Protein AF-A0A8J6ZKF6-F1 (afdb_monomer_lite)

Sequence (442 aa):
MSWQEFVEAVAQTEIEFPQLATACLAQAILESGRGTSDLAKLHQNYHGMKWRKELQGIAQSVYYSTNSEPTGGDTFCKFANAVDAVHGYWRFVDRAPYKGWRDHTNSAEDFFAFIGPIWCPPGYTDTWKTRHGGLVYHKYIMEKLYNEAQELLEKARQTQYQELKEGNRGEAVKLLQRELNEHLKAGLKVDGIFGSMTKQAVMEVEKLFSLTVDGMADVDVWKALQTIKPQIIDKHWIPFAQHPFDIPTKWTYEQGYPRGAVVHFTAGRDNPIGTLKYLGEVGFPCLVMGRDGVIYQGFPLNRGGSHSGTDHHRYSVGIEIVAAGRCEPVTVNGLRKFKAWFHKLPSEYFNESEMRYVEHNGSRREGWYHKYTPAQEESLIKLLLWLKSQAPDVFSFDDVKGHDECCDEGGRPGAKNDPGGALSMTMPEFRALLKQQYGESL

Structure (mmCIF, N/CA/C/O backbone):
data_AF-A0A8J6ZKF6-F1
#
_entry.id   AF-A0A8J6ZKF6-F1
#
loop_
_atom_site.group_PDB
_atom_site.id
_atom_site.type_symbol
_atom_site.label_atom_id
_atom_site.label_alt_id
_atom_site.label_comp_id
_atom_site.label_asym_id
_atom_site.label_entity_id
_atom_site.label_seq_id
_atom_site.pdbx_PDB_ins_code
_atom_site.Cartn_x
_atom_site.Cartn_y
_atom_site.Cartn_z
_atom_site.occupancy
_atom_site.B_iso_or_equiv
_atom_site.auth_seq_id
_atom_site.auth_comp_id
_atom_site.auth_asym_id
_atom_site.auth_atom_id
_atom_site.pdbx_PDB_model_num
ATOM 1 N N . MET A 1 1 ? -17.362 0.197 23.022 1.00 73.94 1 MET A N 1
ATOM 2 C CA . MET A 1 1 ? -16.005 -0.367 22.983 1.00 73.94 1 MET A CA 1
ATOM 3 C C . MET A 1 1 ? -15.490 -0.519 24.400 1.00 73.94 1 MET A C 1
ATOM 5 O O . MET A 1 1 ? -16.093 0.029 25.322 1.00 73.94 1 MET A O 1
ATOM 9 N N . SER A 1 2 ? -14.450 -1.321 24.596 1.00 86.19 2 SER A N 1
ATOM 10 C CA . SER A 1 2 ? -13.771 -1.485 25.879 1.00 86.19 2 SER A CA 1
ATOM 11 C C . SER A 1 2 ? -12.763 -0.350 26.112 1.00 86.19 2 SER A C 1
ATOM 13 O O . SER A 1 2 ? -12.404 0.392 25.201 1.00 86.19 2 SER A O 1
ATOM 15 N N . TRP A 1 3 ? -12.297 -0.188 27.352 1.00 93.38 3 TRP A N 1
ATOM 16 C CA . TRP A 1 3 ? -11.156 0.688 27.652 1.00 93.38 3 TRP A CA 1
ATOM 17 C C . TRP A 1 3 ? -9.897 0.254 26.888 1.00 93.38 3 TRP A C 1
ATOM 19 O O . TRP A 1 3 ? -9.173 1.090 26.360 1.00 93.38 3 TRP A O 1
ATOM 29 N N . GLN A 1 4 ? -9.688 -1.058 26.779 1.00 88.88 4 GLN A N 1
ATOM 30 C CA . GLN A 1 4 ? -8.554 -1.645 26.075 1.00 88.88 4 GLN A CA 1
ATOM 31 C C . GLN A 1 4 ? -8.555 -1.278 24.581 1.00 88.88 4 GLN A C 1
ATOM 33 O O . GLN A 1 4 ? -7.520 -0.888 24.057 1.00 88.88 4 GLN A O 1
ATOM 38 N N . GLU A 1 5 ? -9.721 -1.297 23.930 1.00 83.88 5 GLU A N 1
ATOM 39 C CA . GLU A 1 5 ? -9.881 -0.867 22.530 1.00 83.88 5 GLU A CA 1
ATOM 40 C C . GLU A 1 5 ? -9.493 0.603 22.323 1.00 83.88 5 GLU A C 1
ATOM 42 O O . GLU A 1 5 ? -8.924 0.961 21.296 1.00 83.88 5 GLU A O 1
ATOM 47 N N . PHE A 1 6 ? -9.764 1.467 23.303 1.00 94.56 6 PHE A N 1
ATOM 48 C CA . PHE A 1 6 ? -9.340 2.863 23.242 1.00 94.56 6 PHE A CA 1
ATOM 49 C C . PHE A 1 6 ? -7.832 3.032 23.457 1.00 94.56 6 PHE A C 1
ATOM 51 O O . PHE A 1 6 ? -7.202 3.793 22.729 1.00 94.56 6 PHE A O 1
ATOM 58 N N . VAL A 1 7 ? -7.235 2.296 24.401 1.00 95.75 7 VAL A N 1
ATOM 59 C CA . VAL A 1 7 ? -5.773 2.272 24.593 1.00 95.75 7 VAL A CA 1
ATOM 60 C C . VAL A 1 7 ? -5.066 1.821 23.309 1.00 95.75 7 VAL A C 1
ATOM 62 O O . VAL A 1 7 ? -4.103 2.458 22.886 1.00 95.75 7 VAL A O 1
ATOM 65 N N . GLU A 1 8 ? -5.568 0.765 22.664 1.00 87.81 8 GLU A N 1
ATOM 66 C CA . GLU A 1 8 ? -5.076 0.273 21.370 1.00 87.81 8 GLU A CA 1
ATOM 67 C C . GLU A 1 8 ? -5.206 1.336 20.278 1.00 87.81 8 GLU A C 1
ATOM 69 O O . GLU A 1 8 ? -4.230 1.620 19.585 1.00 87.81 8 GLU A O 1
ATOM 74 N N . ALA A 1 9 ? -6.360 2.003 20.181 1.00 87.12 9 ALA A N 1
ATOM 75 C CA . ALA A 1 9 ? -6.552 3.084 19.221 1.00 87.12 9 ALA A CA 1
ATOM 76 C C . ALA A 1 9 ? -5.557 4.235 19.437 1.00 87.12 9 ALA A C 1
ATOM 78 O O . ALA A 1 9 ? -4.981 4.724 18.467 1.00 87.12 9 ALA A O 1
ATOM 79 N N . VAL A 1 10 ? -5.289 4.648 20.683 1.00 94.62 10 VAL A N 1
ATOM 80 C CA . VAL A 1 10 ? -4.280 5.689 20.965 1.00 94.62 10 VAL A CA 1
ATOM 81 C C . VAL A 1 10 ? -2.871 5.224 20.577 1.00 94.62 10 VAL A C 1
ATOM 83 O O . VAL A 1 10 ? -2.062 6.033 20.129 1.00 94.62 10 VAL A O 1
ATOM 86 N N . ALA A 1 11 ? -2.564 3.934 20.731 1.00 90.69 11 ALA A N 1
ATOM 87 C CA . ALA A 1 11 ? -1.257 3.381 20.389 1.00 90.69 11 ALA A CA 1
ATOM 88 C C . ALA A 1 11 ? -0.995 3.303 18.875 1.00 90.69 11 ALA A C 1
ATOM 90 O O . ALA A 1 11 ? 0.172 3.350 18.481 1.00 90.69 11 ALA A O 1
ATOM 91 N N . GLN A 1 12 ? -2.051 3.166 18.066 1.00 81.06 12 GLN A N 1
ATOM 92 C CA . GLN A 1 12 ? -1.968 2.787 16.649 1.00 81.06 12 GLN A CA 1
ATOM 93 C C . GLN A 1 12 ? -2.414 3.888 15.679 1.00 81.06 12 GLN A C 1
ATOM 95 O O . GLN A 1 12 ? -1.975 3.901 14.533 1.00 81.06 12 GLN A O 1
ATOM 100 N N . THR A 1 13 ? -3.278 4.811 16.112 1.00 81.00 13 THR A N 1
ATOM 101 C CA . THR A 1 13 ? -3.783 5.886 15.247 1.00 81.00 13 THR A CA 1
ATOM 102 C C . THR A 1 13 ? -2.641 6.822 14.853 1.00 81.00 13 THR A C 1
ATOM 104 O O . THR A 1 13 ? -1.977 7.394 15.720 1.00 81.00 13 THR A O 1
ATOM 107 N N . GLU A 1 14 ? -2.442 7.028 13.549 1.00 80.25 14 GLU A N 1
ATOM 108 C CA . GLU A 1 14 ? -1.507 8.036 13.052 1.00 80.25 14 GLU A CA 1
ATOM 109 C C . GLU A 1 14 ? -2.009 9.436 13.442 1.00 80.25 14 GLU A C 1
ATOM 111 O O . GLU A 1 14 ? -3.121 9.853 13.103 1.00 80.25 14 GLU A O 1
ATOM 116 N N . ILE A 1 15 ? -1.188 10.160 14.198 1.00 83.81 15 ILE A N 1
ATOM 117 C CA . ILE A 1 15 ? -1.469 11.519 14.665 1.00 83.81 15 ILE A CA 1
ATOM 118 C C . ILE A 1 15 ? -0.294 12.424 14.305 1.00 83.81 15 ILE A C 1
ATOM 120 O O . ILE A 1 15 ? 0.846 11.975 14.252 1.00 83.81 15 ILE A O 1
ATOM 124 N N . GLU A 1 16 ? -0.572 13.712 14.098 1.00 87.69 16 GLU A N 1
ATOM 125 C CA . GLU A 1 16 ? 0.414 14.712 13.651 1.00 87.69 16 GLU A CA 1
ATOM 126 C C . GLU A 1 16 ? 1.666 14.772 14.549 1.00 87.69 16 GLU A C 1
ATOM 128 O O . GLU A 1 16 ? 2.769 14.993 14.057 1.00 87.69 16 GLU A O 1
ATOM 133 N N . PHE A 1 17 ? 1.507 14.513 15.853 1.00 89.81 17 PHE A N 1
ATOM 134 C CA . PHE A 1 17 ? 2.591 14.495 16.841 1.00 89.81 17 PHE A CA 1
ATOM 135 C C . PHE A 1 17 ? 2.574 13.180 17.642 1.00 89.81 17 PHE A C 1
ATOM 137 O O . PHE A 1 17 ? 2.014 13.138 18.745 1.00 89.81 17 PHE A O 1
ATOM 144 N N . PRO A 1 18 ? 3.170 12.088 17.120 1.00 86.44 18 PRO A N 1
ATOM 145 C CA . PRO A 1 18 ? 3.119 10.760 17.744 1.00 86.44 18 PRO A CA 1
ATOM 146 C C . PRO A 1 18 ? 3.657 10.721 19.180 1.00 86.44 18 PRO A C 1
ATOM 148 O O . PRO A 1 18 ? 3.169 9.955 20.012 1.00 86.44 18 PRO A O 1
ATOM 151 N N . GLN A 1 19 ? 4.624 11.584 19.506 1.00 89.12 19 GLN A N 1
ATOM 152 C CA . GLN A 1 19 ? 5.184 11.708 20.853 1.00 89.12 19 GLN A CA 1
ATOM 153 C C . GLN A 1 19 ? 4.151 12.143 21.906 1.00 89.12 19 GLN A C 1
ATOM 155 O O . GLN A 1 19 ? 4.356 11.905 23.095 1.00 89.12 19 GLN A O 1
ATOM 160 N N . LEU A 1 20 ? 3.025 12.740 21.496 1.00 96.31 20 LEU A N 1
ATOM 161 C CA . LEU A 1 20 ? 1.959 13.171 22.400 1.00 96.31 20 LEU A CA 1
ATOM 162 C C . LEU A 1 20 ? 0.842 12.129 22.587 1.00 96.31 20 LEU A C 1
ATOM 164 O O . LEU A 1 20 ? -0.109 12.387 23.329 1.00 96.31 20 LEU A O 1
ATOM 168 N N . ALA A 1 21 ? 0.949 10.936 21.990 1.00 95.69 21 ALA A N 1
ATOM 169 C CA . ALA A 1 21 ? -0.009 9.848 22.219 1.00 95.69 21 ALA A CA 1
ATOM 170 C C . ALA A 1 21 ? -0.139 9.506 23.717 1.00 95.69 21 ALA A C 1
ATOM 172 O O . ALA A 1 21 ? -1.245 9.354 24.237 1.00 95.69 21 ALA A O 1
ATOM 173 N N . THR A 1 22 ? 0.984 9.487 24.443 1.00 97.00 22 THR A N 1
ATOM 174 C CA . THR A 1 22 ? 1.003 9.270 25.896 1.00 97.00 22 THR A CA 1
ATOM 175 C C . THR A 1 22 ? 0.244 10.356 26.648 1.00 97.00 22 THR A C 1
ATOM 177 O O . THR A 1 22 ? -0.498 10.044 27.575 1.00 97.00 22 THR A O 1
ATOM 180 N N . ALA A 1 23 ? 0.378 11.622 26.240 1.00 96.88 23 ALA A N 1
ATOM 181 C CA . ALA A 1 23 ? -0.367 12.720 26.846 1.00 96.88 23 ALA A CA 1
ATOM 182 C C . ALA A 1 23 ? -1.879 12.528 26.648 1.00 96.88 23 ALA A C 1
ATOM 184 O O . ALA A 1 23 ? -2.640 12.577 27.614 1.00 96.88 23 ALA A O 1
ATOM 185 N N . CYS A 1 24 ? -2.308 12.205 25.423 1.00 97.19 24 CYS A N 1
ATOM 186 C CA . CYS A 1 24 ? -3.708 11.903 25.120 1.00 97.19 24 CYS A CA 1
ATOM 187 C C . CYS A 1 24 ? -4.273 10.800 26.035 1.00 97.19 24 CYS A C 1
ATOM 189 O O . CYS A 1 24 ? -5.341 10.986 26.632 1.00 97.19 24 CYS A O 1
ATOM 191 N N . LEU A 1 25 ? -3.548 9.685 26.205 1.00 98.44 25 LEU A N 1
ATOM 192 C CA . LEU A 1 25 ? -4.002 8.592 27.067 1.00 98.44 25 LEU A CA 1
ATOM 193 C C . LEU A 1 25 ? -3.958 8.957 28.557 1.00 98.44 25 LEU A C 1
ATOM 195 O O . LEU A 1 25 ? -4.902 8.648 29.280 1.00 98.44 25 LEU A O 1
ATOM 199 N N . ALA A 1 26 ? -2.909 9.635 29.025 1.00 98.12 26 ALA A N 1
ATOM 200 C CA . ALA A 1 26 ? -2.777 10.034 30.426 1.00 98.12 26 ALA A CA 1
ATOM 201 C C . ALA A 1 26 ? -3.931 10.946 30.869 1.00 98.12 26 ALA A C 1
ATOM 203 O O . ALA A 1 26 ? -4.464 10.791 31.970 1.00 98.12 26 ALA A O 1
ATOM 204 N N . GLN A 1 27 ? -4.372 11.849 29.989 1.00 97.19 27 GLN A N 1
ATOM 205 C CA . GLN A 1 27 ? -5.562 12.654 30.238 1.00 97.19 27 GLN A CA 1
ATOM 206 C C . GLN A 1 27 ? -6.835 11.798 30.244 1.00 97.19 27 GLN A C 1
ATOM 208 O O . GLN A 1 27 ? -7.647 11.919 31.158 1.00 97.19 27 GLN A O 1
ATOM 213 N N . ALA A 1 28 ? -6.999 10.883 29.286 1.00 97.88 28 ALA A N 1
ATOM 214 C CA . ALA A 1 28 ? -8.155 9.986 29.250 1.00 97.88 28 ALA A CA 1
ATOM 215 C C . ALA A 1 28 ? -8.264 9.096 30.501 1.00 97.88 28 ALA A C 1
ATOM 217 O O . ALA A 1 28 ? -9.373 8.855 30.979 1.00 97.88 28 ALA A O 1
ATOM 218 N N . ILE A 1 29 ? -7.140 8.628 31.063 1.00 98.19 29 ILE A N 1
ATOM 219 C CA . ILE A 1 29 ? -7.107 7.858 32.321 1.00 98.19 29 ILE A CA 1
ATOM 220 C C . ILE A 1 29 ? -7.818 8.632 33.436 1.00 98.19 29 ILE A C 1
ATOM 222 O O . ILE A 1 29 ? -8.630 8.048 34.159 1.00 98.19 29 ILE A O 1
ATOM 226 N N . LEU A 1 30 ? -7.537 9.933 33.545 1.00 95.69 30 LEU A N 1
ATOM 227 C CA . LEU A 1 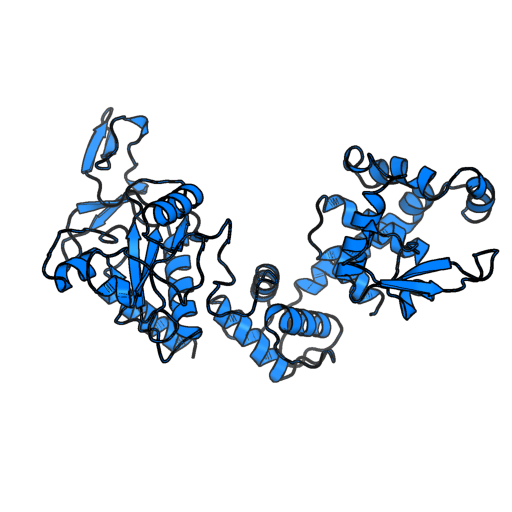30 ? -8.150 10.828 34.522 1.00 95.69 30 LEU A CA 1
ATOM 228 C C . LEU A 1 30 ? -9.629 11.067 34.218 1.00 95.69 30 LEU A C 1
ATOM 230 O O . LEU A 1 30 ? -10.485 10.771 35.049 1.00 95.69 30 LEU A O 1
ATOM 234 N N . GLU A 1 31 ? -9.921 11.569 33.019 1.00 94.06 31 GLU A N 1
ATOM 235 C CA . GLU A 1 31 ? -11.247 12.073 32.637 1.00 94.06 31 GLU A CA 1
ATOM 236 C C . GLU A 1 31 ? -12.309 10.969 32.562 1.00 94.06 31 GLU A C 1
ATOM 238 O O . GLU A 1 31 ? -13.485 11.188 32.858 1.00 94.06 31 GLU A O 1
ATOM 243 N N . SER A 1 32 ? -11.903 9.752 32.201 1.00 95.69 32 SER A N 1
ATOM 244 C CA . SER A 1 32 ? -12.812 8.607 32.122 1.00 95.69 32 SER A CA 1
ATOM 245 C C . SER A 1 32 ? -12.726 7.660 33.311 1.00 95.69 32 SER A C 1
ATOM 247 O O . SER A 1 32 ? -13.485 6.691 33.359 1.00 95.69 32 SER A O 1
ATOM 249 N N . GLY A 1 33 ? -11.796 7.878 34.245 1.00 95.06 33 GLY A N 1
ATOM 250 C CA . GLY A 1 33 ? -11.488 6.902 35.286 1.00 95.06 33 GLY A CA 1
ATOM 251 C C . GLY A 1 33 ? -11.127 5.542 34.685 1.00 95.06 33 GLY A C 1
ATOM 252 O O . GLY A 1 33 ? -11.725 4.534 35.059 1.00 95.06 33 GLY A O 1
ATOM 253 N N . ARG A 1 34 ? -10.205 5.515 33.712 1.00 96.56 34 ARG A N 1
ATOM 254 C CA . ARG A 1 34 ? -9.823 4.306 32.944 1.00 96.56 34 ARG A CA 1
ATOM 255 C C . ARG A 1 34 ? -11.016 3.662 32.223 1.00 96.56 34 ARG A C 1
ATOM 257 O O . ARG A 1 34 ? -11.258 2.461 32.313 1.00 96.56 34 ARG A O 1
ATOM 264 N N . GLY A 1 35 ? -11.817 4.489 31.554 1.00 95.56 35 GLY A N 1
ATOM 265 C CA . GLY A 1 35 ? -12.985 4.071 30.778 1.00 95.56 35 GLY A CA 1
ATOM 266 C C . GLY A 1 35 ? -14.202 3.668 31.612 1.00 95.56 35 GLY A C 1
ATOM 267 O O . GLY A 1 35 ? -15.164 3.131 31.064 1.00 95.56 35 GLY A O 1
ATOM 268 N N . THR A 1 36 ? -14.186 3.894 32.928 1.00 95.19 36 THR A N 1
ATOM 269 C CA . THR A 1 36 ? -15.292 3.507 33.812 1.00 95.19 36 THR A CA 1
ATOM 270 C C . THR A 1 36 ? -16.414 4.544 33.893 1.00 95.19 36 THR A C 1
ATOM 272 O O . THR A 1 36 ? -17.504 4.191 34.352 1.00 95.19 36 THR A O 1
ATOM 275 N N . SER A 1 37 ? -16.190 5.776 33.428 1.00 92.38 37 SER A N 1
ATOM 276 C CA . SER A 1 37 ? -17.211 6.826 33.386 1.00 92.38 37 SER A CA 1
ATOM 277 C C . SER A 1 37 ? -18.357 6.477 32.434 1.00 92.38 37 SER A C 1
ATOM 279 O O . SER A 1 37 ? -18.178 5.775 31.435 1.00 92.38 37 SER A O 1
ATOM 281 N N . ASP A 1 38 ? -19.550 6.997 32.716 1.00 91.75 38 ASP A N 1
ATOM 282 C CA . ASP A 1 38 ? -20.722 6.746 31.874 1.00 91.75 38 ASP A CA 1
ATOM 283 C C . ASP A 1 38 ? -20.574 7.366 30.479 1.00 91.75 38 ASP A C 1
ATOM 285 O O . ASP A 1 38 ? -20.953 6.739 29.492 1.00 91.75 38 ASP A O 1
ATOM 289 N N . LEU A 1 39 ? -19.938 8.540 30.363 1.00 93.25 39 LEU A N 1
ATOM 290 C CA . LEU A 1 39 ? -19.593 9.133 29.065 1.00 93.25 39 LEU A CA 1
ATOM 291 C C . LEU A 1 39 ? -18.680 8.206 28.241 1.00 93.25 39 LEU A C 1
ATOM 293 O O . LEU A 1 39 ? -18.897 8.045 27.039 1.00 93.25 39 LEU A O 1
ATOM 297 N N . ALA A 1 40 ? -17.705 7.541 28.867 1.00 95.06 40 ALA A N 1
ATOM 298 C CA . ALA A 1 40 ? -16.857 6.571 28.178 1.00 95.06 40 ALA A CA 1
ATOM 299 C C . ALA A 1 40 ? -17.646 5.309 27.787 1.00 95.06 40 ALA A C 1
ATOM 301 O O . ALA A 1 40 ? -17.663 4.924 26.618 1.00 95.06 40 ALA A O 1
ATOM 302 N N . LYS A 1 41 ? -18.374 4.699 28.729 1.00 92.25 41 LYS A N 1
ATOM 303 C CA . LYS A 1 41 ? -19.127 3.454 28.494 1.00 92.25 41 LYS A CA 1
ATOM 304 C C . LYS A 1 41 ? -20.240 3.610 27.460 1.00 92.25 41 LYS A C 1
ATOM 306 O O . LYS A 1 41 ? -20.375 2.773 26.569 1.00 92.25 41 LYS A O 1
ATOM 311 N N . LEU A 1 42 ? -21.041 4.667 27.579 1.00 90.69 42 LEU A N 1
ATOM 312 C CA . LEU A 1 42 ? -22.256 4.864 26.784 1.00 90.69 42 LEU A CA 1
ATOM 313 C C . LEU A 1 42 ? -21.995 5.643 25.493 1.00 90.69 42 LEU A C 1
ATOM 315 O O . LEU A 1 42 ? -22.708 5.454 24.503 1.00 90.69 42 LEU A O 1
ATOM 319 N N . HIS A 1 43 ? -20.994 6.527 25.489 1.00 94.88 43 HIS A N 1
ATOM 320 C CA . HIS A 1 43 ? -20.780 7.483 24.399 1.00 94.88 43 HIS A CA 1
ATOM 321 C C . HIS A 1 43 ? -19.361 7.484 23.833 1.00 94.88 43 HIS A C 1
ATOM 323 O O . HIS A 1 43 ? -19.092 8.238 22.899 1.00 94.88 43 HIS A O 1
ATOM 329 N N . GLN A 1 44 ? -18.478 6.610 24.331 1.00 95.50 44 GLN A N 1
ATOM 330 C CA . GLN A 1 44 ? -17.111 6.452 23.821 1.00 95.50 44 GLN A CA 1
ATOM 331 C C . GLN A 1 44 ? -16.299 7.749 23.931 1.00 95.50 44 GLN A C 1
ATOM 333 O O . GLN A 1 44 ? -15.385 8.006 23.155 1.00 95.50 44 GLN A O 1
ATOM 338 N N . ASN A 1 45 ? -16.665 8.594 24.897 1.00 96.31 45 ASN A N 1
ATOM 339 C CA . ASN A 1 45 ? -16.074 9.901 25.125 1.00 96.31 45 ASN A CA 1
ATOM 340 C C . ASN A 1 45 ? -15.178 9.847 26.364 1.00 96.31 45 ASN A C 1
ATOM 342 O O . ASN A 1 45 ? -15.621 10.082 27.490 1.00 96.31 45 ASN A O 1
ATOM 346 N N . TYR A 1 46 ? -13.915 9.492 26.139 1.00 97.19 46 TYR A N 1
ATOM 347 C CA . TYR A 1 46 ? -12.938 9.224 27.195 1.00 97.19 46 TYR A CA 1
ATOM 348 C C . TYR A 1 46 ? -12.328 10.489 27.816 1.00 97.19 46 TYR A C 1
ATOM 350 O O . TYR A 1 46 ? -11.701 10.409 28.867 1.00 97.19 46 TYR A O 1
ATOM 358 N N . HIS A 1 47 ? -12.547 11.653 27.200 1.00 95.69 47 HIS A N 1
ATOM 359 C CA . HIS A 1 47 ? -12.025 12.947 27.657 1.00 95.69 47 HIS A CA 1
ATOM 360 C C . HIS A 1 47 ? -13.117 13.904 28.148 1.00 95.69 47 HIS A C 1
ATOM 362 O O . HIS A 1 47 ? -12.835 15.070 28.405 1.00 95.69 47 HIS A O 1
ATOM 368 N N . GLY A 1 48 ? -14.377 13.461 28.215 1.00 93.25 48 GLY A N 1
ATOM 369 C CA . GLY A 1 48 ? -15.494 14.319 28.627 1.00 93.25 48 GLY A CA 1
ATOM 370 C C . GLY A 1 48 ? -15.756 15.501 27.681 1.00 93.25 48 GLY A C 1
ATOM 371 O O . GLY A 1 48 ? -16.265 16.538 28.102 1.00 93.25 48 GLY A O 1
ATOM 372 N N . MET A 1 49 ? -15.409 15.376 26.396 1.00 94.56 49 MET A N 1
ATOM 373 C CA . MET A 1 49 ? -15.494 16.470 25.427 1.00 94.56 49 MET A CA 1
ATOM 374 C C . MET A 1 49 ? -16.938 16.905 25.177 1.00 94.56 49 MET A C 1
ATOM 376 O O . MET A 1 49 ? -17.788 16.102 24.777 1.00 94.56 49 MET A O 1
ATOM 380 N N . LYS A 1 50 ? -17.200 18.202 25.346 1.00 93.56 50 LYS A N 1
ATOM 381 C CA . LYS A 1 50 ? -18.482 18.819 24.988 1.00 93.56 50 LYS A CA 1
ATOM 382 C C . LYS A 1 50 ? -18.618 18.923 23.467 1.00 93.56 50 LYS A C 1
ATOM 384 O O . LYS A 1 50 ? -17.649 19.219 22.771 1.00 93.56 50 LYS A O 1
ATOM 389 N N . TRP A 1 51 ? -19.828 18.729 22.949 1.00 95.75 51 TRP A N 1
ATOM 390 C CA . TRP A 1 51 ? -20.110 18.808 21.517 1.00 95.75 51 TRP A CA 1
ATOM 391 C C . TRP A 1 51 ? -19.854 20.205 20.963 1.00 95.75 51 TRP A C 1
ATOM 393 O O . TRP A 1 51 ? -20.178 21.219 21.593 1.00 95.75 51 TRP A O 1
ATOM 403 N N . ARG A 1 52 ? -19.306 20.265 19.749 1.00 95.50 52 ARG A N 1
ATOM 404 C CA . ARG A 1 52 ? -19.029 21.504 19.029 1.00 95.50 52 ARG A CA 1
ATOM 405 C C . ARG A 1 52 ? -19.110 21.275 17.519 1.00 95.50 52 ARG A C 1
ATOM 407 O O . ARG A 1 52 ? -18.787 20.192 17.047 1.00 95.50 52 ARG A O 1
ATOM 414 N N . LYS A 1 53 ? -19.477 22.307 16.752 1.00 92.56 53 LYS A N 1
ATOM 415 C CA . LYS A 1 53 ? -19.669 22.208 15.289 1.00 92.56 53 LYS A CA 1
ATOM 416 C C . LYS A 1 53 ? -18.430 21.712 14.529 1.00 92.56 53 LYS A C 1
ATOM 418 O O . LYS A 1 53 ? -18.565 21.036 13.524 1.00 92.56 53 LYS A O 1
ATOM 423 N N . GLU A 1 54 ? -17.230 22.012 15.019 1.00 92.81 54 GLU A N 1
ATOM 424 C CA . GLU A 1 54 ? -15.959 21.615 14.398 1.00 92.81 54 GLU A CA 1
ATOM 425 C C . GLU A 1 54 ? -15.681 20.104 14.502 1.00 92.81 54 GLU A C 1
ATOM 427 O O . GLU A 1 54 ? -14.763 19.612 13.854 1.00 92.81 54 GLU A O 1
ATOM 432 N N . LEU A 1 55 ? -16.460 19.378 15.314 1.00 92.62 55 LEU A N 1
ATOM 433 C CA . LEU A 1 55 ? -16.394 17.921 15.473 1.00 92.62 55 LEU A CA 1
ATOM 434 C C . LEU A 1 55 ? -17.409 17.202 14.567 1.00 92.62 55 LEU A C 1
ATOM 436 O O . LEU A 1 55 ? -17.499 15.972 14.586 1.00 92.62 55 LEU A O 1
ATOM 440 N N . GLN A 1 56 ? -18.173 17.949 13.762 1.00 87.50 56 GLN A N 1
ATOM 441 C CA . GLN A 1 56 ? -19.055 17.380 12.751 1.00 87.50 56 GLN A CA 1
ATOM 442 C C . GLN A 1 56 ? -18.257 16.520 11.763 1.00 87.50 56 GLN A C 1
ATOM 444 O O . GLN A 1 56 ? -17.210 16.932 11.271 1.00 87.50 56 GLN A O 1
ATOM 449 N N . GLY A 1 57 ? -18.766 15.319 11.483 1.00 80.88 57 GLY A N 1
ATOM 450 C CA . GLY A 1 57 ? -18.100 14.325 10.636 1.00 80.88 57 GLY A CA 1
ATOM 451 C C . GLY A 1 57 ? -17.185 13.358 11.393 1.00 80.88 57 GLY A C 1
ATOM 452 O O . GLY A 1 57 ? -16.841 12.332 10.826 1.00 80.88 57 GLY A O 1
ATOM 453 N N . ILE A 1 58 ? -16.849 13.642 12.661 1.00 81.50 58 ILE A N 1
ATOM 454 C CA . ILE A 1 58 ? -16.062 12.748 13.537 1.00 81.50 58 ILE A CA 1
ATOM 455 C C . ILE A 1 58 ? -16.909 12.247 14.717 1.00 81.50 58 ILE A C 1
ATOM 457 O O . ILE A 1 58 ? -16.816 11.094 15.125 1.00 81.50 58 ILE A O 1
ATOM 461 N N . ALA A 1 59 ? -17.771 13.101 15.272 1.00 94.50 59 ALA A N 1
ATOM 462 C CA . ALA A 1 59 ? -18.662 12.742 16.371 1.00 94.50 59 ALA A CA 1
ATOM 463 C C . ALA A 1 59 ? -20.118 13.127 16.084 1.00 94.50 59 ALA A C 1
ATOM 465 O O . ALA A 1 59 ? -20.421 13.916 15.187 1.00 94.50 59 ALA A O 1
ATOM 466 N N . GLN A 1 60 ? -21.024 12.582 16.895 1.00 93.50 60 GLN A N 1
ATOM 467 C CA . GLN A 1 60 ? -22.419 13.007 16.999 1.00 93.50 60 GLN A CA 1
ATOM 468 C C . GLN A 1 60 ? -22.634 13.774 18.309 1.00 93.50 60 GLN A C 1
ATOM 470 O O . GLN A 1 60 ? -21.955 13.516 19.304 1.00 93.50 60 GLN A O 1
ATOM 475 N N . SER A 1 61 ? -23.602 14.689 18.343 1.00 95.44 61 SER A N 1
ATOM 476 C CA . SER A 1 61 ? -24.026 15.328 19.590 1.00 95.44 61 SER A CA 1
ATOM 477 C C . SER A 1 61 ? -24.939 14.407 20.395 1.00 95.44 61 SER A C 1
ATOM 479 O O . SER A 1 61 ? -25.900 13.864 19.847 1.00 95.44 61 SER A O 1
ATOM 481 N N . VAL A 1 62 ? -24.712 14.302 21.701 1.00 94.38 62 VAL A N 1
ATOM 482 C CA . VAL A 1 62 ? -25.616 13.620 22.633 1.00 94.38 62 VAL A CA 1
ATOM 483 C C . VAL A 1 62 ? -25.845 14.486 23.865 1.00 94.38 62 VAL A C 1
ATOM 485 O O . VAL A 1 62 ? -24.892 14.988 24.452 1.00 94.38 62 VAL A O 1
ATOM 488 N N . TYR A 1 63 ? -27.103 14.683 24.256 1.00 92.44 63 TYR A N 1
ATOM 489 C CA . TYR A 1 63 ? -27.408 15.312 25.539 1.00 92.44 63 TYR A CA 1
ATOM 490 C C . TYR A 1 63 ? -27.249 14.278 26.650 1.00 92.44 63 TYR A C 1
ATOM 492 O O . TYR A 1 63 ? -27.838 13.198 26.574 1.00 92.44 63 TYR A O 1
ATOM 500 N N . TYR A 1 64 ? -26.452 14.598 27.664 1.00 86.94 64 TYR A N 1
ATOM 501 C CA . TYR A 1 64 ? -26.203 13.707 28.787 1.00 86.94 64 TYR A CA 1
ATOM 502 C C . TYR A 1 64 ? -26.088 14.498 30.092 1.00 86.94 64 TYR A C 1
ATOM 504 O O . TYR A 1 64 ? -25.458 15.557 30.148 1.00 86.94 64 TYR A O 1
ATOM 512 N N . SER A 1 65 ? -26.708 13.972 31.146 1.00 82.50 65 SER A N 1
ATOM 513 C CA . SER A 1 65 ? -26.689 14.560 32.483 1.00 82.50 65 SER A CA 1
ATOM 514 C C . SER A 1 65 ? -25.661 13.841 33.341 1.00 82.50 65 SER A C 1
ATOM 516 O O . SER A 1 65 ? -25.824 12.660 33.639 1.00 82.50 65 SER A O 1
ATOM 518 N N . THR A 1 66 ? -24.586 14.533 33.712 1.00 66.44 66 THR A N 1
ATOM 519 C CA . THR A 1 66 ? -23.607 14.023 34.675 1.00 66.44 66 THR A CA 1
ATOM 520 C C . THR A 1 66 ? -23.919 14.594 36.059 1.00 66.44 66 THR A C 1
ATOM 522 O O . THR A 1 66 ? -24.381 15.726 36.192 1.00 66.44 66 THR A O 1
ATOM 525 N N . ASN A 1 67 ? -23.559 13.864 37.116 1.00 63.34 67 ASN A N 1
ATOM 526 C CA . ASN A 1 67 ? -23.642 14.369 38.496 1.00 63.34 67 ASN A CA 1
ATOM 527 C C . ASN A 1 67 ? -22.725 15.586 38.762 1.00 63.34 67 ASN A C 1
ATOM 529 O O . ASN A 1 67 ? -22.786 16.177 39.838 1.00 63.34 67 ASN A O 1
ATOM 533 N N . SER A 1 68 ? -21.840 15.929 37.819 1.00 61.78 68 SER A N 1
ATOM 534 C CA . SER A 1 68 ? -20.894 17.044 37.903 1.00 61.78 68 SER A CA 1
ATOM 535 C C . SER A 1 68 ? -21.386 18.335 37.240 1.00 61.78 68 SER A C 1
ATOM 537 O O . SER A 1 68 ? -20.756 19.371 37.444 1.00 61.78 68 SER A O 1
ATOM 539 N N . GLU A 1 69 ? -22.482 18.307 36.474 1.00 62.25 69 GLU A N 1
ATOM 540 C CA . GLU A 1 69 ? -23.003 19.484 35.767 1.00 62.25 69 GLU A CA 1
ATOM 541 C C . GLU A 1 69 ? -24.179 20.119 36.544 1.00 62.25 69 GLU A C 1
ATOM 543 O O . GLU A 1 69 ? -25.211 19.475 36.746 1.00 62.25 69 GLU A O 1
ATOM 548 N N . PRO A 1 70 ? -24.073 21.391 36.977 1.00 56.38 70 PRO A N 1
ATOM 549 C CA . PRO A 1 70 ? -25.045 22.019 37.878 1.00 56.38 70 PRO A CA 1
ATOM 550 C C . PRO A 1 70 ? -26.439 22.293 37.276 1.00 56.38 70 PRO A C 1
ATOM 552 O O . PRO A 1 70 ? -27.337 22.698 38.010 1.00 56.38 70 PRO A O 1
ATOM 555 N N . THR A 1 71 ? -26.648 22.095 35.966 1.00 58.28 71 THR A N 1
ATOM 556 C CA . THR A 1 71 ? -27.855 22.547 35.237 1.00 58.28 71 THR A CA 1
ATOM 557 C C . THR A 1 71 ? -28.639 21.438 34.524 1.00 58.28 71 THR A C 1
ATOM 559 O O . THR A 1 71 ? -29.338 21.703 33.550 1.00 58.28 71 THR A O 1
ATOM 562 N N . GLY A 1 72 ? -28.555 20.191 34.995 1.00 66.75 72 GLY A N 1
ATOM 563 C CA . GLY A 1 72 ? -29.365 19.086 34.459 1.00 66.75 72 GLY A CA 1
ATOM 564 C C . GLY A 1 72 ? -28.776 18.376 33.236 1.00 66.75 72 GLY A C 1
ATOM 565 O O . GLY A 1 72 ? -29.397 17.437 32.742 1.00 66.75 72 GLY A O 1
ATOM 566 N N . GLY A 1 73 ? -27.562 18.739 32.811 1.00 81.50 73 GLY A N 1
ATOM 567 C CA . GLY A 1 73 ? -26.797 18.084 31.747 1.00 81.50 73 GLY A CA 1
ATOM 568 C C . GLY A 1 73 ? -26.281 19.050 30.685 1.00 81.50 73 GLY A C 1
ATOM 569 O O . GLY A 1 73 ? -26.637 20.227 30.676 1.00 81.50 73 GLY A O 1
ATOM 570 N N . ASP A 1 74 ? -25.441 18.544 29.787 1.00 90.06 74 ASP A N 1
ATOM 571 C CA . ASP A 1 74 ? -24.874 19.294 28.661 1.00 90.06 74 ASP A CA 1
ATOM 572 C C . ASP A 1 74 ? -24.847 18.406 27.404 1.00 90.06 74 ASP A C 1
ATOM 574 O O . ASP A 1 74 ? -25.154 17.211 27.442 1.00 90.06 74 ASP A O 1
ATOM 578 N N . THR A 1 75 ? -24.503 18.990 26.262 1.00 93.75 75 THR A N 1
ATOM 579 C CA . THR A 1 75 ? -24.313 18.261 25.012 1.00 93.75 75 THR A CA 1
ATOM 580 C C . THR A 1 75 ? -22.853 17.846 24.877 1.00 93.75 75 THR A C 1
ATOM 582 O O . THR A 1 75 ? -21.955 18.683 24.775 1.00 93.75 75 THR A O 1
ATOM 585 N N . PHE A 1 76 ? -22.618 16.541 24.821 1.00 95.62 76 PHE A N 1
ATOM 586 C CA . PHE A 1 76 ? -21.309 15.911 24.701 1.00 95.62 76 PHE A CA 1
ATOM 587 C C . PHE A 1 76 ? -21.108 15.280 23.325 1.00 95.62 76 PHE A C 1
ATOM 589 O O . PHE A 1 76 ? -22.056 15.066 22.565 1.00 95.62 76 PHE A O 1
ATOM 596 N N . CYS A 1 77 ? -19.853 14.989 22.998 1.00 97.31 77 CYS A N 1
ATOM 597 C CA . CYS A 1 77 ? -19.520 14.155 21.853 1.00 97.31 77 CYS A CA 1
ATOM 598 C C . CYS A 1 77 ? -19.897 12.692 22.129 1.00 97.31 77 CYS A C 1
ATOM 600 O O . CYS A 1 77 ? -19.648 12.177 23.222 1.00 97.31 77 CYS A O 1
ATOM 602 N N . LYS A 1 78 ? -20.444 12.026 21.112 1.00 96.62 78 LYS A N 1
ATOM 603 C CA . LYS A 1 78 ? -20.582 10.574 21.004 1.00 96.62 78 LYS A CA 1
ATOM 604 C C . LYS A 1 78 ? -19.767 10.098 19.806 1.00 96.62 78 LYS A C 1
ATOM 606 O O . LYS A 1 78 ? -20.016 10.556 18.690 1.00 96.62 78 LYS A O 1
ATOM 611 N N . PHE A 1 79 ? -18.840 9.175 20.033 1.00 93.75 79 PHE A N 1
ATOM 612 C CA . PHE A 1 79 ? -17.983 8.622 18.983 1.00 93.75 79 PHE A CA 1
ATOM 613 C C . PHE A 1 79 ? -18.480 7.246 18.542 1.00 93.75 79 PHE A C 1
ATOM 615 O O . PHE A 1 79 ? -18.992 6.468 19.353 1.00 93.75 79 PHE A O 1
ATOM 622 N N . ALA A 1 80 ? -18.368 6.966 17.243 1.00 82.75 80 ALA A N 1
ATOM 623 C CA . ALA A 1 80 ? -18.782 5.687 16.673 1.00 82.75 80 ALA A CA 1
ATOM 624 C C . ALA A 1 80 ? -17.754 4.587 16.966 1.00 82.75 80 ALA A C 1
ATOM 626 O O . ALA A 1 80 ? -18.133 3.464 17.302 1.00 82.75 80 ALA A O 1
ATOM 627 N N . ASN A 1 81 ? -16.467 4.930 16.880 1.00 84.25 81 ASN A N 1
ATOM 628 C CA . ASN A 1 81 ? -15.344 4.041 17.148 1.00 84.25 81 ASN A CA 1
ATOM 629 C C . ASN A 1 81 ? -14.233 4.762 17.960 1.00 84.25 81 ASN A C 1
ATOM 631 O O . ASN A 1 81 ? -14.317 5.962 18.229 1.00 84.25 81 ASN A O 1
ATOM 635 N N . ALA A 1 82 ? -13.223 4.017 18.415 1.00 87.69 82 ALA A N 1
ATOM 636 C CA . ALA A 1 82 ? -12.152 4.537 19.263 1.00 87.69 82 ALA A CA 1
ATOM 637 C C . ALA A 1 82 ? -11.164 5.426 18.490 1.00 87.69 82 ALA A C 1
ATOM 639 O O . ALA A 1 82 ? -10.659 6.393 19.054 1.00 87.69 82 ALA A O 1
ATOM 640 N N . VAL A 1 83 ? -10.947 5.155 17.199 1.00 83.81 83 VAL A N 1
ATOM 641 C CA . VAL A 1 83 ? -10.111 5.979 16.310 1.00 83.81 83 VAL A CA 1
ATOM 642 C C . VAL A 1 83 ? -10.724 7.375 16.147 1.00 83.81 83 VAL A C 1
ATOM 644 O O . VAL A 1 83 ? -10.038 8.380 16.330 1.00 83.81 83 VAL A O 1
ATOM 647 N N . ASP A 1 84 ? -12.042 7.460 15.947 1.00 85.88 84 ASP A N 1
ATOM 648 C CA . ASP A 1 84 ? -12.782 8.725 15.927 1.00 85.88 84 ASP A CA 1
ATOM 649 C C . ASP A 1 84 ? -12.676 9.468 17.262 1.00 85.88 84 ASP A C 1
ATOM 651 O O . ASP A 1 84 ? -12.595 10.695 17.274 1.00 85.88 84 ASP A O 1
ATOM 655 N N . ALA A 1 85 ? -12.648 8.758 18.396 1.00 94.88 85 ALA A N 1
ATOM 656 C CA . ALA A 1 85 ? -12.433 9.384 19.700 1.00 94.88 85 ALA A CA 1
ATOM 657 C C . ALA A 1 85 ? -11.023 9.997 19.814 1.00 94.88 85 ALA A C 1
ATOM 659 O O . ALA A 1 85 ? -10.883 11.112 20.325 1.00 94.88 85 ALA A O 1
ATOM 660 N N . VAL A 1 86 ? -9.994 9.325 19.281 1.00 95.56 86 VAL A N 1
ATOM 661 C CA . VAL A 1 86 ? -8.613 9.841 19.224 1.00 95.56 86 VAL A CA 1
ATOM 662 C C . VAL A 1 86 ? -8.509 11.053 18.294 1.00 95.56 86 VAL A C 1
ATOM 664 O O . VAL A 1 86 ? -8.025 12.108 18.711 1.00 95.56 86 VAL A O 1
ATOM 667 N N . HIS A 1 87 ? -9.003 10.962 17.056 1.00 90.62 87 HIS A N 1
ATOM 668 C CA . HIS A 1 87 ? -9.029 12.104 16.134 1.00 90.62 87 HIS A CA 1
ATOM 669 C C . HIS A 1 87 ? -9.894 13.253 16.662 1.00 90.62 87 HIS A C 1
ATOM 671 O O . HIS A 1 87 ? -9.555 14.426 16.489 1.00 90.62 87 HIS A O 1
ATOM 677 N N . GLY A 1 88 ? -10.990 12.921 17.342 1.00 94.75 88 GLY A N 1
ATOM 678 C CA . GLY A 1 88 ? -11.877 13.857 18.012 1.00 94.75 88 GLY A CA 1
ATOM 679 C C . GLY A 1 88 ? -11.158 14.673 19.075 1.00 94.75 88 GLY A C 1
ATOM 680 O O . GLY A 1 88 ? -11.305 15.891 19.086 1.00 94.75 88 GLY A O 1
ATOM 681 N N . TYR A 1 89 ? -10.333 14.037 19.909 1.00 97.44 89 TYR A N 1
ATOM 682 C CA . TYR A 1 89 ? -9.507 14.732 20.898 1.00 97.44 89 TYR A CA 1
ATOM 683 C C . TYR A 1 89 ? -8.586 15.770 20.244 1.00 97.44 89 TYR A C 1
ATOM 685 O O . TYR A 1 89 ? -8.613 16.946 20.614 1.00 97.44 89 TYR A O 1
ATOM 693 N N . TRP A 1 90 ? -7.847 15.380 19.203 1.00 96.12 90 TRP A N 1
ATOM 694 C CA . TRP A 1 90 ? -6.933 16.295 18.511 1.00 96.12 90 TRP A CA 1
ATOM 695 C C . TRP A 1 90 ? -7.667 17.427 17.783 1.00 96.12 90 TRP A C 1
ATOM 697 O O . TRP A 1 90 ? -7.264 18.587 17.865 1.00 96.12 90 TRP A O 1
ATOM 707 N N . ARG A 1 91 ? -8.812 17.131 17.153 1.00 93.62 91 ARG A N 1
ATOM 708 C CA . ARG A 1 91 ? -9.694 18.154 16.567 1.00 93.62 91 ARG A CA 1
ATOM 709 C C . ARG A 1 91 ? -10.264 19.092 17.632 1.00 93.62 91 ARG A C 1
ATOM 711 O O . ARG A 1 91 ? -10.472 20.277 17.373 1.00 93.62 91 ARG A O 1
ATOM 718 N N . PHE A 1 92 ? -10.531 18.571 18.826 1.00 95.56 92 PHE A N 1
ATOM 719 C CA . PHE A 1 92 ? -11.047 19.346 19.942 1.00 95.56 92 PHE A CA 1
ATOM 720 C C . PHE A 1 92 ? -9.993 20.258 20.564 1.00 95.56 92 PHE A C 1
ATOM 722 O O . PHE A 1 92 ? -10.376 21.313 21.040 1.00 95.56 92 PHE A O 1
ATOM 729 N N . VAL A 1 93 ? -8.700 19.936 20.550 1.00 95.50 93 VAL A N 1
ATOM 730 C CA . VAL A 1 93 ? -7.658 20.886 20.998 1.00 95.50 93 VAL A CA 1
ATOM 731 C C . VAL A 1 93 ? -7.218 21.853 19.892 1.00 95.50 93 VAL A C 1
ATOM 733 O O . VAL A 1 93 ? -6.617 22.880 20.171 1.00 95.50 93 VAL A O 1
ATOM 736 N N . ASP A 1 94 ? -7.584 21.615 18.633 1.00 93.12 94 ASP A N 1
ATOM 737 C CA . ASP A 1 94 ? -7.263 22.519 17.514 1.00 93.12 94 ASP A CA 1
ATOM 738 C C . ASP A 1 94 ? -8.061 23.844 17.507 1.00 93.12 94 ASP A C 1
ATOM 740 O O . ASP A 1 94 ? -7.760 24.821 16.819 1.00 93.12 94 ASP A O 1
ATOM 744 N N . ARG A 1 95 ? -9.118 23.899 18.307 1.00 93.44 95 ARG A N 1
ATOM 745 C CA . ARG A 1 95 ? -10.026 25.046 18.429 1.00 93.44 95 ARG A CA 1
ATOM 746 C C . ARG A 1 95 ? -9.586 26.024 19.522 1.00 93.44 95 ARG A C 1
ATOM 748 O O . ARG A 1 95 ? -8.914 25.664 20.483 1.00 93.44 95 ARG A O 1
ATOM 755 N N . ALA A 1 96 ? -10.124 27.242 19.485 1.00 91.62 96 ALA A N 1
ATOM 756 C CA . ALA A 1 96 ? -10.148 28.099 20.672 1.00 91.62 96 ALA A CA 1
ATOM 757 C C . ALA A 1 96 ? -10.986 27.448 21.800 1.00 91.62 96 ALA A C 1
ATOM 759 O O . ALA A 1 96 ? -12.071 26.922 21.514 1.00 91.62 96 ALA A O 1
ATOM 760 N N . PRO A 1 97 ? -10.543 27.501 23.071 1.00 94.12 97 PRO A N 1
ATOM 761 C CA . PRO A 1 97 ? -9.445 28.324 23.604 1.00 94.12 97 PRO A CA 1
ATOM 762 C C . PRO A 1 97 ? -8.025 27.725 23.521 1.00 94.12 97 PRO A C 1
ATOM 764 O O . PRO A 1 97 ? -7.082 28.407 23.893 1.00 94.12 97 PRO A O 1
ATOM 767 N N . TYR A 1 98 ? -7.846 26.509 23.004 1.00 95.00 98 TYR A N 1
ATOM 768 C CA . TYR A 1 98 ? -6.552 25.805 22.921 1.00 95.00 98 TYR A CA 1
ATOM 769 C C . TYR A 1 98 ? -5.712 26.163 21.679 1.00 95.00 98 TYR A C 1
ATOM 771 O O . TYR A 1 98 ? -4.659 25.576 21.432 1.00 95.00 98 TYR A O 1
ATOM 779 N N . LYS A 1 99 ? -6.165 27.122 20.867 1.00 92.44 99 LYS A N 1
ATOM 780 C CA . LYS A 1 99 ? -5.448 27.567 19.667 1.00 92.44 99 LYS A CA 1
ATOM 781 C C . LYS A 1 99 ? -4.031 28.031 20.044 1.00 92.44 99 LYS A C 1
ATOM 783 O O . LYS A 1 99 ? -3.890 28.889 20.908 1.00 92.44 99 LYS A O 1
ATOM 788 N N . GLY A 1 100 ? -3.018 27.491 19.364 1.00 92.75 100 GLY A N 1
ATOM 789 C CA . GLY A 1 100 ? -1.593 27.718 19.665 1.00 92.75 100 GLY A CA 1
ATOM 790 C C . GLY A 1 100 ? -0.882 26.505 20.273 1.00 92.75 100 GLY A C 1
ATOM 791 O O . GLY A 1 100 ? 0.338 26.493 20.343 1.00 92.75 100 GLY A O 1
ATOM 792 N N . TRP A 1 101 ? -1.609 25.440 20.633 1.00 95.62 101 TRP A N 1
ATOM 793 C CA . TRP A 1 101 ? -1.006 24.246 21.245 1.00 95.62 101 TRP A CA 1
ATOM 794 C C . TRP A 1 101 ? 0.081 23.566 20.393 1.00 95.62 101 TRP A C 1
ATOM 796 O O . TRP A 1 101 ? 0.939 22.893 20.953 1.00 95.62 101 TRP A O 1
ATOM 806 N N . ARG A 1 102 ? 0.075 23.734 19.059 1.00 95.50 102 ARG A N 1
ATOM 807 C CA . ARG A 1 102 ? 1.103 23.158 18.167 1.00 95.50 102 ARG A CA 1
ATOM 808 C C . ARG A 1 102 ? 2.505 23.717 18.411 1.00 95.50 102 ARG A C 1
ATOM 810 O O . ARG A 1 102 ? 3.479 23.010 18.165 1.00 95.50 102 ARG A O 1
ATOM 817 N N . ASP A 1 103 ? 2.597 24.925 18.963 1.00 95.62 103 ASP A N 1
ATOM 818 C CA . ASP A 1 103 ? 3.864 25.536 19.376 1.00 95.62 103 ASP A CA 1
ATOM 819 C C . ASP A 1 103 ? 4.405 24.917 20.687 1.00 95.62 103 ASP A C 1
ATOM 821 O O . ASP A 1 103 ? 5.520 25.220 21.103 1.00 95.62 103 ASP A O 1
ATOM 825 N N . HIS A 1 104 ? 3.629 24.018 21.312 1.00 95.94 104 HIS A N 1
ATOM 826 C CA . HIS A 1 104 ? 3.899 23.358 22.593 1.00 95.94 104 HIS A CA 1
ATOM 827 C C . HIS A 1 104 ? 3.923 21.827 22.457 1.00 95.94 104 HIS A C 1
ATOM 829 O O . HIS A 1 104 ? 3.260 21.102 23.198 1.00 95.94 104 HIS A O 1
ATOM 835 N N . THR A 1 105 ? 4.632 21.313 21.451 1.00 94.25 105 THR A N 1
ATOM 836 C CA . THR A 1 105 ? 4.638 19.880 21.089 1.00 94.25 105 THR A CA 1
ATOM 837 C C . THR A 1 105 ? 5.972 19.183 21.361 1.00 94.25 105 THR A C 1
ATOM 839 O O . THR A 1 105 ? 6.142 18.009 21.015 1.00 94.25 105 THR A O 1
ATOM 842 N N . ASN A 1 106 ? 6.915 19.880 22.009 1.00 87.38 106 ASN A N 1
ATOM 843 C CA . ASN A 1 106 ? 8.263 19.366 22.266 1.00 87.38 106 ASN A CA 1
ATOM 844 C C . ASN A 1 106 ? 8.257 18.183 23.241 1.00 87.38 106 ASN A C 1
ATOM 846 O O . ASN A 1 106 ? 9.054 17.257 23.103 1.00 87.38 106 ASN A O 1
ATOM 850 N N . SER A 1 107 ? 7.354 18.204 24.223 1.00 91.56 107 SER A N 1
ATOM 851 C CA . SER A 1 107 ? 7.124 17.101 25.155 1.00 91.56 107 SER A CA 1
ATOM 852 C C . SER A 1 107 ? 5.691 17.125 25.694 1.00 91.56 107 SER A C 1
ATOM 854 O O . SER A 1 107 ? 4.952 18.093 25.497 1.00 91.56 107 SER A O 1
ATOM 856 N N . ALA A 1 108 ? 5.290 16.066 26.400 1.00 93.56 108 ALA A N 1
ATOM 857 C CA . ALA A 1 108 ? 3.997 16.029 27.078 1.00 93.56 108 ALA A CA 1
ATOM 858 C C . ALA A 1 108 ? 3.891 17.087 28.188 1.00 93.56 108 ALA A C 1
ATOM 860 O O . ALA A 1 108 ? 2.823 17.663 28.386 1.00 93.56 108 ALA A O 1
ATOM 861 N N . GLU A 1 109 ? 4.991 17.374 28.889 1.00 92.62 109 GLU A N 1
ATOM 862 C CA . GLU A 1 109 ? 5.062 18.430 29.899 1.00 92.62 109 GLU A CA 1
ATOM 863 C C . GLU A 1 109 ? 4.813 19.811 29.285 1.00 92.62 109 GLU A C 1
ATOM 865 O O . GLU A 1 109 ? 4.023 20.572 29.838 1.00 92.62 109 GLU A O 1
ATOM 870 N N . ASP A 1 110 ? 5.451 20.120 28.149 1.00 94.94 110 ASP A N 1
ATOM 871 C CA . ASP A 1 110 ? 5.258 21.379 27.409 1.00 94.94 110 ASP A CA 1
ATOM 872 C C . ASP A 1 110 ? 3.797 21.521 26.953 1.00 94.94 110 ASP A C 1
ATOM 874 O O . ASP A 1 110 ? 3.120 22.505 27.265 1.00 94.94 110 ASP A O 1
ATOM 878 N N . PHE A 1 111 ? 3.260 20.462 26.342 1.00 97.06 111 PHE A N 1
ATOM 879 C CA . PHE A 1 111 ? 1.870 20.408 25.901 1.00 97.06 111 PHE A CA 1
ATOM 880 C C . PHE A 1 111 ? 0.880 20.646 27.049 1.00 97.06 111 PHE A C 1
ATOM 882 O O . PHE A 1 111 ? 0.000 21.509 26.960 1.00 97.06 111 PHE A O 1
ATOM 889 N N . PHE A 1 112 ? 1.020 19.922 28.163 1.00 94.88 112 PHE A N 1
ATOM 890 C CA . PHE A 1 112 ? 0.109 20.062 29.294 1.00 94.88 112 PHE A CA 1
ATOM 891 C C . PHE A 1 112 ? 0.308 21.354 30.089 1.00 94.88 112 PHE A C 1
ATOM 893 O O . PHE A 1 112 ? -0.662 21.852 30.668 1.00 94.88 112 PHE A O 1
ATOM 900 N N . ALA A 1 113 ? 1.515 21.924 30.112 1.00 92.62 113 ALA A N 1
ATOM 901 C CA . ALA A 1 113 ? 1.739 23.250 30.679 1.00 92.62 113 ALA A CA 1
ATOM 902 C C . ALA A 1 113 ? 0.918 24.316 29.936 1.00 92.62 113 ALA A C 1
ATOM 904 O O . ALA A 1 113 ? 0.390 25.227 30.577 1.00 92.62 113 ALA A O 1
ATOM 905 N N . PHE A 1 114 ? 0.738 24.158 28.619 1.00 95.56 114 PHE A N 1
ATOM 906 C CA . PHE A 1 114 ? -0.113 25.025 27.808 1.00 95.56 114 PHE A CA 1
ATOM 907 C C . PHE A 1 114 ? -1.611 24.712 27.959 1.00 95.56 114 PHE A C 1
ATOM 909 O O . PHE A 1 114 ? -2.392 25.589 28.335 1.00 95.56 114 PHE A O 1
ATOM 916 N N . ILE A 1 115 ? -2.045 23.469 27.703 1.00 94.69 115 ILE A N 1
ATOM 917 C CA . ILE A 1 115 ? -3.487 23.155 27.681 1.00 94.69 115 ILE A CA 1
ATOM 918 C C . ILE A 1 115 ? -4.108 23.050 29.079 1.00 94.69 115 ILE A C 1
ATOM 920 O O . ILE A 1 115 ? -5.298 23.314 29.246 1.00 94.69 115 ILE A O 1
ATOM 924 N N . GLY A 1 116 ? -3.330 22.682 30.098 1.00 91.81 116 GLY A N 1
ATOM 925 C CA . GLY A 1 116 ? -3.826 22.373 31.439 1.00 91.81 116 GLY A CA 1
ATOM 926 C C . GLY A 1 116 ? -4.542 23.539 32.129 1.00 91.81 116 GLY A C 1
ATOM 927 O O . GLY A 1 116 ? -5.646 23.332 32.627 1.00 91.81 116 GLY A O 1
ATOM 928 N N . PRO A 1 117 ? -3.974 24.762 32.154 1.00 89.94 117 PRO A N 1
ATOM 929 C CA . PRO A 1 117 ? -4.644 25.945 32.704 1.00 89.94 117 PRO A CA 1
ATOM 930 C C . PRO A 1 117 ? -5.909 26.366 31.944 1.00 89.94 117 PRO A C 1
ATOM 932 O O . PRO A 1 117 ? -6.764 27.041 32.508 1.00 89.94 117 PRO A O 1
ATOM 935 N N . ILE A 1 118 ? -6.031 25.987 30.669 1.00 91.69 118 ILE A N 1
ATOM 936 C CA . ILE A 1 118 ? -7.215 26.255 29.843 1.00 91.69 118 ILE A CA 1
ATOM 937 C C . ILE A 1 118 ? -8.294 25.199 30.120 1.00 91.69 118 ILE A C 1
ATOM 939 O O . ILE A 1 118 ? -9.476 25.523 30.221 1.00 91.69 118 ILE A O 1
ATOM 943 N N . TRP A 1 119 ? -7.879 23.937 30.266 1.00 88.25 119 TRP A N 1
ATOM 944 C CA . TRP A 1 119 ? -8.754 22.799 30.544 1.00 88.25 119 TRP A CA 1
ATOM 945 C C . TRP A 1 119 ? -9.324 22.834 31.966 1.00 88.25 119 TRP A C 1
ATOM 947 O O . TRP A 1 119 ? -10.509 22.579 32.164 1.00 88.25 119 TRP A O 1
ATOM 957 N N . CYS A 1 120 ? -8.498 23.202 32.946 1.00 86.25 120 CYS A N 1
ATOM 958 C CA . CYS A 1 120 ? -8.879 23.396 34.342 1.00 86.25 120 CYS A CA 1
ATOM 959 C C . CYS A 1 120 ? -8.575 24.850 34.755 1.00 86.25 120 CYS A C 1
ATOM 961 O O . CYS A 1 120 ? -7.489 25.134 35.274 1.00 86.25 120 CYS A O 1
ATOM 963 N N . PRO A 1 121 ? -9.494 25.793 34.473 1.00 81.81 121 PRO A N 1
ATOM 964 C CA . PRO A 1 121 ? -9.262 27.216 34.696 1.00 81.81 121 PRO A CA 1
ATOM 965 C C . PRO A 1 121 ? -9.233 27.590 36.190 1.00 81.81 121 PRO A C 1
ATOM 967 O O . PRO A 1 121 ? -9.811 26.878 37.015 1.00 81.81 121 PRO A O 1
ATOM 970 N N . PRO A 1 122 ? -8.640 28.747 36.562 1.00 70.38 122 PRO A N 1
ATOM 971 C CA . PRO A 1 122 ? -8.391 29.154 37.952 1.00 70.38 122 PRO A CA 1
ATOM 972 C C . PRO A 1 122 ? -9.572 29.035 38.926 1.00 70.38 122 PRO A C 1
ATOM 974 O O . PRO A 1 122 ? -9.361 28.681 40.081 1.00 70.38 122 PRO A O 1
ATOM 977 N N . GLY A 1 123 ? -10.810 29.261 38.470 1.00 70.06 123 GLY A N 1
ATOM 978 C CA . GLY A 1 123 ? -12.013 29.125 39.305 1.00 70.06 123 GLY A CA 1
ATOM 979 C C . GLY A 1 123 ? -12.301 27.698 39.797 1.00 70.06 123 GLY A C 1
ATOM 980 O O . GLY A 1 123 ? -13.063 27.527 40.741 1.00 70.06 123 GLY A O 1
ATOM 981 N N . TYR A 1 124 ? -11.679 26.685 39.189 1.00 68.00 124 TYR A N 1
ATOM 982 C CA . TYR A 1 124 ? -11.770 25.272 39.576 1.00 68.00 124 TYR A CA 1
ATOM 983 C C . TYR A 1 124 ? -10.517 24.764 40.310 1.00 68.00 124 TYR A C 1
ATOM 985 O O . TYR A 1 124 ? -10.543 23.701 40.937 1.00 68.00 124 TYR A O 1
ATOM 993 N N . THR A 1 125 ? -9.416 25.518 40.256 1.00 72.06 125 THR A N 1
ATOM 994 C CA . THR A 1 125 ? -8.081 25.048 40.642 1.00 72.06 125 THR A CA 1
ATOM 995 C C . THR A 1 125 ? -7.937 24.785 42.138 1.00 72.06 125 THR A C 1
ATOM 997 O O . THR A 1 125 ? -7.257 23.832 42.516 1.00 72.06 125 THR A O 1
ATOM 1000 N N . ASP A 1 126 ? -8.574 25.569 43.007 1.00 74.75 126 ASP A N 1
ATOM 1001 C CA . ASP A 1 126 ? -8.420 25.382 44.456 1.00 74.75 126 ASP A CA 1
ATOM 1002 C C . ASP A 1 126 ? -9.165 24.138 44.948 1.00 74.75 126 ASP A C 1
ATOM 1004 O O . ASP A 1 126 ? -8.584 23.298 45.636 1.00 74.75 126 ASP A O 1
ATOM 1008 N N . THR A 1 127 ? -10.409 23.935 44.498 1.00 77.88 127 THR A N 1
ATOM 1009 C CA . THR A 1 127 ? -11.155 22.694 44.765 1.00 77.88 127 THR A CA 1
ATOM 1010 C C . THR A 1 127 ? -10.449 21.476 44.164 1.00 77.88 127 THR A C 1
ATOM 1012 O O . THR A 1 127 ? -10.418 20.410 44.786 1.00 77.88 127 THR A O 1
ATOM 1015 N N . TRP A 1 128 ? -9.841 21.629 42.982 1.00 83.56 128 TRP A N 1
ATOM 1016 C CA . TRP A 1 128 ? -9.032 20.585 42.359 1.00 83.56 128 TRP A CA 1
ATOM 1017 C C . TRP A 1 128 ? -7.831 20.204 43.225 1.00 83.56 128 TRP A C 1
ATOM 1019 O O . TRP A 1 128 ? -7.673 19.031 43.565 1.00 83.56 128 TRP A O 1
ATOM 1029 N N . LYS A 1 129 ? -7.012 21.186 43.619 1.00 84.19 129 LYS A N 1
ATOM 1030 C CA . LYS A 1 129 ? -5.810 20.974 44.435 1.00 84.19 129 LYS A CA 1
ATOM 1031 C C . LYS A 1 129 ? -6.138 20.275 45.747 1.00 84.19 129 LYS A C 1
ATOM 1033 O O . LYS A 1 129 ? -5.440 19.332 46.106 1.00 84.19 129 LYS A O 1
ATOM 1038 N N . THR A 1 130 ? -7.208 20.676 46.438 1.00 84.38 130 THR A N 1
ATOM 1039 C CA . THR A 1 130 ? -7.625 20.022 47.689 1.00 84.38 130 THR A CA 1
ATOM 1040 C C . THR A 1 130 ? -7.912 18.533 47.489 1.00 84.38 130 THR A C 1
ATOM 1042 O O . THR A 1 130 ? -7.526 17.721 48.324 1.00 84.38 130 THR A O 1
ATOM 1045 N N . ARG A 1 131 ? -8.545 18.154 46.372 1.00 83.69 131 ARG A N 1
ATOM 1046 C CA . ARG A 1 131 ? -8.865 16.750 46.060 1.00 83.69 131 ARG A CA 1
ATOM 1047 C C . ARG A 1 131 ? -7.665 15.945 45.552 1.00 83.69 131 ARG A C 1
ATOM 1049 O O . ARG A 1 131 ? -7.671 14.726 45.670 1.00 83.69 131 ARG A O 1
ATOM 1056 N N . HIS A 1 132 ? -6.641 16.612 45.020 1.00 87.75 132 HIS A N 1
ATOM 1057 C CA . HIS A 1 132 ? -5.533 15.978 44.297 1.00 87.75 132 HIS A CA 1
ATOM 1058 C C . HIS A 1 132 ? -4.159 16.287 44.911 1.00 87.75 132 HIS A C 1
ATOM 1060 O O . HIS A 1 132 ? -3.168 16.462 44.202 1.00 87.75 132 HIS A O 1
ATOM 1066 N N . GLY A 1 133 ? -4.091 16.359 46.245 1.00 85.88 133 GLY A N 1
ATOM 1067 C CA . GLY A 1 133 ? -2.820 16.441 46.975 1.00 85.88 133 GLY A CA 1
ATOM 1068 C C . GLY A 1 133 ? -2.022 17.722 46.715 1.00 85.88 133 GLY A C 1
ATOM 1069 O O . GLY A 1 133 ? -0.797 17.698 46.743 1.00 85.88 133 GLY A O 1
ATOM 1070 N N . GLY A 1 134 ? -2.700 18.833 46.422 1.00 87.00 134 GLY A N 1
ATOM 1071 C CA . GLY A 1 134 ? -2.082 20.136 46.164 1.00 87.00 134 GLY A CA 1
ATOM 1072 C C . GLY A 1 134 ? -1.593 20.349 44.728 1.00 87.00 134 GLY A C 1
ATOM 1073 O O . GLY A 1 134 ? -1.173 21.459 44.392 1.00 87.00 134 GLY A O 1
ATOM 1074 N N . LEU A 1 135 ? -1.673 19.334 43.864 1.00 87.44 135 LEU A N 1
ATOM 1075 C CA . LEU A 1 135 ? -1.232 19.433 42.474 1.00 87.44 135 LEU A CA 1
ATOM 1076 C C . LEU A 1 135 ? -2.272 20.143 41.605 1.00 87.44 135 LEU A C 1
ATOM 1078 O O . LEU A 1 135 ? -3.475 19.906 41.709 1.00 87.44 135 LEU A O 1
ATOM 1082 N N . VAL A 1 136 ? -1.795 21.008 40.708 1.00 89.38 136 VAL A N 1
ATOM 1083 C CA . VAL A 1 136 ? -2.604 21.528 39.594 1.00 89.38 136 VAL A CA 1
ATOM 1084 C C . VAL A 1 136 ? -2.826 20.432 38.553 1.00 89.38 136 VAL A C 1
ATOM 1086 O O . VAL A 1 136 ? -2.029 19.502 38.458 1.00 89.38 136 VAL A O 1
ATOM 1089 N N . TYR A 1 137 ? -3.883 20.567 37.753 1.00 90.38 137 TYR A N 1
ATOM 1090 C CA . TYR A 1 137 ? -4.340 19.570 36.779 1.00 90.38 137 TYR A CA 1
ATOM 1091 C C . TYR A 1 137 ? -3.218 18.898 35.969 1.00 90.38 137 TYR A C 1
ATOM 1093 O O . TYR A 1 137 ? -3.020 17.690 36.071 1.00 90.38 137 TYR A O 1
ATOM 1101 N N . HIS A 1 138 ? -2.426 19.680 35.229 1.00 90.19 138 HIS A N 1
ATOM 1102 C CA . HIS A 1 138 ? -1.360 19.136 34.385 1.00 90.19 138 HIS A CA 1
ATOM 1103 C C . HIS A 1 138 ? -0.254 18.443 35.187 1.00 90.19 138 HIS A C 1
ATOM 1105 O O . HIS A 1 138 ? 0.235 17.398 34.772 1.00 90.19 138 HIS A O 1
ATOM 1111 N N . LYS A 1 139 ? 0.113 18.972 36.363 1.00 91.44 139 LYS A N 1
ATOM 1112 C CA . LYS A 1 139 ? 1.103 18.321 37.233 1.00 91.44 139 LYS A CA 1
ATOM 1113 C C . LYS A 1 139 ? 0.590 16.996 37.778 1.00 91.44 139 LYS A C 1
ATOM 1115 O O . LYS A 1 139 ? 1.353 16.046 37.848 1.00 91.44 139 LYS A O 1
ATOM 1120 N N . TYR A 1 140 ? -0.696 16.911 38.115 1.00 94.12 140 TYR A N 1
ATOM 1121 C CA . TYR A 1 140 ? -1.292 15.650 38.545 1.00 94.12 140 TYR A CA 1
ATOM 1122 C C . TYR A 1 140 ? -1.209 14.588 37.443 1.00 94.12 140 TYR A C 1
ATOM 1124 O O . TYR A 1 140 ? -0.781 13.471 37.720 1.00 94.12 140 TYR A O 1
ATOM 1132 N N . ILE A 1 141 ? -1.553 14.937 36.197 1.00 94.75 141 ILE A N 1
ATOM 1133 C CA . ILE A 1 141 ? -1.431 14.009 35.063 1.00 94.75 141 ILE A CA 1
ATOM 1134 C C . ILE A 1 141 ? 0.019 13.538 34.913 1.00 94.75 141 ILE A C 1
ATOM 1136 O O . ILE A 1 141 ? 0.263 12.330 34.900 1.00 94.75 141 ILE A O 1
ATOM 1140 N N . MET A 1 142 ? 0.974 14.471 34.869 1.00 94.88 142 MET A N 1
ATOM 1141 C CA . MET A 1 142 ? 2.386 14.135 34.675 1.00 94.88 142 MET A CA 1
ATOM 1142 C C . MET A 1 142 ? 2.959 13.292 35.815 1.00 94.88 142 MET A C 1
ATOM 1144 O O . MET A 1 142 ? 3.629 12.297 35.567 1.00 94.88 142 MET A O 1
ATOM 1148 N N . GLU A 1 143 ? 2.660 13.637 37.066 1.00 95.00 143 GLU A N 1
ATOM 1149 C CA . GLU A 1 143 ? 3.240 12.951 38.223 1.00 95.00 143 GLU A CA 1
ATOM 1150 C C . GLU A 1 143 ? 2.551 11.629 38.570 1.00 95.00 143 GLU A C 1
ATOM 1152 O O . GLU A 1 143 ? 3.169 10.779 39.213 1.00 95.00 143 GLU A O 1
ATOM 1157 N N . LYS A 1 144 ? 1.262 11.466 38.242 1.00 95.75 144 LYS A N 1
ATOM 1158 C CA . LYS A 1 144 ? 0.464 10.325 38.725 1.00 95.75 144 LYS A CA 1
ATOM 1159 C C . LYS A 1 144 ? 0.014 9.366 37.639 1.00 95.75 144 LYS A C 1
ATOM 1161 O O . LYS A 1 144 ? -0.208 8.206 37.962 1.00 95.75 144 LYS A O 1
ATOM 1166 N N . LEU A 1 145 ? -0.146 9.826 36.400 1.00 97.25 145 LEU A N 1
ATOM 1167 C CA . LEU A 1 145 ? -0.825 9.051 35.355 1.00 97.25 145 LEU A CA 1
ATOM 1168 C C . LEU A 1 145 ? 0.030 8.829 34.108 1.00 97.25 145 LEU A C 1
ATOM 1170 O O . LEU A 1 145 ? -0.221 7.887 33.364 1.00 97.25 145 LEU A O 1
ATOM 1174 N N . TYR A 1 146 ? 1.038 9.669 33.873 1.00 96.44 146 TYR A N 1
ATOM 1175 C CA . TYR A 1 146 ? 1.835 9.601 32.653 1.00 96.44 146 TYR A CA 1
ATOM 1176 C C . TYR A 1 146 ? 2.590 8.275 32.505 1.00 96.44 146 TYR A C 1
ATOM 1178 O O . TYR A 1 146 ? 2.507 7.653 31.450 1.00 96.44 146 TYR A O 1
ATOM 1186 N N . ASN A 1 147 ? 3.236 7.788 33.570 1.00 96.81 147 ASN A N 1
ATOM 1187 C CA . ASN A 1 147 ? 3.938 6.499 33.535 1.00 96.81 147 ASN A CA 1
ATOM 1188 C C . ASN A 1 147 ? 2.980 5.328 33.258 1.00 96.81 147 ASN A C 1
ATOM 1190 O O . ASN A 1 147 ? 3.289 4.466 32.444 1.00 96.81 147 ASN A O 1
ATOM 1194 N N . GLU A 1 148 ? 1.788 5.327 33.866 1.00 97.81 148 GLU A N 1
ATOM 1195 C CA . GLU A 1 148 ? 0.764 4.311 33.585 1.00 97.81 148 GLU A CA 1
ATOM 1196 C C . GLU A 1 148 ? 0.340 4.351 32.110 1.00 97.81 148 GLU A C 1
ATOM 1198 O O . GLU A 1 148 ? 0.234 3.312 31.462 1.00 97.81 148 GLU A O 1
ATOM 1203 N N . ALA A 1 149 ? 0.141 5.547 31.548 1.00 97.69 149 ALA A N 1
ATOM 1204 C CA . ALA A 1 149 ? -0.164 5.695 30.130 1.00 97.69 149 ALA A CA 1
ATOM 1205 C C . ALA A 1 149 ? 0.968 5.160 29.238 1.00 97.69 149 ALA A C 1
ATOM 1207 O O . ALA A 1 149 ? 0.682 4.492 28.247 1.00 97.69 149 ALA A O 1
ATOM 1208 N N . GLN A 1 150 ? 2.237 5.400 29.588 1.00 95.81 150 GLN A N 1
ATOM 1209 C CA . GLN A 1 150 ? 3.378 4.846 28.849 1.00 95.81 150 GLN A CA 1
ATOM 1210 C C . GLN A 1 150 ? 3.369 3.317 28.863 1.00 95.81 150 GLN A C 1
ATOM 1212 O O . GLN A 1 150 ? 3.485 2.704 27.805 1.00 95.81 150 GLN A O 1
ATOM 1217 N N . GLU A 1 151 ? 3.185 2.705 30.034 1.00 95.56 151 GLU A N 1
ATOM 1218 C CA . GLU A 1 151 ? 3.135 1.246 30.180 1.00 95.56 151 GLU A CA 1
ATOM 1219 C C . GLU A 1 151 ? 1.976 0.632 29.384 1.00 95.56 151 GLU A C 1
ATOM 1221 O O . GLU A 1 151 ? 2.145 -0.392 28.717 1.00 95.56 151 GLU A O 1
ATOM 1226 N N . LEU A 1 152 ? 0.804 1.274 29.405 1.00 95.56 152 LEU A N 1
ATOM 1227 C CA . LEU A 1 152 ? -0.365 0.833 28.646 1.00 95.56 152 LEU A CA 1
ATOM 1228 C C . LEU A 1 152 ? -0.141 0.919 27.132 1.00 95.56 152 LEU A C 1
ATOM 1230 O O . LEU A 1 152 ? -0.473 -0.032 26.423 1.00 95.56 152 LEU A O 1
ATOM 1234 N N . LEU A 1 153 ? 0.434 2.019 26.636 1.00 93.75 153 LEU A N 1
ATOM 1235 C CA . LEU A 1 153 ? 0.727 2.171 25.209 1.00 93.75 153 LEU A CA 1
ATOM 1236 C C . LEU A 1 153 ? 1.815 1.207 24.746 1.00 93.75 153 LEU A C 1
ATOM 1238 O O . LEU A 1 153 ? 1.673 0.603 23.687 1.00 93.75 153 LEU A O 1
ATOM 1242 N N . GLU A 1 154 ? 2.870 1.026 25.537 1.00 88.12 154 GLU A N 1
ATOM 1243 C CA . GLU A 1 154 ? 3.935 0.077 25.218 1.00 88.12 154 GLU A CA 1
ATOM 1244 C C . GLU A 1 154 ? 3.384 -1.350 25.134 1.00 88.12 154 GLU A C 1
ATOM 1246 O O . GLU A 1 154 ? 3.589 -2.047 24.141 1.00 88.12 154 GLU A O 1
ATOM 1251 N N . LYS A 1 155 ? 2.572 -1.757 26.115 1.00 86.75 155 LYS A N 1
ATOM 1252 C CA . LYS A 1 155 ? 1.904 -3.061 26.094 1.00 86.75 155 LYS A CA 1
ATOM 1253 C C . LYS A 1 155 ? 0.961 -3.217 24.898 1.00 86.75 155 LYS A C 1
ATOM 1255 O O . LYS A 1 155 ? 0.913 -4.291 24.296 1.00 86.75 155 LYS A O 1
ATOM 1260 N N . ALA A 1 156 ? 0.208 -2.176 24.546 1.00 84.94 156 ALA A N 1
ATOM 1261 C CA . ALA A 1 156 ? -0.696 -2.207 23.398 1.00 84.94 156 ALA A CA 1
ATOM 1262 C C . ALA A 1 156 ? 0.065 -2.360 22.071 1.00 84.94 156 ALA A C 1
ATOM 1264 O O . ALA A 1 156 ? -0.339 -3.162 21.229 1.00 84.94 156 ALA A O 1
ATOM 1265 N N . ARG A 1 157 ? 1.205 -1.676 21.914 1.00 80.94 157 ARG A N 1
ATOM 1266 C CA . ARG A 1 157 ? 2.097 -1.840 20.753 1.00 80.94 157 ARG A CA 1
ATOM 1267 C C . ARG A 1 157 ? 2.707 -3.237 20.693 1.00 80.94 157 ARG A C 1
ATOM 1269 O O . ARG A 1 157 ? 2.743 -3.834 19.627 1.00 80.94 157 ARG A O 1
ATOM 1276 N N . GLN A 1 158 ? 3.137 -3.792 21.825 1.00 73.88 158 GLN A N 1
ATOM 1277 C CA . GLN A 1 158 ? 3.674 -5.157 21.872 1.00 73.88 158 GLN A CA 1
ATOM 1278 C C . GLN A 1 158 ? 2.617 -6.213 21.529 1.00 73.88 158 GLN A C 1
ATOM 1280 O O . GLN A 1 158 ? 2.914 -7.169 20.820 1.00 73.88 158 GLN A O 1
ATOM 1285 N N . THR A 1 159 ? 1.377 -6.025 21.991 1.00 67.12 159 THR A N 1
ATOM 1286 C CA . THR A 1 159 ? 0.258 -6.936 21.691 1.00 67.12 159 THR A CA 1
ATOM 1287 C C . THR A 1 159 ? -0.089 -6.929 20.198 1.00 67.12 159 THR A C 1
ATOM 1289 O O . THR A 1 159 ? -0.463 -7.968 19.663 1.00 67.12 159 THR A O 1
ATOM 1292 N N . GLN A 1 160 ? 0.085 -5.795 19.509 1.00 64.06 160 GLN A N 1
ATOM 1293 C CA . GLN A 1 160 ? -0.109 -5.699 18.058 1.00 64.06 160 GLN A CA 1
ATOM 1294 C C . GLN A 1 160 ? 0.890 -6.552 17.269 1.00 64.06 160 GLN A C 1
ATOM 1296 O O . GLN A 1 160 ? 0.539 -7.048 16.214 1.00 64.06 160 GLN A O 1
ATOM 1301 N N . TYR A 1 161 ? 2.110 -6.758 17.766 1.00 66.50 161 TYR A N 1
ATOM 1302 C CA . TYR A 1 161 ? 3.110 -7.600 17.095 1.00 66.50 161 TYR A CA 1
ATOM 1303 C C . TYR A 1 161 ? 3.142 -9.035 17.621 1.00 66.50 161 TYR A C 1
ATOM 1305 O O . TYR A 1 161 ? 4.069 -9.788 17.320 1.00 66.50 161 TYR A O 1
ATOM 1313 N N . GLN A 1 162 ? 2.153 -9.425 18.428 1.00 79.06 162 GLN A N 1
ATOM 1314 C CA . GLN A 1 162 ? 2.016 -10.810 18.837 1.00 79.06 162 GLN A CA 1
ATOM 1315 C C . GLN A 1 162 ? 1.656 -11.660 17.611 1.00 79.06 162 GLN A C 1
ATOM 1317 O O . GLN A 1 162 ? 0.666 -11.387 16.934 1.00 79.06 162 GLN A O 1
ATOM 1322 N N . GLU A 1 163 ? 2.429 -12.720 17.370 1.00 90.00 163 GLU A N 1
ATOM 1323 C CA . GLU A 1 163 ? 2.087 -13.740 16.378 1.00 90.00 163 GLU A CA 1
ATOM 1324 C C . GLU A 1 163 ? 0.781 -14.429 16.793 1.00 90.00 163 GLU A C 1
ATOM 1326 O O . GLU A 1 163 ? 0.675 -14.979 17.899 1.00 90.00 163 GLU A O 1
ATOM 1331 N N . LEU A 1 164 ? -0.221 -14.386 15.913 1.00 93.81 164 LEU A N 1
ATOM 1332 C CA . LEU A 1 164 ? -1.504 -15.046 16.129 1.00 93.81 164 LEU A CA 1
ATOM 1333 C C . LEU A 1 164 ? -1.739 -16.133 15.089 1.00 93.81 164 LEU A C 1
ATOM 1335 O O . LEU A 1 164 ? -1.574 -15.919 13.895 1.00 93.81 164 LEU A O 1
ATOM 1339 N N . LYS A 1 165 ? -2.217 -17.286 15.546 1.00 96.12 165 LYS A N 1
ATOM 1340 C CA . LYS A 1 165 ? -2.574 -18.418 14.689 1.00 96.12 165 LYS A CA 1
ATOM 1341 C C . LYS A 1 165 ? -3.842 -19.111 15.148 1.00 96.12 165 LYS A C 1
ATOM 1343 O O . LYS A 1 165 ? -4.357 -18.864 16.243 1.00 96.12 165 LYS A O 1
ATOM 1348 N N . GLU A 1 166 ? -4.325 -20.021 14.312 1.00 96.06 166 GLU A N 1
ATOM 1349 C CA . GLU A 1 166 ? -5.511 -20.822 14.595 1.00 96.06 166 GLU A CA 1
ATOM 1350 C C . GLU A 1 166 ? -5.459 -21.468 15.991 1.00 96.06 166 GLU A C 1
ATOM 1352 O O . GLU A 1 166 ? -4.443 -22.007 16.432 1.00 96.06 166 GLU A O 1
ATOM 1357 N N . GLY A 1 167 ? -6.571 -21.360 16.717 1.00 93.56 167 GLY A N 1
ATOM 1358 C CA . GLY A 1 167 ? -6.697 -21.786 18.110 1.00 93.56 167 GLY A CA 1
ATOM 1359 C C . GLY A 1 167 ? -6.363 -20.705 19.143 1.00 93.56 167 GLY A C 1
ATOM 1360 O O . GLY A 1 167 ? -6.787 -20.838 20.295 1.00 93.56 167 GLY A O 1
ATOM 1361 N N . ASN A 1 168 ? -5.675 -19.618 18.771 1.00 95.12 168 ASN A N 1
ATOM 1362 C CA . ASN A 1 168 ? -5.486 -18.472 19.663 1.00 95.12 168 ASN A CA 1
ATOM 1363 C C . ASN A 1 168 ? -6.818 -17.789 19.996 1.00 95.12 168 ASN A C 1
ATOM 1365 O O . ASN A 1 168 ? -7.786 -17.833 19.229 1.00 95.12 168 ASN A O 1
ATOM 1369 N N . ARG A 1 169 ? -6.879 -17.173 21.182 1.00 92.25 169 ARG A N 1
ATOM 1370 C CA . ARG A 1 169 ? -8.078 -16.506 21.700 1.00 92.25 169 ARG A CA 1
ATOM 1371 C C . ARG A 1 169 ? -7.726 -15.236 22.468 1.00 92.25 169 ARG A C 1
ATOM 1373 O O . ARG A 1 169 ? -6.647 -15.152 23.043 1.00 92.25 169 ARG A O 1
ATOM 1380 N N . GLY A 1 170 ? -8.670 -14.302 22.547 1.00 81.06 170 GLY A N 1
ATOM 1381 C CA . GLY A 1 170 ? -8.576 -13.105 23.386 1.00 81.06 170 GLY A CA 1
ATOM 1382 C C . GLY A 1 170 ? -8.581 -11.796 22.599 1.00 81.06 170 GLY A C 1
ATOM 1383 O O . GLY A 1 170 ? -8.962 -11.758 21.431 1.00 81.06 170 GLY A O 1
ATOM 1384 N N . GLU A 1 171 ? -8.181 -10.711 23.261 1.00 76.75 171 GLU A N 1
ATOM 1385 C CA . GLU A 1 171 ? -8.275 -9.351 22.709 1.00 76.75 171 GLU A CA 1
ATOM 1386 C C . GLU A 1 171 ? -7.380 -9.136 21.483 1.00 76.75 171 GLU A C 1
ATOM 1388 O O . GLU A 1 171 ? -7.835 -8.526 20.523 1.00 76.75 171 GLU A O 1
ATOM 1393 N N . ALA A 1 172 ? -6.182 -9.730 21.440 1.00 79.44 172 ALA A N 1
ATOM 1394 C CA . ALA A 1 172 ? -5.312 -9.661 20.261 1.00 79.44 172 ALA A CA 1
ATOM 1395 C C . ALA A 1 172 ? -5.996 -10.239 19.005 1.00 79.44 172 ALA A C 1
ATOM 1397 O O . ALA A 1 172 ? -5.920 -9.670 17.920 1.00 79.44 172 ALA A O 1
ATOM 1398 N N . VAL A 1 173 ? -6.760 -11.327 19.166 1.00 89.25 173 VAL A N 1
ATOM 1399 C CA . VAL A 1 173 ? -7.549 -11.909 18.072 1.00 89.25 173 VAL A CA 1
ATOM 1400 C C . VAL A 1 173 ? -8.723 -11.011 17.689 1.00 89.25 173 VAL A C 1
ATOM 1402 O O . VAL A 1 173 ? -9.028 -10.894 16.506 1.00 89.25 173 VAL A O 1
ATOM 1405 N N . LYS A 1 174 ? -9.378 -10.351 18.653 1.00 83.62 174 LYS A N 1
ATOM 1406 C CA . LYS A 1 174 ? -10.434 -9.374 18.340 1.00 83.62 174 LYS A CA 1
ATOM 1407 C C . LYS A 1 174 ? -9.885 -8.187 17.563 1.00 83.62 174 LYS A C 1
ATOM 1409 O O . LYS A 1 174 ? -10.547 -7.738 16.634 1.00 83.62 174 LYS A O 1
ATOM 1414 N N . LEU A 1 175 ? -8.703 -7.696 17.934 1.00 81.88 175 LEU A N 1
ATOM 1415 C CA . LEU A 1 175 ? -8.015 -6.645 17.196 1.00 81.88 175 LEU A CA 1
ATOM 1416 C C . LEU A 1 175 ? -7.771 -7.100 15.758 1.00 81.88 175 LEU A C 1
ATOM 1418 O O . LEU A 1 175 ? -8.259 -6.451 14.844 1.00 81.88 175 LEU A O 1
ATOM 1422 N N . LEU A 1 176 ? -7.159 -8.269 15.558 1.00 88.25 176 LEU A N 1
ATOM 1423 C CA . LEU A 1 176 ? -6.934 -8.818 14.221 1.00 88.25 176 LEU A CA 1
ATOM 1424 C C . LEU A 1 176 ? -8.243 -8.939 13.423 1.00 88.25 176 LEU A C 1
ATOM 1426 O O . LEU A 1 176 ? -8.319 -8.495 12.286 1.00 88.25 176 LEU A O 1
ATOM 1430 N N . GLN A 1 177 ? -9.304 -9.492 14.018 1.00 91.69 177 GLN A N 1
ATOM 1431 C CA . GLN A 1 177 ? -10.617 -9.609 13.372 1.00 91.69 177 GLN A CA 1
ATOM 1432 C C . GLN A 1 177 ? -11.212 -8.242 12.997 1.00 91.69 177 GLN A C 1
ATOM 1434 O O . GLN A 1 177 ? -11.875 -8.137 11.965 1.00 91.69 177 GLN A O 1
ATOM 1439 N N . ARG A 1 178 ? -10.998 -7.200 13.814 1.00 82.50 178 ARG A N 1
ATOM 1440 C CA . ARG A 1 178 ? -11.401 -5.824 13.492 1.00 82.50 178 ARG A CA 1
ATOM 1441 C C . ARG A 1 178 ? -10.604 -5.274 12.324 1.00 82.50 178 ARG A C 1
ATOM 1443 O O . ARG A 1 178 ? -11.237 -4.820 11.384 1.00 82.50 178 ARG A O 1
ATOM 1450 N N . GLU A 1 179 ? -9.279 -5.371 12.355 1.00 83.12 179 GLU A N 1
ATOM 1451 C CA . GLU A 1 179 ? -8.415 -4.901 11.266 1.00 83.12 179 GLU A CA 1
ATOM 1452 C C . GLU A 1 179 ? -8.771 -5.607 9.950 1.00 83.12 179 GLU A C 1
ATOM 1454 O O . GLU A 1 179 ? -9.027 -4.963 8.937 1.00 83.12 179 GLU A O 1
ATOM 1459 N N . LEU A 1 180 ? -8.918 -6.934 9.970 1.00 87.31 180 LEU A N 1
ATOM 1460 C CA . LEU A 1 180 ? -9.347 -7.714 8.806 1.00 87.31 180 LEU A CA 1
ATOM 1461 C C . LEU A 1 180 ? -10.730 -7.274 8.296 1.00 87.31 180 LEU A C 1
ATOM 1463 O O . LEU A 1 180 ? -10.954 -7.159 7.093 1.00 87.31 180 LEU A O 1
ATOM 1467 N N . ASN A 1 181 ? -11.682 -6.997 9.187 1.00 81.75 181 ASN A N 1
ATOM 1468 C CA . ASN A 1 181 ? -12.991 -6.478 8.788 1.00 81.75 181 ASN A CA 1
ATOM 1469 C C . ASN A 1 181 ? -12.931 -5.047 8.254 1.00 81.75 181 ASN A C 1
ATOM 1471 O O . ASN A 1 181 ? -13.649 -4.713 7.312 1.00 81.75 181 ASN A O 1
ATOM 1475 N N . GLU A 1 182 ? -12.112 -4.197 8.854 1.00 71.00 182 GLU A N 1
ATOM 1476 C CA . GLU A 1 182 ? -11.993 -2.799 8.476 1.00 71.00 182 GLU A CA 1
ATOM 1477 C C . GLU A 1 182 ? -11.347 -2.688 7.096 1.00 71.00 182 GLU A C 1
ATOM 1479 O O . GLU A 1 182 ? -11.937 -2.094 6.186 1.00 71.00 182 GLU A O 1
ATOM 1484 N N . HIS A 1 183 ? -10.217 -3.369 6.914 1.00 71.94 183 HIS A N 1
ATOM 1485 C CA . HIS A 1 183 ? -9.369 -3.272 5.735 1.00 71.94 183 HIS A CA 1
ATOM 1486 C C . HIS A 1 183 ? -9.800 -4.180 4.575 1.00 71.94 183 HIS A C 1
ATOM 1488 O O . HIS A 1 183 ? -9.631 -3.797 3.420 1.00 71.94 183 HIS A O 1
ATOM 1494 N N . LEU A 1 184 ? -10.401 -5.347 4.842 1.00 72.00 184 LEU A N 1
ATOM 1495 C CA . LEU A 1 184 ? -10.780 -6.320 3.795 1.00 72.00 184 LEU A CA 1
ATOM 1496 C C . LEU A 1 184 ? -12.285 -6.568 3.699 1.00 72.00 184 LEU A C 1
ATOM 1498 O O . LEU A 1 184 ? -12.726 -7.292 2.811 1.00 72.00 184 LEU A O 1
ATOM 1502 N N . LYS A 1 185 ? -13.086 -6.036 4.633 1.00 74.62 185 LYS A N 1
ATOM 1503 C CA . LYS A 1 185 ? -14.509 -6.401 4.794 1.00 74.62 185 LYS A CA 1
ATOM 1504 C C . LYS A 1 185 ? -14.700 -7.918 4.877 1.00 74.62 185 LYS A C 1
ATOM 1506 O O . LYS A 1 185 ? -15.670 -8.460 4.354 1.00 74.62 185 LYS A O 1
ATOM 1511 N N . ALA A 1 186 ? -13.801 -8.582 5.607 1.00 79.56 186 ALA A N 1
ATOM 1512 C CA . ALA A 1 186 ? -13.757 -10.035 5.770 1.00 79.56 186 ALA A CA 1
ATOM 1513 C C . ALA A 1 186 ? -15.036 -10.664 6.373 1.00 79.56 186 ALA A C 1
ATOM 1515 O O . ALA A 1 186 ? -15.183 -11.884 6.374 1.00 79.56 186 ALA A O 1
ATOM 1516 N N . GLY A 1 187 ? -15.972 -9.861 6.895 1.00 83.88 187 GLY A N 1
ATOM 1517 C CA . GLY A 1 187 ? -17.259 -10.339 7.411 1.00 83.88 187 GLY A CA 1
ATOM 1518 C C . GLY A 1 187 ? -17.133 -11.211 8.664 1.00 83.88 187 GLY A C 1
ATOM 1519 O O . GLY A 1 187 ? -18.047 -11.967 8.993 1.00 83.88 187 GLY A O 1
ATOM 1520 N N . LEU A 1 188 ? -16.003 -11.123 9.366 1.00 90.31 188 LEU A N 1
ATOM 1521 C CA . LEU A 1 188 ? -15.708 -11.899 10.558 1.00 90.31 188 LEU A CA 1
ATOM 1522 C C . LEU A 1 188 ? -16.554 -11.426 11.735 1.00 90.31 188 LEU A C 1
ATOM 1524 O O . LEU A 1 188 ? -16.776 -10.233 11.952 1.00 90.31 188 LEU A O 1
ATOM 1528 N N . LYS A 1 189 ? -16.949 -12.370 12.583 1.00 91.94 189 LYS A N 1
ATOM 1529 C CA . LYS A 1 189 ? -17.425 -12.034 13.919 1.00 91.94 189 LYS A CA 1
ATOM 1530 C C . LYS A 1 189 ? -16.222 -11.654 14.784 1.00 91.94 189 LYS A C 1
ATOM 1532 O O . LYS A 1 189 ? -15.284 -12.433 14.893 1.00 91.94 189 LYS A O 1
ATOM 1537 N N . VAL A 1 190 ? -16.273 -10.494 15.438 1.00 88.88 190 VAL A N 1
ATOM 1538 C CA . VAL A 1 190 ? -15.240 -10.050 16.392 1.00 88.88 190 VAL A CA 1
ATOM 1539 C C . VAL A 1 190 ? -15.481 -10.715 17.754 1.00 88.88 190 VAL A C 1
ATOM 1541 O O . VAL A 1 190 ? -15.951 -10.095 18.707 1.00 88.88 190 VAL A O 1
ATOM 1544 N N . ASP A 1 191 ? -15.260 -12.025 17.826 1.00 89.25 191 ASP A N 1
ATOM 1545 C CA . ASP A 1 191 ? -15.487 -12.842 19.025 1.00 89.25 191 ASP A CA 1
ATOM 1546 C C . ASP A 1 191 ? -14.204 -13.198 19.786 1.00 89.25 191 ASP A C 1
ATOM 1548 O O . ASP A 1 191 ? -14.275 -13.714 20.904 1.00 89.25 191 ASP A O 1
ATOM 1552 N N . GLY A 1 192 ? -13.040 -12.874 19.224 1.00 87.56 192 GLY A N 1
ATOM 1553 C CA . GLY A 1 192 ? -11.744 -13.170 19.815 1.00 87.56 192 GLY A CA 1
ATOM 1554 C C . GLY A 1 192 ? -11.371 -14.640 19.722 1.00 87.56 192 GLY A C 1
ATOM 1555 O O . GLY A 1 192 ? -10.613 -15.106 20.567 1.00 87.56 192 GLY A O 1
ATOM 1556 N N . ILE A 1 193 ? -11.913 -15.381 18.752 1.00 97.00 193 ILE A N 1
ATOM 1557 C CA . ILE A 1 193 ? -11.548 -16.769 18.465 1.00 97.00 193 ILE A CA 1
ATOM 1558 C C . ILE A 1 193 ? -10.885 -16.831 17.090 1.00 97.00 193 ILE A C 1
ATOM 1560 O O . ILE A 1 193 ? -11.504 -16.548 16.066 1.00 97.00 193 ILE A O 1
ATOM 1564 N N . PHE A 1 194 ? -9.621 -17.250 17.049 1.00 96.81 194 PHE A N 1
ATOM 1565 C CA . PHE A 1 194 ? -8.909 -17.430 15.791 1.00 96.81 194 PHE A CA 1
ATOM 1566 C C . PHE A 1 194 ? -9.298 -18.799 15.232 1.00 96.81 194 PHE A C 1
ATOM 1568 O O . PHE A 1 194 ? -8.621 -19.799 15.459 1.00 96.81 194 PHE A O 1
ATOM 1575 N N . GLY A 1 195 ? -10.456 -18.854 14.577 1.00 96.38 195 GLY A N 1
ATOM 1576 C CA . GLY A 1 195 ? -10.938 -20.033 13.861 1.00 96.38 195 GLY A CA 1
ATOM 1577 C C . GLY A 1 195 ? -10.570 -20.010 12.378 1.00 96.38 195 GLY A C 1
ATOM 1578 O O . GLY A 1 195 ? -9.893 -19.097 11.903 1.00 96.38 195 GLY A O 1
ATOM 1579 N N . SER A 1 196 ? -11.094 -20.984 11.637 1.00 95.62 196 SER A N 1
ATOM 1580 C CA . SER A 1 196 ? -10.844 -21.151 10.201 1.00 95.62 196 SER A CA 1
ATOM 1581 C C . SER A 1 196 ? -11.159 -19.904 9.367 1.00 95.62 196 SER A C 1
ATOM 1583 O O . SER A 1 196 ? -10.405 -19.582 8.457 1.00 95.62 196 SER A O 1
ATOM 1585 N N . MET A 1 197 ? -12.223 -19.164 9.697 1.00 94.69 197 MET A N 1
ATOM 1586 C CA . MET A 1 197 ? -12.585 -17.934 8.978 1.00 94.69 197 MET A CA 1
ATOM 1587 C C . MET A 1 197 ? -11.555 -16.817 9.187 1.00 94.69 197 MET A C 1
ATOM 1589 O O . MET A 1 197 ? -11.180 -16.144 8.233 1.00 94.69 197 MET A O 1
ATOM 1593 N N . THR A 1 198 ? -11.057 -16.638 10.418 1.00 97.06 198 THR A N 1
ATOM 1594 C CA . THR A 1 198 ? -9.987 -15.666 10.704 1.00 97.06 198 THR A CA 1
ATOM 1595 C C . THR A 1 198 ? -8.710 -16.063 9.971 1.00 97.06 198 THR A C 1
ATOM 1597 O O . THR A 1 198 ? -8.088 -15.213 9.347 1.00 97.06 198 THR A O 1
ATOM 1600 N N . LYS A 1 199 ? -8.368 -17.360 9.973 1.00 96.94 199 LYS A N 1
ATOM 1601 C CA . LYS A 1 199 ? -7.226 -17.892 9.220 1.00 96.94 199 LYS A CA 1
ATOM 1602 C C . LYS A 1 199 ? -7.331 -17.584 7.732 1.00 96.94 199 LYS A C 1
ATOM 1604 O O . LYS A 1 199 ? -6.385 -17.069 7.158 1.00 96.94 199 LYS A O 1
ATOM 1609 N N . GLN A 1 200 ? -8.486 -17.847 7.124 1.00 89.31 200 GLN A N 1
ATOM 1610 C CA . GLN A 1 200 ? -8.720 -17.533 5.715 1.00 89.31 200 GLN A CA 1
ATOM 1611 C C . GLN A 1 200 ? -8.545 -16.040 5.433 1.00 89.31 200 GLN A C 1
ATOM 1613 O O . GLN A 1 200 ? -7.860 -15.686 4.486 1.00 89.31 200 GLN A O 1
ATOM 1618 N N . ALA A 1 201 ? -9.096 -15.164 6.273 1.00 89.94 201 ALA A N 1
ATOM 1619 C CA . ALA A 1 201 ? -8.941 -13.722 6.098 1.00 89.94 201 ALA A CA 1
ATOM 1620 C C . ALA A 1 201 ? -7.481 -13.251 6.246 1.00 89.94 201 ALA A C 1
ATOM 1622 O O . ALA A 1 201 ? -7.054 -12.374 5.499 1.00 89.94 201 ALA A O 1
ATOM 1623 N N . VAL A 1 202 ? -6.706 -13.849 7.157 1.00 94.12 202 VAL A N 1
ATOM 1624 C CA . VAL A 1 202 ? -5.255 -13.617 7.249 1.00 94.12 202 VAL A CA 1
ATOM 1625 C C . VAL A 1 202 ? -4.552 -14.069 5.971 1.00 94.12 202 VAL A C 1
ATOM 1627 O O . VAL A 1 202 ? -3.795 -13.293 5.400 1.00 94.12 202 VAL A O 1
ATOM 1630 N N . MET A 1 203 ? -4.884 -15.255 5.456 1.00 87.06 203 MET A N 1
ATOM 1631 C CA . MET A 1 203 ? -4.344 -15.742 4.182 1.00 87.06 203 MET A CA 1
ATOM 1632 C C . MET A 1 203 ? -4.676 -14.814 3.012 1.00 87.06 203 MET A C 1
ATOM 1634 O O . MET A 1 203 ? -3.878 -14.683 2.090 1.00 87.06 203 MET A O 1
ATOM 1638 N N . GLU A 1 204 ? -5.821 -14.131 3.034 1.00 79.62 204 GLU A N 1
ATOM 1639 C CA . GLU A 1 204 ? -6.125 -13.107 2.032 1.00 79.62 204 GLU A CA 1
ATOM 1640 C C . GLU A 1 204 ? -5.218 -11.873 2.165 1.00 79.62 204 GLU A C 1
ATOM 1642 O O . GLU A 1 204 ? -4.778 -11.353 1.142 1.00 79.62 204 GLU A O 1
ATOM 1647 N N . VAL A 1 205 ? -4.857 -11.435 3.381 1.00 83.69 205 VAL A N 1
ATOM 1648 C CA . VAL A 1 205 ? -3.814 -10.399 3.566 1.00 83.69 205 VAL A CA 1
ATOM 1649 C C . VAL A 1 205 ? -2.484 -10.886 3.017 1.00 83.69 205 VAL A C 1
ATOM 1651 O O . VAL A 1 205 ? -1.852 -10.181 2.234 1.00 83.69 205 VAL A O 1
ATOM 1654 N N . GLU A 1 206 ? -2.069 -12.091 3.402 1.00 84.88 206 GLU A N 1
ATOM 1655 C CA . GLU A 1 206 ? -0.804 -12.679 2.968 1.00 84.88 206 GLU A CA 1
ATOM 1656 C C . GLU A 1 206 ? -0.733 -12.716 1.437 1.00 84.88 206 GLU A C 1
ATOM 1658 O O . GLU A 1 206 ? 0.218 -12.202 0.850 1.00 84.88 206 GLU A O 1
ATOM 1663 N N . LYS A 1 207 ? -1.794 -13.181 0.766 1.00 73.06 207 LYS A N 1
ATOM 1664 C CA . LYS A 1 207 ? -1.903 -13.160 -0.701 1.00 73.06 207 LYS A CA 1
ATOM 1665 C C . LYS A 1 207 ? -1.867 -11.745 -1.275 1.00 73.06 207 LYS A C 1
ATOM 1667 O O . LYS A 1 207 ? -1.133 -11.493 -2.231 1.00 73.06 207 LYS A O 1
ATOM 1672 N N . LEU A 1 208 ? -2.644 -10.813 -0.714 1.00 69.38 208 LEU A N 1
ATOM 1673 C CA . LEU A 1 208 ? -2.710 -9.422 -1.181 1.00 69.38 208 LEU A CA 1
ATOM 1674 C C . LEU A 1 208 ? -1.357 -8.714 -1.096 1.00 69.38 208 LEU A C 1
ATOM 1676 O O . LEU A 1 208 ? -1.060 -7.853 -1.927 1.00 69.38 208 LEU A O 1
ATOM 1680 N N . PHE A 1 209 ? -0.543 -9.079 -0.107 1.00 69.38 209 PHE A N 1
ATOM 1681 C CA . PHE A 1 209 ? 0.754 -8.466 0.152 1.00 69.38 209 PHE A CA 1
ATOM 1682 C C . PHE A 1 209 ? 1.946 -9.305 -0.309 1.00 69.38 209 PHE A C 1
ATOM 1684 O O . PHE A 1 209 ? 3.074 -8.820 -0.183 1.00 69.38 209 PHE A O 1
ATOM 1691 N N . SER A 1 210 ? 1.689 -10.470 -0.914 1.00 70.56 210 SER A N 1
ATOM 1692 C CA . SER A 1 210 ? 2.689 -11.452 -1.355 1.00 70.56 210 SER A CA 1
ATOM 1693 C C . SER A 1 210 ? 3.614 -11.914 -0.220 1.00 70.56 210 SER A C 1
ATOM 1695 O O . SER A 1 210 ? 4.823 -12.020 -0.400 1.00 70.56 210 SER A O 1
ATOM 1697 N N . LEU A 1 211 ? 3.033 -12.152 0.956 1.00 79.88 211 LEU A N 1
ATOM 1698 C CA . LEU A 1 211 ? 3.691 -12.753 2.116 1.00 79.88 211 LEU A CA 1
ATOM 1699 C C . LEU A 1 211 ? 3.602 -14.288 2.048 1.00 79.88 211 LEU A C 1
ATOM 1701 O O . LEU A 1 211 ? 2.898 -14.846 1.202 1.00 79.88 211 LEU A O 1
ATOM 1705 N N . THR A 1 212 ? 4.292 -14.975 2.960 1.00 84.12 212 THR A N 1
ATOM 1706 C CA . THR A 1 212 ? 4.114 -16.420 3.166 1.00 84.12 212 THR A CA 1
ATOM 1707 C C . THR A 1 212 ? 2.657 -16.706 3.526 1.00 84.12 212 THR A C 1
ATOM 1709 O O . THR A 1 212 ? 2.147 -16.145 4.487 1.00 84.12 212 THR A O 1
ATOM 1712 N N . VAL A 1 213 ? 1.986 -17.570 2.758 1.00 87.44 213 VAL A N 1
ATOM 1713 C CA . VAL A 1 213 ? 0.559 -17.872 2.953 1.00 87.44 213 VAL A CA 1
ATOM 1714 C C . VAL A 1 213 ? 0.380 -19.055 3.913 1.00 87.44 213 VAL A C 1
ATOM 1716 O O . VAL A 1 213 ? 0.057 -20.168 3.492 1.00 87.44 213 VAL A O 1
ATOM 1719 N N . ASP A 1 214 ? 0.644 -18.856 5.205 1.00 93.06 214 ASP A N 1
ATOM 1720 C CA . ASP A 1 214 ? 0.493 -19.890 6.243 1.00 93.06 214 ASP A CA 1
ATOM 1721 C C . ASP A 1 214 ? -0.713 -19.659 7.179 1.00 93.06 214 ASP A C 1
ATOM 1723 O O . ASP A 1 214 ? -1.101 -20.549 7.958 1.00 93.06 214 ASP A O 1
ATOM 1727 N N . GLY A 1 215 ? -1.385 -18.515 7.029 1.00 94.00 215 GLY A N 1
ATOM 1728 C CA . GLY A 1 215 ? -2.531 -18.102 7.818 1.00 94.00 215 GLY A CA 1
ATOM 1729 C C . GLY A 1 215 ? -2.172 -17.700 9.246 1.00 94.00 215 GLY A C 1
ATOM 1730 O O . GLY A 1 215 ? -3.033 -17.813 10.130 1.00 94.00 215 G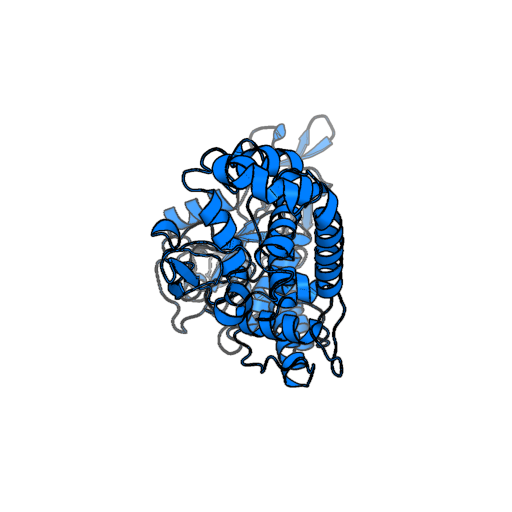LY A O 1
ATOM 1731 N N . MET A 1 216 ? -0.926 -17.286 9.490 1.00 95.94 216 MET A N 1
ATOM 1732 C CA . MET A 1 216 ? -0.464 -16.735 10.759 1.00 95.94 216 MET A CA 1
ATOM 1733 C C . MET A 1 216 ? -0.354 -15.214 10.657 1.00 95.94 216 MET A C 1
ATOM 1735 O O . MET A 1 216 ? 0.346 -14.665 9.820 1.00 95.94 216 MET A O 1
ATOM 1739 N N . ALA A 1 217 ? -1.019 -14.497 11.562 1.00 92.88 217 ALA A N 1
ATOM 1740 C CA . ALA A 1 217 ? -0.857 -13.053 11.656 1.00 92.88 217 ALA A CA 1
ATOM 1741 C C . ALA A 1 217 ? 0.433 -12.728 12.417 1.00 92.88 217 ALA A C 1
ATOM 1743 O O . ALA A 1 217 ? 0.418 -12.515 13.634 1.00 92.88 217 ALA A O 1
ATOM 1744 N N . ASP A 1 218 ? 1.545 -12.753 11.690 1.00 90.44 218 ASP A N 1
ATOM 1745 C CA . ASP A 1 218 ? 2.866 -12.344 12.148 1.00 90.44 218 ASP A CA 1
ATOM 1746 C C . ASP A 1 218 ? 3.095 -10.827 11.983 1.00 90.44 218 ASP A C 1
ATOM 1748 O O . ASP A 1 218 ? 2.209 -10.063 11.585 1.00 90.44 218 ASP A O 1
ATOM 1752 N N . VAL A 1 219 ? 4.303 -10.362 12.316 1.00 83.25 219 VAL A N 1
ATOM 1753 C CA . VAL A 1 219 ? 4.673 -8.940 12.224 1.00 83.25 219 VAL A CA 1
ATOM 1754 C C . VAL A 1 219 ? 4.487 -8.358 10.818 1.00 83.25 219 VAL A C 1
ATOM 1756 O O . VAL A 1 219 ? 4.175 -7.171 10.697 1.00 83.25 219 VAL A O 1
ATOM 1759 N N . ASP A 1 220 ? 4.663 -9.156 9.767 1.00 82.00 220 ASP A N 1
ATOM 1760 C CA . ASP A 1 220 ? 4.567 -8.687 8.390 1.00 82.00 220 ASP A CA 1
ATOM 1761 C C . ASP A 1 220 ? 3.106 -8.601 7.944 1.00 82.00 220 ASP A C 1
ATOM 1763 O O . ASP A 1 220 ? 2.738 -7.617 7.299 1.00 82.00 220 ASP A O 1
ATOM 1767 N N . VAL A 1 221 ? 2.239 -9.515 8.396 1.00 88.56 221 VAL A N 1
ATOM 1768 C CA . VAL A 1 221 ? 0.777 -9.384 8.248 1.00 88.56 221 VAL A CA 1
ATOM 1769 C C . VAL A 1 221 ? 0.259 -8.135 8.964 1.00 88.56 221 VAL A C 1
ATOM 1771 O O . VAL A 1 221 ? -0.530 -7.376 8.397 1.00 88.56 221 VAL A O 1
ATOM 1774 N N . TRP A 1 222 ? 0.714 -7.869 10.190 1.00 85.56 222 TRP A N 1
ATOM 1775 C CA . TRP A 1 222 ? 0.299 -6.672 10.931 1.00 85.56 222 TRP A CA 1
ATOM 1776 C C . TRP A 1 222 ? 0.754 -5.376 10.256 1.00 85.56 222 TRP A C 1
ATOM 1778 O O . TRP A 1 222 ? -0.034 -4.436 10.137 1.00 85.56 222 TRP A O 1
ATOM 1788 N N . LYS A 1 223 ? 1.994 -5.323 9.756 1.00 77.56 223 LYS A N 1
ATOM 1789 C CA . LYS A 1 223 ? 2.468 -4.189 8.946 1.00 77.56 223 LYS A CA 1
ATOM 1790 C C . LYS A 1 223 ? 1.675 -4.052 7.651 1.00 77.56 223 LYS A C 1
ATOM 1792 O O . LYS A 1 223 ? 1.317 -2.939 7.278 1.00 77.56 223 LYS A O 1
ATOM 1797 N N . ALA A 1 224 ? 1.382 -5.162 6.975 1.00 78.12 224 ALA A N 1
ATOM 1798 C CA . ALA A 1 224 ? 0.577 -5.164 5.761 1.00 78.12 224 ALA A CA 1
ATOM 1799 C C . ALA A 1 224 ? -0.797 -4.532 6.017 1.00 78.12 224 ALA A C 1
ATOM 1801 O O . ALA A 1 224 ? -1.159 -3.590 5.313 1.00 78.12 224 ALA A O 1
ATOM 1802 N N . LEU A 1 225 ? -1.499 -4.950 7.075 1.00 78.25 225 LEU A N 1
ATOM 1803 C CA . LEU A 1 225 ? -2.778 -4.363 7.489 1.00 78.25 225 LEU A CA 1
ATOM 1804 C C . LEU A 1 225 ? -2.690 -2.843 7.700 1.00 78.25 225 LEU A C 1
ATOM 1806 O O . LEU A 1 225 ? -3.520 -2.115 7.166 1.00 78.25 225 LEU A O 1
ATOM 1810 N N . GLN A 1 226 ? -1.636 -2.345 8.356 1.00 70.94 226 GLN A N 1
ATOM 1811 C CA . GLN A 1 226 ? -1.424 -0.902 8.563 1.00 70.94 226 GLN A CA 1
ATOM 1812 C C . GLN A 1 226 ? -1.184 -0.122 7.263 1.00 70.94 226 GLN A C 1
ATOM 1814 O O . GLN A 1 226 ? -1.495 1.067 7.175 1.00 70.94 226 GLN A O 1
ATOM 1819 N N . THR A 1 227 ? -0.613 -0.765 6.242 1.00 63.50 227 THR A N 1
ATOM 1820 C CA . THR A 1 227 ? -0.418 -0.126 4.933 1.00 63.50 227 THR A CA 1
ATOM 1821 C C . THR A 1 227 ? -1.691 -0.085 4.090 1.00 63.50 227 THR A C 1
ATOM 1823 O O . THR A 1 227 ? -1.757 0.714 3.152 1.00 63.50 227 THR A O 1
ATOM 1826 N N . ILE A 1 228 ? -2.721 -0.874 4.433 1.00 64.19 228 ILE A N 1
ATOM 1827 C CA . ILE A 1 228 ? -4.038 -0.793 3.794 1.00 64.19 228 ILE A CA 1
ATOM 1828 C C . ILE A 1 228 ? -4.717 0.494 4.272 1.00 64.19 228 ILE A C 1
ATOM 1830 O O . ILE A 1 228 ? -5.463 0.514 5.251 1.00 64.19 228 ILE A O 1
ATOM 1834 N N . LYS A 1 229 ? -4.492 1.606 3.566 1.00 50.69 229 LYS A N 1
ATOM 1835 C CA . LYS A 1 229 ? -5.291 2.817 3.792 1.00 50.69 229 LYS A CA 1
ATOM 1836 C C . LYS A 1 229 ? -6.772 2.485 3.542 1.00 50.69 229 LYS A C 1
ATOM 1838 O O . LYS A 1 229 ? -7.048 1.710 2.626 1.00 50.69 229 LYS A O 1
ATOM 1843 N N . PRO A 1 230 ? -7.731 3.079 4.281 1.00 43.75 230 PRO A N 1
ATOM 1844 C CA . PRO A 1 230 ? -9.157 2.975 3.979 1.00 43.75 230 PRO A CA 1
ATOM 1845 C C . PRO A 1 230 ? -9.455 3.746 2.686 1.00 43.75 230 PRO A C 1
ATOM 1847 O O . PRO A 1 230 ? -10.013 4.838 2.677 1.00 43.75 230 PRO A O 1
ATOM 1850 N N . GLN A 1 231 ? -9.008 3.189 1.569 1.00 41.16 231 GLN A N 1
ATOM 1851 C CA . GLN A 1 231 ? -9.304 3.626 0.223 1.00 41.16 231 GLN A CA 1
ATOM 1852 C C . GLN A 1 231 ? -9.918 2.409 -0.440 1.00 41.16 231 GLN A C 1
ATOM 1854 O O . GLN A 1 231 ? -9.226 1.442 -0.716 1.00 41.16 231 GLN A O 1
ATOM 1859 N N . ILE A 1 232 ? -11.250 2.466 -0.509 1.00 44.84 232 ILE A N 1
ATOM 1860 C CA . ILE A 1 232 ? -12.183 1.714 -1.348 1.00 44.84 232 ILE A CA 1
ATOM 1861 C C . ILE A 1 232 ? -11.675 0.327 -1.768 1.00 44.84 232 ILE A C 1
ATOM 1863 O O . ILE A 1 232 ? -10.748 0.219 -2.561 1.00 44.84 232 ILE A O 1
ATOM 1867 N N . ILE A 1 233 ? -12.370 -0.726 -1.316 1.00 51.44 233 ILE A N 1
ATOM 1868 C CA . ILE A 1 233 ? -12.306 -2.085 -1.888 1.00 51.44 233 ILE A CA 1
ATOM 1869 C C . ILE A 1 233 ? -12.845 -2.017 -3.313 1.00 51.44 233 ILE A C 1
ATOM 1871 O O . ILE A 1 233 ? -13.977 -2.372 -3.631 1.00 51.44 233 ILE A O 1
ATOM 1875 N N . ASP A 1 234 ? -12.024 -1.443 -4.160 1.00 71.44 234 ASP A N 1
ATOM 1876 C CA . ASP A 1 234 ? -12.190 -1.307 -5.570 1.00 71.44 234 ASP A CA 1
ATOM 1877 C C . ASP A 1 234 ? -10.910 -1.892 -6.140 1.00 71.44 234 ASP A C 1
ATOM 1879 O O . ASP A 1 234 ? -9.825 -1.331 -5.999 1.00 71.44 234 ASP A O 1
ATOM 1883 N N . LYS A 1 235 ? -11.051 -3.050 -6.787 1.00 77.38 235 LYS A N 1
ATOM 1884 C CA . LYS A 1 235 ? -9.968 -3.743 -7.492 1.00 77.38 235 LYS A CA 1
ATOM 1885 C C . LYS A 1 235 ? -9.256 -2.847 -8.509 1.00 77.38 235 LYS A C 1
ATOM 1887 O O . LYS A 1 235 ? -8.208 -3.221 -9.032 1.00 77.38 235 LYS A O 1
ATOM 1892 N N . HIS A 1 236 ? -9.834 -1.693 -8.840 1.00 90.88 236 HIS A N 1
ATOM 1893 C CA . HIS A 1 236 ? -9.237 -0.688 -9.697 1.00 90.88 236 HIS A CA 1
ATOM 1894 C C . HIS A 1 236 ? -8.173 0.174 -9.006 1.00 90.88 236 HIS A C 1
ATOM 1896 O O . HIS A 1 236 ? -7.466 0.880 -9.722 1.00 90.88 236 HIS A O 1
ATOM 1902 N N . TRP A 1 237 ? -7.984 0.073 -7.688 1.00 89.94 237 TRP A N 1
ATOM 1903 C CA . TRP A 1 237 ? -6.946 0.773 -6.924 1.00 89.94 237 TRP A CA 1
ATOM 1904 C C . TRP A 1 237 ? -6.011 -0.207 -6.212 1.00 89.94 237 TRP A C 1
ATOM 1906 O O . TRP A 1 237 ? -6.446 -1.113 -5.506 1.00 89.94 237 TRP A O 1
ATOM 1916 N N . ILE A 1 238 ? -4.707 -0.038 -6.423 1.00 87.69 238 ILE A N 1
ATOM 1917 C CA . ILE A 1 238 ? -3.673 -0.915 -5.871 1.00 87.69 238 ILE A CA 1
ATOM 1918 C C . ILE A 1 238 ? -3.481 -0.554 -4.389 1.00 87.69 238 ILE A C 1
ATOM 1920 O O . ILE A 1 238 ? -3.078 0.574 -4.098 1.00 87.69 238 ILE A O 1
ATOM 1924 N N . PRO A 1 239 ? -3.701 -1.484 -3.440 1.00 74.62 239 PRO A N 1
ATOM 1925 C CA . PRO A 1 239 ? -3.729 -1.172 -2.007 1.00 74.62 239 PRO A CA 1
ATOM 1926 C C . PRO A 1 239 ? -2.370 -0.724 -1.454 1.00 74.62 239 PRO A C 1
ATOM 1928 O O . PRO A 1 239 ? -2.310 -0.037 -0.441 1.00 74.62 239 PRO A O 1
ATOM 1931 N N . PHE A 1 240 ? -1.281 -1.086 -2.133 1.00 75.62 240 PHE A N 1
ATOM 1932 C CA . PHE A 1 240 ? 0.090 -0.705 -1.789 1.00 75.62 240 PHE A CA 1
ATOM 1933 C C . PHE A 1 240 ? 0.676 0.375 -2.719 1.00 75.62 240 PHE A C 1
ATOM 1935 O O . PHE A 1 240 ? 1.882 0.617 -2.689 1.00 75.62 240 PHE A O 1
ATOM 1942 N N . ALA A 1 241 ? -0.145 1.027 -3.553 1.00 86.56 241 ALA A N 1
ATOM 1943 C CA . ALA A 1 241 ? 0.285 2.182 -4.337 1.00 86.56 241 ALA A CA 1
ATOM 1944 C C . ALA A 1 241 ? -0.023 3.500 -3.614 1.00 86.56 241 ALA A C 1
ATOM 1946 O O . ALA A 1 241 ? -1.014 3.643 -2.900 1.00 86.56 241 ALA A O 1
ATOM 1947 N N . GLN A 1 242 ? 0.812 4.508 -3.849 1.00 85.88 242 GLN A N 1
ATOM 1948 C CA . GLN A 1 242 ? 0.509 5.883 -3.485 1.00 85.88 242 GLN A CA 1
ATOM 1949 C C . GLN A 1 242 ? -0.377 6.526 -4.553 1.00 85.88 242 GLN A C 1
ATOM 1951 O O . GLN A 1 242 ? -0.105 6.431 -5.752 1.00 85.88 242 GLN A O 1
ATOM 1956 N N . HIS A 1 243 ? -1.401 7.247 -4.107 1.00 89.00 243 HIS A N 1
ATOM 1957 C CA . HIS A 1 243 ? -2.277 8.031 -4.967 1.00 89.00 243 HIS A CA 1
ATOM 1958 C C . HIS A 1 243 ? -2.087 9.530 -4.688 1.00 89.00 243 HIS A C 1
ATOM 1960 O O . HIS A 1 243 ? -2.701 10.062 -3.762 1.00 89.00 243 HIS A O 1
ATOM 1966 N N . PRO A 1 244 ? -1.188 10.217 -5.419 1.00 85.19 244 PRO A N 1
ATOM 1967 C CA . PRO A 1 244 ? -0.933 11.634 -5.180 1.00 85.19 244 PRO A CA 1
ATOM 1968 C C . PRO A 1 244 ? -2.001 12.549 -5.804 1.00 85.19 244 PRO A C 1
ATOM 1970 O O . PRO A 1 244 ? -2.245 13.632 -5.277 1.00 85.19 244 PRO A O 1
ATOM 1973 N N . PHE A 1 245 ? -2.595 12.149 -6.934 1.00 90.75 245 PHE A N 1
ATOM 1974 C CA . PHE A 1 245 ? -3.632 12.878 -7.677 1.00 90.75 245 PHE A CA 1
ATOM 1975 C C . PHE A 1 245 ? -4.161 12.026 -8.841 1.00 90.75 245 PHE A C 1
ATOM 1977 O O . PHE A 1 245 ? -3.490 11.094 -9.293 1.00 90.75 245 PHE A O 1
ATOM 1984 N N . ASP A 1 246 ? -5.323 12.403 -9.376 1.00 96.00 246 ASP A N 1
ATOM 1985 C CA . ASP A 1 246 ? -5.887 11.818 -10.593 1.00 96.00 246 ASP A CA 1
ATOM 1986 C C . ASP A 1 246 ? -5.195 12.322 -11.871 1.00 96.00 246 ASP A C 1
ATOM 1988 O O . ASP A 1 246 ? -4.841 13.497 -11.998 1.00 96.00 246 ASP A O 1
ATOM 1992 N N . ILE A 1 247 ? -5.058 11.435 -12.858 1.00 96.44 247 ILE A N 1
ATOM 1993 C CA . ILE A 1 247 ? -4.589 11.729 -14.213 1.00 96.44 247 ILE A CA 1
ATOM 1994 C C . ILE A 1 247 ? -5.642 11.324 -15.258 1.00 96.44 247 ILE A C 1
ATOM 1996 O O . ILE A 1 247 ? -6.382 10.353 -15.067 1.00 96.44 247 ILE A O 1
ATOM 2000 N N . PRO A 1 248 ? -5.737 12.041 -16.392 1.00 96.38 248 PRO A N 1
ATOM 2001 C CA . PRO A 1 248 ? -6.736 11.744 -17.410 1.00 96.38 248 PRO A CA 1
ATOM 2002 C C . PRO A 1 248 ? -6.459 10.411 -18.121 1.00 96.38 248 PRO A C 1
ATOM 2004 O O . PRO A 1 248 ? -5.320 10.005 -18.347 1.00 96.38 248 PRO A O 1
ATOM 2007 N N . THR A 1 249 ? -7.539 9.751 -18.539 1.00 96.75 249 THR A N 1
ATOM 2008 C CA . THR A 1 249 ? -7.524 8.480 -19.279 1.00 96.75 249 THR A CA 1
ATOM 2009 C C . THR A 1 249 ? -8.348 8.593 -20.555 1.00 96.75 249 THR A C 1
ATOM 2011 O O . THR A 1 249 ? -9.231 9.445 -20.659 1.00 96.75 249 THR A O 1
ATOM 2014 N N . LYS A 1 250 ? -8.081 7.733 -21.542 1.00 95.19 250 LYS A N 1
ATOM 2015 C CA . LYS A 1 250 ? -8.715 7.806 -22.867 1.00 95.19 250 LYS A CA 1
ATOM 2016 C C . LYS A 1 250 ? -9.886 6.843 -23.028 1.00 95.19 250 LYS A C 1
ATOM 2018 O O . LYS A 1 250 ? -10.900 7.225 -23.603 1.00 95.19 250 LYS A O 1
ATOM 2023 N N . TRP A 1 251 ? -9.777 5.618 -22.523 1.00 94.19 251 TRP A N 1
ATOM 2024 C CA . TRP A 1 251 ? -10.805 4.585 -22.698 1.00 94.19 251 TRP A CA 1
ATOM 2025 C C . TRP A 1 251 ? -11.010 3.750 -21.440 1.00 94.19 251 TRP A C 1
ATOM 2027 O O . TRP A 1 251 ? -10.255 3.848 -20.474 1.00 94.19 251 TRP A O 1
ATOM 2037 N N . THR A 1 252 ? -12.066 2.942 -21.472 1.00 96.56 252 THR A N 1
ATOM 2038 C CA . THR A 1 252 ? -12.352 1.883 -20.503 1.00 96.56 252 THR A CA 1
ATOM 2039 C C . THR A 1 252 ? -11.973 0.550 -21.143 1.00 96.56 252 THR A C 1
ATOM 2041 O O . THR A 1 252 ? -12.227 0.363 -22.334 1.00 96.56 252 THR A O 1
ATOM 2044 N N . TYR A 1 253 ? -11.363 -0.364 -20.389 1.00 96.00 253 TYR A N 1
ATOM 2045 C CA . TYR A 1 253 ? -11.112 -1.719 -20.882 1.00 96.00 253 TYR A CA 1
ATOM 2046 C C . TYR A 1 253 ? -12.428 -2.479 -21.056 1.00 96.00 253 TYR A C 1
ATOM 2048 O O . TYR A 1 253 ? -13.335 -2.347 -20.237 1.00 96.00 253 TYR A O 1
ATOM 2056 N N . GLU A 1 254 ? -12.515 -3.305 -22.097 1.00 91.94 254 GLU A N 1
ATOM 2057 C CA . GLU A 1 254 ? -13.729 -4.053 -22.452 1.00 91.94 254 GLU A CA 1
ATOM 2058 C C . GLU A 1 254 ? -14.254 -4.917 -21.295 1.00 91.94 254 GLU A C 1
ATOM 2060 O O . GLU A 1 254 ? -15.444 -4.906 -20.999 1.00 91.94 254 GLU A O 1
ATOM 2065 N N . GLN A 1 255 ? -13.352 -5.594 -20.580 1.00 91.00 255 GLN A N 1
ATOM 2066 C CA . GLN A 1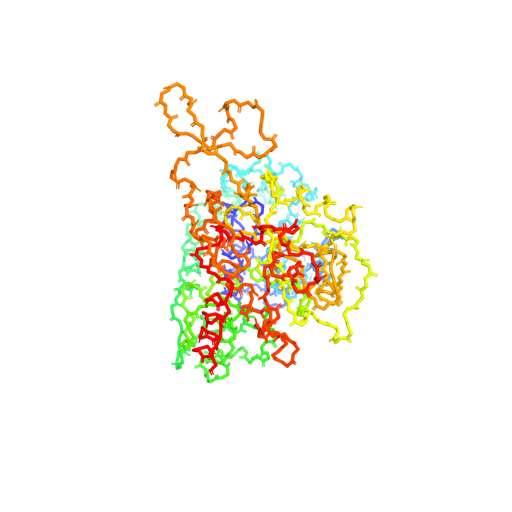 255 ? -13.689 -6.439 -19.428 1.00 91.00 255 GLN A CA 1
ATOM 2067 C C . GLN A 1 255 ? -13.675 -5.671 -18.091 1.00 91.00 255 GLN A C 1
ATOM 2069 O O . GLN A 1 255 ? -13.661 -6.268 -17.016 1.00 91.00 255 GLN A O 1
ATOM 2074 N N . GLY A 1 256 ? -13.627 -4.334 -18.137 1.00 94.06 256 GLY A N 1
ATOM 2075 C CA . GLY A 1 256 ? -13.537 -3.478 -16.952 1.00 94.06 256 GLY A CA 1
ATOM 2076 C C . GLY A 1 256 ? -12.249 -3.665 -16.139 1.00 94.06 256 GLY A C 1
ATOM 2077 O O . GLY A 1 256 ? -12.218 -3.291 -14.968 1.00 94.06 256 GLY A O 1
ATOM 2078 N N . TYR A 1 257 ? -11.213 -4.270 -16.727 1.00 96.69 257 TYR A N 1
ATOM 2079 C CA . TYR A 1 257 ? -9.909 -4.549 -16.120 1.00 96.69 257 TYR A CA 1
ATOM 2080 C C . TYR A 1 257 ? -8.858 -4.785 -17.223 1.00 96.69 257 TYR A C 1
ATOM 2082 O O . TYR A 1 257 ? -9.247 -5.234 -18.309 1.00 96.69 257 TYR A O 1
ATOM 2090 N N . PRO A 1 258 ? -7.555 -4.507 -17.009 1.00 97.75 258 PRO A N 1
ATOM 2091 C CA . PRO A 1 258 ? -6.524 -4.864 -17.974 1.00 97.75 258 PRO A CA 1
ATOM 2092 C C . PRO A 1 258 ? -6.416 -6.386 -18.125 1.00 97.75 258 PRO A C 1
ATOM 2094 O O . PRO A 1 258 ? -6.418 -7.129 -17.148 1.00 97.75 258 PRO A O 1
ATOM 2097 N N . ARG A 1 259 ? -6.252 -6.843 -19.365 1.00 97.88 259 ARG A N 1
ATOM 2098 C CA . ARG A 1 259 ? -5.908 -8.228 -19.708 1.00 97.88 259 ARG A CA 1
ATOM 2099 C C . ARG A 1 259 ? -4.422 -8.529 -19.488 1.00 97.88 259 ARG A C 1
ATOM 2101 O O . ARG A 1 259 ? -4.055 -9.683 -19.335 1.00 97.88 259 ARG A O 1
ATOM 2108 N N . GLY A 1 260 ? -3.558 -7.513 -19.466 1.00 98.25 260 GLY A N 1
ATOM 2109 C CA . GLY A 1 260 ? -2.116 -7.680 -19.262 1.00 98.25 260 GLY A CA 1
ATOM 2110 C C . GLY A 1 260 ? -1.406 -6.390 -18.868 1.00 98.25 260 GLY A C 1
ATOM 2111 O O . GLY A 1 260 ? -2.046 -5.411 -18.479 1.00 98.25 260 GLY A O 1
ATOM 2112 N N . ALA A 1 261 ? -0.082 -6.365 -18.992 1.00 98.81 261 ALA A N 1
ATOM 2113 C CA . ALA A 1 261 ? 0.732 -5.205 -18.641 1.00 98.81 261 ALA A CA 1
ATOM 2114 C C . ALA A 1 261 ? 1.887 -5.003 -19.627 1.00 98.81 261 ALA A C 1
ATOM 2116 O O . ALA A 1 261 ? 2.437 -5.972 -20.144 1.00 98.81 261 ALA A O 1
ATOM 2117 N N . VAL A 1 262 ? 2.280 -3.750 -19.859 1.00 98.81 262 VAL A N 1
ATOM 2118 C CA . VAL A 1 262 ? 3.489 -3.424 -20.630 1.00 98.81 262 VAL A CA 1
ATOM 2119 C C . VAL A 1 262 ? 4.483 -2.718 -19.728 1.00 98.81 262 VAL A C 1
ATOM 2121 O O . VAL A 1 262 ? 4.155 -1.677 -19.155 1.00 98.81 262 VAL A O 1
ATOM 2124 N N . VAL A 1 263 ? 5.679 -3.288 -19.616 1.00 98.75 263 VAL A N 1
ATOM 2125 C CA . VAL A 1 263 ? 6.774 -2.766 -18.793 1.00 98.75 263 VAL A CA 1
ATOM 2126 C C . VAL A 1 263 ? 7.640 -1.821 -19.626 1.00 98.75 263 VAL A C 1
ATOM 2128 O O . VAL A 1 263 ? 8.081 -2.182 -20.717 1.00 98.75 263 VAL A O 1
ATOM 2131 N N . HIS A 1 264 ? 7.891 -0.628 -19.088 1.00 98.38 264 HIS A N 1
ATOM 2132 C CA . HIS A 1 264 ? 8.683 0.447 -19.694 1.00 98.38 264 HIS A CA 1
ATOM 2133 C C . HIS A 1 264 ? 9.804 0.882 -18.746 1.00 98.38 264 HIS A C 1
ATOM 2135 O O . HIS A 1 264 ? 9.809 0.557 -17.553 1.00 98.38 264 HIS A O 1
ATOM 2141 N N . PHE A 1 265 ? 10.726 1.700 -19.249 1.00 96.88 265 PHE A N 1
ATOM 2142 C CA . PHE A 1 265 ? 11.538 2.566 -18.397 1.00 96.88 265 PHE A CA 1
ATOM 2143 C C . PHE A 1 265 ? 11.315 4.042 -18.725 1.00 96.88 265 PHE A C 1
ATOM 2145 O O . PHE A 1 265 ? 11.101 4.411 -19.879 1.00 96.88 265 PHE A O 1
ATOM 2152 N N . THR A 1 266 ? 11.499 4.908 -17.726 1.00 93.94 266 THR A N 1
ATOM 2153 C CA . THR A 1 266 ? 11.220 6.350 -17.869 1.00 93.94 266 THR A CA 1
ATOM 2154 C C . THR A 1 266 ? 12.229 7.116 -18.728 1.00 93.94 266 THR A C 1
ATOM 2156 O O . THR A 1 266 ? 12.054 8.312 -18.978 1.00 93.94 266 THR A O 1
ATOM 2159 N N . ALA A 1 267 ? 13.311 6.452 -19.147 1.00 89.25 267 ALA A N 1
ATOM 2160 C CA . ALA A 1 267 ? 14.408 7.011 -19.928 1.00 89.25 267 ALA A CA 1
ATOM 2161 C C . ALA A 1 267 ? 15.018 8.258 -19.267 1.00 89.25 267 ALA A C 1
ATOM 2163 O O . ALA A 1 267 ? 15.275 9.255 -19.940 1.00 89.25 267 ALA A O 1
ATOM 2164 N N . GLY A 1 268 ? 15.240 8.195 -17.946 1.00 74.69 268 GLY A N 1
ATOM 2165 C CA . GLY A 1 268 ? 16.006 9.210 -17.214 1.00 74.69 268 GLY A CA 1
ATOM 2166 C C . GLY A 1 268 ? 15.251 10.128 -16.279 1.00 74.69 268 GLY A C 1
ATOM 2167 O O . GLY A 1 268 ? 15.864 10.967 -15.624 1.00 74.69 268 GLY A O 1
ATOM 2168 N N . ARG A 1 269 ? 13.928 10.005 -16.207 1.00 78.62 269 ARG A N 1
ATOM 2169 C CA . ARG A 1 269 ? 13.142 10.806 -15.271 1.00 78.62 269 ARG A CA 1
ATOM 2170 C C . ARG A 1 269 ? 13.204 10.159 -13.897 1.00 78.62 269 ARG A C 1
ATOM 2172 O O . ARG A 1 269 ? 12.485 9.195 -13.654 1.00 78.62 269 ARG A O 1
ATOM 2179 N N . ASP A 1 270 ? 14.035 10.709 -13.017 1.00 81.62 270 ASP A N 1
ATOM 2180 C CA . ASP A 1 270 ? 14.208 10.247 -11.629 1.00 81.62 270 ASP A CA 1
ATOM 2181 C C . ASP A 1 270 ? 13.232 10.922 -10.643 1.00 81.62 270 ASP A C 1
ATOM 2183 O O . ASP A 1 270 ? 13.523 11.167 -9.479 1.00 81.62 270 ASP A O 1
ATOM 2187 N N . ASN A 1 271 ? 12.050 11.292 -11.139 1.00 91.00 271 ASN A N 1
ATOM 2188 C CA . ASN A 1 271 ? 10.979 11.887 -10.348 1.00 91.00 271 ASN A CA 1
ATOM 2189 C C . ASN A 1 271 ? 9.678 11.142 -10.673 1.00 91.00 271 ASN A C 1
ATOM 2191 O O . ASN A 1 271 ? 9.049 11.454 -11.694 1.00 91.00 271 ASN A O 1
ATOM 2195 N N . PRO A 1 272 ? 9.272 10.150 -9.861 1.00 93.94 272 PRO A N 1
ATOM 2196 C CA . PRO A 1 272 ? 8.119 9.314 -10.176 1.00 93.94 272 PRO A CA 1
ATOM 2197 C C . PRO A 1 272 ? 6.806 10.113 -10.187 1.00 93.94 272 PRO A C 1
ATOM 2199 O O . PRO A 1 272 ? 6.018 9.975 -11.120 1.00 93.94 272 PRO A O 1
ATOM 2202 N N . ILE A 1 273 ? 6.608 11.037 -9.240 1.00 94.56 273 ILE A N 1
ATOM 2203 C CA . ILE A 1 273 ? 5.408 11.892 -9.182 1.00 94.56 273 ILE A CA 1
ATOM 2204 C C . ILE A 1 273 ? 5.352 12.838 -10.391 1.00 94.56 273 ILE A C 1
ATOM 2206 O O . ILE A 1 273 ? 4.313 12.981 -11.038 1.00 94.56 273 ILE A O 1
ATOM 2210 N N . GLY A 1 274 ? 6.478 13.468 -10.736 1.00 95.38 274 GLY A N 1
ATOM 2211 C CA . GLY A 1 274 ? 6.571 14.327 -11.919 1.00 95.38 274 GLY A CA 1
ATOM 2212 C C . GLY A 1 274 ? 6.349 13.559 -13.225 1.00 95.38 274 GLY A C 1
ATOM 2213 O O . GLY A 1 274 ? 5.715 14.068 -14.149 1.00 95.38 274 GLY A O 1
ATOM 2214 N N . THR A 1 275 ? 6.824 12.314 -13.288 1.00 96.25 275 THR A N 1
ATOM 2215 C CA . THR A 1 275 ? 6.603 11.419 -14.430 1.00 96.25 275 THR A CA 1
ATOM 2216 C C . THR A 1 275 ? 5.132 11.043 -14.555 1.00 96.25 275 THR A C 1
ATOM 2218 O O . THR A 1 275 ? 4.584 11.182 -15.645 1.00 96.25 275 THR A O 1
ATOM 2221 N N . LEU A 1 276 ? 4.471 10.674 -13.451 1.00 97.19 276 LEU A N 1
ATOM 2222 C CA . LEU A 1 276 ? 3.036 10.375 -13.425 1.00 97.19 276 LEU A CA 1
ATOM 2223 C C . LEU A 1 276 ? 2.217 11.555 -13.961 1.00 97.19 276 LEU A C 1
ATOM 2225 O O . LEU A 1 276 ? 1.370 11.379 -14.837 1.00 97.19 276 LEU A O 1
ATOM 2229 N N . LYS A 1 277 ? 2.518 12.771 -13.485 1.00 96.25 277 LYS A N 1
ATOM 2230 C CA . LYS A 1 277 ? 1.858 13.998 -13.945 1.00 96.25 277 LYS A CA 1
ATOM 2231 C C . LYS A 1 277 ? 2.024 14.201 -15.451 1.00 96.25 277 LYS A C 1
ATOM 2233 O O . LYS A 1 277 ? 1.033 14.364 -16.158 1.00 96.25 277 LYS A O 1
ATOM 2238 N N . TYR A 1 278 ? 3.264 14.153 -15.941 1.00 95.81 278 TYR A N 1
ATOM 2239 C CA . TYR A 1 278 ? 3.551 14.339 -17.363 1.00 95.81 278 TYR A CA 1
ATOM 2240 C C . TYR A 1 278 ? 2.824 13.317 -18.236 1.00 95.81 278 TYR A C 1
ATOM 2242 O O . TYR A 1 278 ? 2.249 13.678 -19.258 1.00 95.81 278 TYR A O 1
ATOM 2250 N N . LEU A 1 279 ? 2.857 12.044 -17.839 1.00 95.94 279 LEU A N 1
ATOM 2251 C CA . LEU A 1 279 ? 2.211 10.954 -18.560 1.00 95.94 279 LEU A CA 1
ATOM 2252 C C . LEU A 1 279 ? 0.701 11.180 -18.673 1.00 95.94 279 LEU A C 1
ATOM 2254 O O . LEU A 1 279 ? 0.137 11.013 -19.753 1.00 95.94 279 LEU A O 1
ATOM 2258 N N . GLY A 1 280 ? 0.068 11.667 -17.604 1.00 93.94 280 GLY A N 1
ATOM 2259 C CA . GLY A 1 280 ? -1.304 12.164 -17.645 1.00 93.94 280 GLY A CA 1
ATOM 2260 C C . GLY A 1 280 ? -1.508 13.270 -18.683 1.00 93.94 280 GLY A C 1
ATOM 2261 O O . GLY A 1 280 ? -2.363 13.148 -19.557 1.00 93.94 280 GLY A O 1
ATOM 2262 N N . GLU A 1 281 ? -0.695 14.326 -18.633 1.00 94.00 281 GLU A N 1
ATOM 2263 C CA . GLU A 1 281 ? -0.802 15.489 -19.529 1.00 94.00 281 GLU A CA 1
ATOM 2264 C C . GLU A 1 281 ? -0.660 15.126 -21.016 1.00 94.00 281 GLU A C 1
ATOM 2266 O O . GLU A 1 281 ? -1.375 15.676 -21.855 1.00 94.00 281 GLU A O 1
ATOM 2271 N N . VAL A 1 282 ? 0.212 14.171 -21.358 1.00 92.94 282 VAL A N 1
ATOM 2272 C CA . VAL A 1 282 ? 0.392 13.707 -22.748 1.00 92.94 282 VAL A CA 1
ATOM 2273 C C . VAL A 1 282 ? -0.579 12.588 -23.153 1.00 92.94 282 VAL A C 1
ATOM 2275 O O . VAL A 1 282 ? -0.540 12.092 -24.282 1.00 92.94 282 VAL A O 1
ATOM 2278 N N . GLY A 1 283 ? -1.490 12.197 -22.257 1.00 91.25 283 GLY A N 1
ATOM 2279 C CA . GLY A 1 283 ? -2.505 11.176 -22.508 1.00 91.25 283 GLY A CA 1
ATOM 2280 C C . GLY A 1 283 ? -1.948 9.753 -22.574 1.00 91.25 283 GLY A C 1
ATOM 2281 O O . GLY A 1 283 ? -2.508 8.918 -23.299 1.00 91.25 283 GLY A O 1
ATOM 2282 N N . PHE A 1 284 ? -0.863 9.493 -21.845 1.00 96.00 284 PHE A N 1
ATOM 2283 C CA . PHE A 1 284 ? -0.204 8.198 -21.697 1.00 96.00 284 PHE A CA 1
ATOM 2284 C C . PHE A 1 284 ? -0.305 7.665 -20.261 1.00 96.00 284 PHE A C 1
ATOM 2286 O O . PHE A 1 284 ? 0.717 7.496 -19.605 1.00 96.00 284 PHE A O 1
ATOM 2293 N N . PRO A 1 285 ? -1.518 7.423 -19.729 1.00 96.50 285 PRO A N 1
ATOM 2294 C CA . PRO A 1 285 ? -1.680 6.992 -18.346 1.00 96.50 285 PRO A CA 1
ATOM 2295 C C . PRO A 1 285 ? -0.978 5.646 -18.106 1.00 96.50 285 PRO A C 1
ATOM 2297 O O . PRO A 1 285 ? -1.382 4.616 -18.650 1.00 96.50 285 PRO A O 1
ATOM 2300 N N . CYS A 1 286 ? 0.054 5.673 -17.266 1.00 98.25 286 CYS A N 1
ATOM 2301 C CA . CYS A 1 286 ? 0.777 4.505 -16.770 1.00 98.25 286 CYS A CA 1
ATOM 2302 C C . CYS A 1 286 ? 0.882 4.584 -15.246 1.00 98.25 286 CYS A C 1
ATOM 2304 O O . CYS A 1 286 ? 0.897 5.675 -14.669 1.00 98.25 286 CYS A O 1
ATOM 2306 N N . LEU A 1 287 ? 0.989 3.425 -14.603 1.00 98.62 287 LEU A N 1
ATOM 2307 C CA . LEU A 1 287 ? 1.537 3.336 -13.254 1.00 98.62 287 LEU A CA 1
ATOM 2308 C C . LEU A 1 287 ? 3.005 3.767 -13.307 1.00 98.62 287 LEU A C 1
ATOM 2310 O O . LEU A 1 287 ? 3.676 3.489 -14.301 1.00 98.62 287 LEU A O 1
ATOM 2314 N N . VAL A 1 288 ? 3.514 4.416 -12.262 1.00 98.62 288 VAL A N 1
ATOM 2315 C CA . VAL A 1 288 ? 4.930 4.818 -12.197 1.00 98.62 288 VAL A CA 1
ATOM 2316 C C . VAL A 1 288 ? 5.590 4.215 -10.969 1.00 98.62 288 VAL A C 1
ATOM 2318 O O . VAL A 1 288 ? 5.015 4.273 -9.890 1.00 98.62 288 VAL A O 1
ATOM 2321 N N . MET A 1 289 ? 6.792 3.660 -11.113 1.00 98.44 289 MET A N 1
ATOM 2322 C CA . MET A 1 289 ? 7.523 3.021 -10.015 1.00 98.44 289 MET A CA 1
ATOM 2323 C C . MET A 1 289 ? 8.861 3.711 -9.744 1.00 98.44 289 MET A C 1
ATOM 2325 O O . MET A 1 289 ? 9.713 3.788 -10.633 1.00 98.44 289 MET A O 1
ATOM 2329 N N . GLY A 1 290 ? 9.058 4.185 -8.512 1.00 96.44 290 GLY A N 1
ATOM 2330 C CA . GLY A 1 290 ? 10.308 4.795 -8.046 1.00 96.44 290 GLY A CA 1
ATOM 2331 C C . GLY A 1 290 ? 11.472 3.801 -7.948 1.00 96.44 290 GLY A C 1
ATOM 2332 O O . GLY A 1 290 ? 11.286 2.591 -8.066 1.00 96.44 290 GLY A O 1
ATOM 2333 N N . ARG A 1 291 ? 12.704 4.295 -7.738 1.00 93.81 291 ARG A N 1
ATOM 2334 C CA . ARG A 1 291 ? 13.899 3.439 -7.527 1.00 93.81 291 ARG A CA 1
ATOM 2335 C C . ARG A 1 291 ? 13.828 2.607 -6.244 1.00 93.81 291 ARG A C 1
ATOM 2337 O O . ARG A 1 291 ? 14.485 1.572 -6.152 1.00 93.81 291 ARG A O 1
ATOM 2344 N N . ASP A 1 292 ? 13.021 3.054 -5.294 1.00 89.12 292 ASP A N 1
ATOM 2345 C CA . ASP A 1 292 ? 12.683 2.404 -4.028 1.00 89.12 292 ASP A CA 1
ATOM 2346 C C . ASP A 1 292 ? 11.596 1.321 -4.157 1.00 89.12 292 ASP A C 1
ATOM 2348 O O . ASP A 1 292 ? 11.292 0.657 -3.173 1.00 89.12 292 ASP A O 1
ATOM 2352 N N . GLY A 1 293 ? 11.021 1.125 -5.349 1.00 92.44 293 GLY A N 1
ATOM 2353 C CA . GLY A 1 293 ? 9.934 0.171 -5.585 1.00 92.44 293 GLY A CA 1
ATOM 2354 C C . GLY A 1 293 ? 8.535 0.726 -5.302 1.00 92.44 293 GLY A C 1
ATOM 2355 O O . GLY A 1 293 ? 7.546 0.071 -5.625 1.00 92.44 293 GLY A O 1
ATOM 2356 N N . VAL A 1 294 ? 8.409 1.954 -4.782 1.00 89.19 294 VAL A N 1
ATOM 2357 C CA . VAL A 1 294 ? 7.097 2.558 -4.513 1.00 89.19 294 VAL A CA 1
ATOM 2358 C C . VAL A 1 294 ? 6.345 2.786 -5.823 1.00 89.19 294 VAL A C 1
ATOM 2360 O O . VAL A 1 294 ? 6.862 3.402 -6.759 1.00 89.19 294 VAL A O 1
ATOM 2363 N N . ILE A 1 295 ? 5.102 2.305 -5.874 1.00 97.12 295 ILE A N 1
ATOM 2364 C CA . ILE A 1 295 ? 4.204 2.446 -7.023 1.00 97.12 295 ILE A CA 1
ATOM 2365 C C . ILE A 1 295 ? 3.311 3.665 -6.820 1.00 97.12 295 ILE A C 1
ATOM 2367 O O . ILE A 1 295 ? 2.742 3.862 -5.750 1.00 97.12 295 ILE A O 1
ATOM 2371 N N . TYR A 1 296 ? 3.146 4.453 -7.875 1.00 96.75 296 TYR A N 1
ATOM 2372 C CA . TYR A 1 296 ? 2.270 5.610 -7.934 1.00 96.75 296 TYR A CA 1
ATOM 2373 C C . TYR A 1 296 ? 1.170 5.369 -8.964 1.00 96.75 296 TYR A C 1
ATOM 2375 O O . TYR A 1 296 ? 1.445 5.057 -10.127 1.00 96.75 296 TYR A O 1
ATOM 2383 N N . GLN A 1 297 ? -0.077 5.538 -8.534 1.00 97.56 297 GLN A N 1
ATOM 2384 C CA . GLN A 1 297 ? -1.268 5.331 -9.348 1.00 97.56 297 GLN A CA 1
ATOM 2385 C C . GLN A 1 297 ? -2.100 6.613 -9.391 1.00 97.56 297 GLN A C 1
ATOM 2387 O O . GLN A 1 297 ? -2.437 7.173 -8.353 1.00 97.56 297 GLN A O 1
ATOM 2392 N N . GLY A 1 298 ? -2.467 7.060 -10.592 1.00 96.44 298 GLY A N 1
ATOM 2393 C CA . GLY A 1 298 ? -3.327 8.235 -10.789 1.00 96.44 298 GLY A CA 1
ATOM 2394 C C . GLY A 1 298 ? -4.637 7.941 -11.520 1.00 96.44 298 GLY A C 1
ATOM 2395 O O . GLY A 1 298 ? -5.314 8.865 -11.943 1.00 96.44 298 GLY A O 1
ATOM 2396 N N . PHE A 1 299 ? -4.980 6.681 -11.769 1.00 96.50 299 PHE A N 1
ATOM 2397 C CA . PHE A 1 299 ? -6.208 6.330 -12.481 1.00 96.50 299 PHE A CA 1
ATOM 2398 C C . PHE A 1 299 ? -6.696 4.940 -12.069 1.00 96.50 299 PHE A C 1
ATOM 2400 O O . PHE A 1 299 ? -5.864 4.073 -11.782 1.00 96.50 299 PHE A O 1
ATOM 2407 N N . PRO A 1 300 ? -8.017 4.695 -12.083 1.00 96.06 300 PRO A N 1
ATOM 2408 C CA . PRO A 1 300 ? -8.562 3.385 -11.760 1.00 96.06 300 PRO A CA 1
ATOM 2409 C C . PRO A 1 300 ? -8.243 2.384 -12.887 1.00 96.06 300 PRO A C 1
ATOM 2411 O O . PRO A 1 300 ? -8.327 2.716 -14.071 1.00 96.06 300 PRO A O 1
ATOM 2414 N N . LEU A 1 301 ? -7.892 1.141 -12.544 1.00 96.94 301 LEU A N 1
ATOM 2415 C CA . LEU A 1 301 ? -7.489 0.097 -13.501 1.00 96.94 301 LEU A CA 1
ATOM 2416 C C . LEU A 1 301 ? -8.603 -0.377 -14.449 1.00 96.94 301 LEU A C 1
ATOM 2418 O O . LEU A 1 301 ? -8.322 -1.148 -15.353 1.00 96.94 301 LEU A O 1
ATOM 2422 N N . ASN A 1 302 ? -9.855 0.073 -14.339 1.00 96.31 302 ASN A N 1
ATOM 2423 C CA . ASN A 1 302 ? -10.825 -0.110 -15.432 1.00 96.31 302 ASN A CA 1
ATOM 2424 C C . ASN A 1 302 ? -10.569 0.834 -16.619 1.00 96.31 302 ASN A C 1
ATOM 2426 O O . ASN A 1 302 ? -11.190 0.672 -17.672 1.00 96.31 302 ASN A O 1
ATOM 2430 N N . ARG A 1 303 ? -9.685 1.823 -16.464 1.00 96.88 303 ARG A N 1
ATOM 2431 C CA . ARG A 1 303 ? -9.380 2.859 -17.451 1.00 96.88 303 ARG A CA 1
ATOM 2432 C C . ARG A 1 303 ? -7.964 2.700 -18.005 1.00 96.88 303 ARG A C 1
ATOM 2434 O O . ARG A 1 303 ? -7.073 2.172 -17.347 1.00 96.88 303 ARG A O 1
ATOM 2441 N N . GLY A 1 304 ? -7.755 3.197 -19.220 1.00 96.00 304 GLY A N 1
ATOM 2442 C CA . GLY A 1 304 ? -6.474 3.119 -19.920 1.00 96.00 304 GLY A CA 1
ATOM 2443 C C . GLY A 1 304 ? -6.261 4.244 -20.929 1.00 96.00 304 GLY A C 1
ATOM 2444 O O . GLY A 1 304 ? -7.096 5.138 -21.107 1.00 96.00 304 GLY A O 1
ATOM 2445 N N . GLY A 1 305 ? -5.111 4.212 -21.593 1.00 96.12 305 GLY A N 1
ATOM 2446 C CA . GLY A 1 305 ? -4.722 5.180 -22.610 1.00 96.12 305 GLY A CA 1
ATOM 2447 C C . GLY A 1 305 ? -3.481 4.730 -23.371 1.00 96.12 305 GLY A C 1
ATOM 2448 O O . GLY A 1 305 ? -2.997 3.616 -23.202 1.00 96.12 305 GLY A O 1
ATOM 2449 N N . SER A 1 306 ? -2.994 5.569 -24.281 1.00 96.62 306 SER A N 1
ATOM 2450 C CA . SER A 1 306 ? -1.925 5.168 -25.200 1.00 96.62 306 SER A CA 1
ATOM 2451 C C . SER A 1 306 ? -0.600 5.050 -24.450 1.00 96.62 306 SER A C 1
ATOM 2453 O O . SER A 1 306 ? -0.183 6.028 -23.869 1.00 96.62 306 SER A O 1
ATOM 2455 N N . HIS A 1 307 ? 0.110 3.926 -24.504 1.00 96.06 307 HIS A N 1
ATOM 2456 C CA . HIS A 1 307 ? 1.461 3.859 -23.910 1.00 96.06 307 HIS A CA 1
ATOM 2457 C C . HIS A 1 307 ? 2.437 3.006 -24.730 1.00 96.06 307 HIS A C 1
ATOM 2459 O O . HIS A 1 307 ? 3.611 3.335 -24.839 1.00 96.06 307 HIS A O 1
ATOM 2465 N N . SER A 1 308 ? 1.962 1.958 -25.413 1.00 94.94 308 SER A N 1
ATOM 2466 C CA . SER A 1 308 ? 2.825 1.100 -26.242 1.00 94.94 308 SER A CA 1
ATOM 2467 C C . SER A 1 308 ? 3.005 1.595 -27.689 1.00 94.94 308 SER A C 1
ATOM 2469 O O . SER A 1 308 ? 3.888 1.146 -28.420 1.00 94.94 308 SER A O 1
ATOM 2471 N N . GLY A 1 309 ? 2.141 2.493 -28.171 1.00 92.44 309 GLY A N 1
ATOM 2472 C CA . GLY A 1 309 ? 2.084 2.843 -29.598 1.00 92.44 309 GLY A CA 1
ATOM 2473 C C . GLY A 1 309 ? 1.733 1.669 -30.534 1.00 92.44 309 GLY A C 1
ATOM 2474 O O . GLY A 1 309 ? 1.943 1.792 -31.736 1.00 92.44 309 GLY A O 1
ATOM 2475 N N . THR A 1 310 ? 1.230 0.555 -29.995 1.00 95.19 310 THR A N 1
ATOM 2476 C CA . THR A 1 310 ? 0.679 -0.616 -30.706 1.00 95.19 310 THR A CA 1
ATOM 2477 C C . THR A 1 310 ? -0.672 -0.989 -30.091 1.00 95.19 310 THR A C 1
ATOM 2479 O O . THR A 1 310 ? -1.045 -0.412 -29.069 1.00 95.19 310 THR A O 1
ATOM 2482 N N . ASP A 1 311 ? -1.398 -1.960 -30.651 1.00 95.31 311 ASP A N 1
ATOM 2483 C CA . ASP A 1 311 ? -2.715 -2.358 -30.119 1.00 95.31 311 ASP A CA 1
ATOM 2484 C C . ASP A 1 311 ? -2.677 -2.929 -28.693 1.00 95.31 311 ASP A C 1
ATOM 2486 O O . ASP A 1 311 ? -3.703 -2.950 -28.017 1.00 95.31 311 ASP A O 1
ATOM 2490 N N . HIS A 1 312 ? -1.494 -3.290 -28.191 1.00 97.31 312 HIS A N 1
ATOM 2491 C CA . HIS A 1 312 ? -1.277 -3.743 -26.818 1.00 97.31 312 HIS A CA 1
ATOM 2492 C C . HIS A 1 312 ? -1.885 -2.797 -25.770 1.00 97.31 312 HIS A C 1
ATOM 2494 O O . HIS A 1 312 ? -2.571 -3.254 -24.859 1.00 97.31 312 HIS A O 1
ATOM 2500 N N . HIS A 1 313 ? -1.769 -1.472 -25.953 1.00 95.81 313 HIS A N 1
ATOM 2501 C CA . HIS A 1 313 ? -2.327 -0.501 -25.002 1.00 95.81 313 HIS A CA 1
ATOM 2502 C C . HIS A 1 313 ? -3.852 -0.581 -24.840 1.00 95.81 313 HIS A C 1
ATOM 2504 O O . HIS A 1 313 ? -4.410 -0.029 -23.893 1.00 95.81 313 HIS A O 1
ATOM 2510 N N . ARG A 1 314 ? -4.561 -1.222 -25.779 1.00 95.38 314 ARG A N 1
ATOM 2511 C CA . ARG A 1 314 ? -6.024 -1.329 -25.727 1.00 95.38 314 ARG A CA 1
ATOM 2512 C C . ARG A 1 314 ? -6.481 -2.303 -24.651 1.00 95.38 314 ARG A C 1
ATOM 2514 O O . ARG A 1 314 ? -7.619 -2.194 -24.211 1.00 95.38 314 ARG A O 1
ATOM 2521 N N . TYR A 1 315 ? -5.614 -3.226 -24.240 1.00 96.25 315 TYR A N 1
ATOM 2522 C CA . TYR A 1 315 ? -5.932 -4.264 -23.264 1.00 96.25 315 TYR A CA 1
ATOM 2523 C C . TYR A 1 315 ? -4.937 -4.350 -22.105 1.00 96.25 315 TYR A C 1
ATOM 2525 O O . TYR A 1 315 ? -5.208 -5.067 -21.148 1.00 96.25 315 TYR A O 1
ATOM 2533 N N . SER A 1 316 ? -3.799 -3.659 -22.155 1.00 98.00 316 SER A N 1
ATOM 2534 C CA . SER A 1 316 ? -2.786 -3.703 -21.099 1.00 98.00 316 SER A CA 1
ATOM 2535 C C . SER A 1 316 ? -2.718 -2.414 -20.289 1.00 98.00 316 SER A C 1
ATOM 2537 O O . SER A 1 316 ? -2.867 -1.338 -20.860 1.00 98.00 316 SER A O 1
ATOM 2539 N N . VAL A 1 317 ? -2.357 -2.512 -19.009 1.00 98.56 317 VAL A N 1
ATOM 2540 C CA . VAL A 1 317 ? -1.894 -1.356 -18.226 1.00 98.56 317 VAL A CA 1
ATOM 2541 C C . VAL A 1 317 ? -0.412 -1.067 -18.507 1.00 98.56 317 VAL A C 1
ATOM 2543 O O . VAL A 1 317 ? 0.399 -1.986 -18.603 1.00 98.56 317 VAL A O 1
ATOM 2546 N N . GLY A 1 318 ? -0.032 0.204 -18.647 1.00 98.56 318 GLY A N 1
ATOM 2547 C CA . GLY A 1 318 ? 1.374 0.607 -18.750 1.00 98.56 318 GLY A CA 1
ATOM 2548 C C . GLY A 1 318 ? 2.031 0.747 -17.375 1.00 98.56 318 GLY A C 1
ATOM 2549 O O . GLY A 1 318 ? 1.422 1.306 -16.461 1.00 98.56 318 GLY A O 1
ATOM 2550 N N . ILE A 1 319 ? 3.269 0.268 -17.232 1.00 98.75 319 ILE A N 1
ATOM 2551 C CA . ILE A 1 319 ? 4.083 0.381 -16.012 1.00 98.75 319 ILE A CA 1
ATOM 2552 C C . ILE A 1 319 ? 5.419 1.042 -16.365 1.00 98.75 319 ILE A C 1
ATOM 2554 O O . ILE A 1 319 ? 6.267 0.438 -17.014 1.00 98.75 319 ILE A O 1
ATOM 2558 N N . GLU A 1 320 ? 5.602 2.282 -15.929 1.00 98.44 320 GLU A N 1
ATOM 2559 C CA . GLU A 1 320 ? 6.788 3.106 -16.164 1.00 98.44 320 GLU A CA 1
ATOM 2560 C C . GLU A 1 320 ? 7.737 3.034 -14.966 1.00 98.44 320 GLU A C 1
ATOM 2562 O O . GLU A 1 320 ? 7.487 3.622 -13.912 1.00 98.44 320 GLU A O 1
ATOM 2567 N N . ILE A 1 321 ? 8.832 2.286 -15.108 1.00 98.44 321 ILE A N 1
ATOM 2568 C CA . ILE A 1 321 ? 9.793 2.067 -14.023 1.00 98.44 321 ILE A CA 1
ATOM 2569 C C . ILE A 1 321 ? 10.949 3.054 -14.155 1.00 98.44 321 ILE A C 1
ATOM 2571 O O . ILE A 1 321 ? 11.596 3.143 -15.201 1.00 98.44 321 ILE A O 1
ATOM 2575 N N . VAL A 1 322 ? 11.233 3.804 -13.089 1.00 96.56 322 VAL A N 1
ATOM 2576 C CA . VAL A 1 322 ? 12.303 4.805 -13.085 1.00 96.56 322 VAL A CA 1
ATOM 2577 C C . VAL A 1 322 ? 13.653 4.135 -13.349 1.00 96.56 322 VAL A C 1
ATOM 2579 O O . VAL A 1 322 ? 14.182 3.409 -12.505 1.00 96.56 322 VAL A O 1
ATOM 2582 N N . ALA A 1 323 ? 14.193 4.378 -14.544 1.00 95.06 323 ALA A N 1
ATOM 2583 C CA . ALA A 1 323 ? 15.517 3.961 -14.989 1.00 95.06 323 ALA A CA 1
ATOM 2584 C C . ALA A 1 323 ? 15.909 4.727 -16.263 1.00 95.06 323 ALA A C 1
ATOM 2586 O O . ALA A 1 323 ? 15.065 5.197 -17.029 1.00 95.06 323 ALA A O 1
ATOM 2587 N N . ALA A 1 324 ? 17.214 4.827 -16.516 1.00 93.50 324 ALA A N 1
ATOM 2588 C CA . ALA A 1 324 ? 17.731 5.485 -17.719 1.00 93.50 324 ALA A CA 1
ATOM 2589 C C . ALA A 1 324 ? 17.631 4.608 -18.979 1.00 93.50 324 ALA A C 1
ATOM 2591 O O . ALA A 1 324 ? 17.699 5.126 -20.093 1.00 93.50 324 ALA A O 1
ATOM 2592 N N . GLY A 1 325 ? 17.455 3.294 -18.806 1.00 94.25 325 GLY A N 1
ATOM 2593 C CA . GLY A 1 325 ? 17.431 2.337 -19.903 1.00 94.25 325 GLY A CA 1
ATOM 2594 C C . GLY A 1 325 ? 18.825 2.040 -20.449 1.00 94.25 325 GLY A C 1
ATOM 2595 O O . GLY A 1 325 ? 19.776 1.888 -19.685 1.00 94.25 325 GLY A O 1
ATOM 2596 N N . ARG A 1 326 ? 18.947 1.921 -21.774 1.00 94.44 326 ARG A N 1
ATOM 2597 C CA . ARG A 1 326 ? 20.215 1.599 -22.447 1.00 94.44 326 ARG A CA 1
ATOM 2598 C C . ARG A 1 326 ? 21.208 2.766 -22.352 1.00 94.44 326 ARG A C 1
ATOM 2600 O O . ARG A 1 326 ? 20.872 3.900 -22.691 1.00 94.44 326 ARG A O 1
ATOM 2607 N N . CYS A 1 327 ? 22.437 2.458 -21.958 1.00 94.62 327 CYS A N 1
ATOM 2608 C CA . CYS A 1 327 ? 23.537 3.401 -21.783 1.00 94.62 327 CYS A CA 1
ATOM 2609 C C . CYS A 1 327 ? 24.750 2.996 -22.635 1.00 94.62 327 CYS A C 1
ATOM 2611 O O . CYS A 1 327 ? 24.939 1.828 -22.972 1.00 94.62 327 CYS A O 1
ATOM 2613 N N . GLU A 1 328 ? 25.606 3.962 -22.952 1.00 94.56 328 GLU A N 1
ATOM 2614 C CA . GLU A 1 328 ? 26.872 3.740 -23.653 1.00 94.56 328 GLU A CA 1
ATOM 2615 C C . GLU A 1 328 ? 28.054 3.886 -22.684 1.00 94.56 328 GLU A C 1
ATOM 2617 O O . GLU A 1 328 ? 28.076 4.838 -21.895 1.00 94.56 328 GLU A O 1
ATOM 2622 N N . PRO A 1 329 ? 29.057 2.993 -22.735 1.00 95.31 329 PRO A N 1
ATOM 2623 C CA . PRO A 1 329 ? 30.272 3.154 -21.950 1.00 95.31 329 PRO A CA 1
ATOM 2624 C C . PRO A 1 329 ? 31.086 4.352 -22.456 1.00 95.31 329 PRO A C 1
ATOM 2626 O O . PRO A 1 329 ? 31.246 4.561 -23.658 1.00 95.31 329 PRO A O 1
ATOM 2629 N N . VAL A 1 330 ? 31.634 5.125 -21.526 1.00 92.88 330 VAL A N 1
ATOM 2630 C CA . VAL A 1 330 ? 32.524 6.264 -21.774 1.00 92.88 330 VAL A CA 1
ATOM 2631 C C . VAL A 1 330 ? 33.669 6.281 -20.768 1.00 92.88 330 VAL A C 1
ATOM 2633 O O . VAL A 1 330 ? 33.551 5.746 -19.667 1.00 92.88 330 VAL A O 1
ATOM 2636 N N . THR A 1 331 ? 34.776 6.926 -21.132 1.00 91.56 331 THR A N 1
ATOM 2637 C CA . THR A 1 331 ? 35.922 7.124 -20.236 1.00 91.56 331 THR A CA 1
ATOM 2638 C C . THR A 1 331 ? 35.937 8.557 -19.731 1.00 91.56 331 THR A C 1
ATOM 2640 O O . THR A 1 331 ? 35.950 9.499 -20.521 1.00 91.56 331 THR A O 1
ATOM 2643 N N . VAL A 1 332 ? 35.953 8.726 -18.410 1.00 87.56 332 VAL A N 1
ATOM 2644 C CA . VAL A 1 332 ? 35.881 10.031 -17.744 1.00 87.56 332 VAL A CA 1
ATOM 2645 C C . VAL A 1 332 ? 36.916 10.041 -16.639 1.00 87.56 332 VAL A C 1
ATOM 2647 O O . VAL A 1 332 ? 36.834 9.241 -15.710 1.00 87.56 332 VAL A O 1
ATOM 2650 N N . ASN A 1 333 ? 37.919 10.911 -16.760 1.00 88.88 333 ASN A N 1
ATOM 2651 C CA . ASN A 1 333 ? 39.060 10.969 -15.839 1.00 88.88 333 ASN A CA 1
ATOM 2652 C C . ASN A 1 333 ? 39.731 9.595 -15.623 1.00 88.88 333 ASN A C 1
ATOM 2654 O O . ASN A 1 333 ? 40.091 9.237 -14.507 1.00 88.88 333 ASN A O 1
ATOM 2658 N N . GLY A 1 334 ? 39.849 8.795 -16.690 1.00 89.19 334 GLY A N 1
ATOM 2659 C CA . GLY A 1 334 ? 40.456 7.458 -16.647 1.00 89.19 334 GLY A CA 1
ATOM 2660 C C . GLY A 1 334 ? 39.569 6.345 -16.073 1.00 89.19 334 GLY A C 1
ATOM 2661 O O . GLY A 1 334 ? 39.990 5.193 -16.067 1.00 89.19 334 GLY A O 1
ATOM 2662 N N . LEU A 1 335 ? 38.342 6.649 -15.636 1.00 89.94 335 LEU A N 1
ATOM 2663 C CA . LEU A 1 335 ? 37.384 5.662 -15.130 1.00 89.94 335 LEU A CA 1
ATOM 2664 C C . LEU A 1 335 ? 36.314 5.343 -16.178 1.00 89.94 335 LEU A C 1
ATOM 2666 O O . LEU A 1 335 ? 35.830 6.243 -16.871 1.00 89.94 335 LEU A O 1
ATOM 2670 N N . ARG A 1 336 ? 35.901 4.070 -16.251 1.00 93.81 336 ARG A N 1
ATOM 2671 C CA . ARG A 1 336 ? 34.733 3.659 -17.039 1.00 93.81 336 ARG A CA 1
ATOM 2672 C C . ARG A 1 336 ? 33.457 4.164 -16.366 1.00 93.81 336 ARG A C 1
ATOM 2674 O O . ARG A 1 336 ? 33.202 3.888 -15.196 1.00 93.81 336 ARG A O 1
ATOM 2681 N N . LYS A 1 337 ? 32.669 4.915 -17.123 1.00 94.81 337 LYS A N 1
ATOM 2682 C CA . LYS A 1 337 ? 31.367 5.470 -16.751 1.00 94.81 337 LYS A CA 1
ATOM 2683 C C . LYS A 1 337 ? 30.359 5.162 -17.851 1.00 94.81 337 LYS A C 1
ATOM 2685 O O . LYS A 1 337 ? 30.739 4.693 -18.921 1.00 94.81 337 LYS A O 1
ATOM 2690 N N . PHE A 1 338 ? 29.084 5.431 -17.602 1.00 94.19 338 PHE A N 1
ATOM 2691 C CA . PHE A 1 338 ? 28.021 5.131 -18.554 1.00 94.19 338 PHE A CA 1
ATOM 2692 C C . PHE A 1 338 ? 27.129 6.346 -18.771 1.00 94.19 338 PHE A C 1
ATOM 2694 O O . PHE A 1 338 ? 26.612 6.924 -17.815 1.00 94.19 338 PHE A O 1
ATOM 2701 N N . LYS A 1 339 ? 26.954 6.741 -20.033 1.00 91.62 339 LYS A N 1
ATOM 2702 C CA . LYS A 1 339 ? 26.089 7.859 -20.426 1.00 91.62 339 LYS A CA 1
ATOM 2703 C C . LYS A 1 339 ? 24.765 7.333 -20.973 1.00 91.62 339 LYS A C 1
ATOM 2705 O O . LYS A 1 339 ? 24.751 6.407 -21.782 1.00 91.62 339 LYS A O 1
ATOM 2710 N N . ALA A 1 340 ? 23.660 7.941 -20.559 1.00 88.94 340 ALA A N 1
ATOM 2711 C CA . ALA A 1 340 ? 22.382 7.762 -21.233 1.00 88.94 340 ALA A CA 1
ATOM 2712 C C . ALA A 1 340 ? 22.257 8.744 -22.409 1.00 88.94 340 ALA A C 1
ATOM 2714 O O . ALA A 1 340 ? 22.978 9.739 -22.471 1.00 88.94 340 ALA A O 1
ATOM 2715 N N . TRP A 1 341 ? 21.335 8.484 -23.339 1.00 83.19 341 TRP A N 1
ATOM 2716 C CA . TRP A 1 341 ? 21.197 9.267 -24.578 1.00 83.19 341 TRP A CA 1
ATOM 2717 C C . TRP A 1 341 ? 20.849 10.753 -24.358 1.00 83.19 341 TRP A C 1
ATOM 2719 O O . TRP A 1 341 ? 21.127 11.582 -25.221 1.00 83.19 341 TRP A O 1
ATOM 2729 N N . PHE A 1 342 ? 20.240 11.090 -23.218 1.00 77.56 342 PHE A N 1
ATOM 2730 C CA . PHE A 1 342 ? 19.795 12.443 -22.867 1.00 77.56 342 PHE A CA 1
ATOM 2731 C C . PHE A 1 342 ? 20.799 13.211 -21.990 1.00 77.56 342 PHE A C 1
ATOM 2733 O O . PHE A 1 342 ? 20.654 14.424 -21.836 1.00 77.56 342 PHE A O 1
ATOM 2740 N N . HIS A 1 343 ? 21.820 12.543 -21.440 1.00 75.94 343 HIS A N 1
ATOM 2741 C CA . HIS A 1 343 ? 22.824 13.179 -20.586 1.00 75.94 343 HIS A CA 1
ATOM 2742 C C . HIS A 1 343 ? 23.861 13.945 -21.405 1.00 75.94 343 HIS A C 1
ATOM 2744 O O . HIS A 1 343 ? 24.350 13.463 -22.430 1.00 75.94 343 HIS A O 1
ATOM 2750 N N . LYS A 1 344 ? 24.220 15.141 -20.927 1.00 64.75 344 LYS A N 1
ATOM 2751 C CA . LYS A 1 344 ? 25.200 16.026 -21.584 1.00 64.75 344 LYS A CA 1
ATOM 2752 C C . LYS A 1 344 ? 26.378 16.390 -20.684 1.00 64.75 344 LYS A C 1
ATOM 2754 O O . LYS A 1 344 ? 27.397 16.837 -21.211 1.00 64.75 344 LYS A O 1
ATOM 2759 N N . LEU A 1 345 ? 26.267 16.207 -19.365 1.00 62.81 345 LEU A N 1
ATOM 2760 C CA . LEU A 1 345 ? 27.295 16.612 -18.403 1.00 62.81 345 LEU A CA 1
ATOM 2761 C C . LEU A 1 345 ? 27.922 15.416 -17.665 1.00 62.81 345 LEU A C 1
ATOM 2763 O O . LEU A 1 345 ? 27.225 14.452 -17.355 1.00 62.81 345 LEU A O 1
ATOM 2767 N N . PRO A 1 346 ? 29.223 15.474 -17.303 1.00 61.00 346 PRO A N 1
ATOM 2768 C CA . PRO A 1 346 ? 29.887 14.372 -16.605 1.00 61.00 346 PRO A CA 1
ATOM 2769 C C . PRO A 1 346 ? 29.325 14.002 -15.229 1.00 61.00 346 PRO A C 1
ATOM 2771 O O . PRO A 1 346 ? 29.498 12.867 -14.791 1.00 61.00 346 PRO A O 1
ATOM 2774 N N . SER A 1 347 ? 28.654 14.937 -14.552 1.00 60.88 347 SER A N 1
ATOM 2775 C CA . SER A 1 347 ? 27.956 14.701 -13.280 1.00 60.88 347 SER A CA 1
ATOM 2776 C C . SER A 1 347 ? 26.721 13.808 -13.416 1.00 60.88 347 SER A C 1
ATOM 2778 O O . SER A 1 347 ? 26.176 13.375 -12.410 1.00 60.88 347 SER A O 1
ATOM 2780 N N . GLU A 1 348 ? 26.278 13.539 -14.644 1.00 73.12 348 GLU A N 1
ATOM 2781 C CA . GLU A 1 348 ? 25.093 12.737 -14.950 1.00 73.12 348 GLU A CA 1
ATOM 2782 C C . GLU A 1 348 ? 25.472 11.297 -15.350 1.00 73.12 348 GLU A C 1
ATOM 2784 O O . GLU A 1 348 ? 24.617 10.493 -15.706 1.00 73.12 348 GLU A O 1
ATOM 2789 N N . TYR A 1 349 ? 26.756 10.926 -15.343 1.00 89.06 349 TYR A N 1
ATOM 2790 C CA . TYR A 1 349 ? 27.156 9.573 -15.726 1.00 89.06 349 TYR A CA 1
ATOM 2791 C C . TYR A 1 349 ? 26.975 8.556 -14.603 1.00 89.06 349 TYR A C 1
ATOM 2793 O O . TYR A 1 349 ? 27.317 8.809 -13.449 1.00 89.06 349 TYR A O 1
ATOM 2801 N N . PHE A 1 350 ? 26.541 7.356 -14.977 1.00 91.31 350 PHE A N 1
ATOM 2802 C CA . PHE A 1 350 ? 26.363 6.248 -14.050 1.00 91.31 350 PHE A CA 1
ATOM 2803 C C . PHE A 1 350 ? 27.659 5.471 -13.826 1.00 91.31 350 PHE A C 1
ATOM 2805 O O . PHE A 1 350 ? 28.539 5.398 -14.698 1.00 91.31 350 PHE A O 1
ATOM 2812 N N . ASN A 1 351 ? 27.758 4.855 -12.652 1.00 93.12 351 ASN A N 1
ATOM 2813 C CA . ASN A 1 351 ? 28.835 3.937 -12.321 1.00 93.12 351 ASN A CA 1
ATOM 2814 C C . ASN A 1 351 ? 28.559 2.543 -12.876 1.00 93.12 351 ASN A C 1
ATOM 2816 O O . ASN A 1 351 ? 27.423 2.140 -13.106 1.00 93.12 351 ASN A O 1
ATOM 2820 N N . GLU A 1 352 ? 29.623 1.766 -13.028 1.00 92.88 352 GLU A N 1
ATOM 2821 C CA . GLU A 1 352 ? 29.528 0.379 -13.476 1.00 92.88 352 GLU A CA 1
ATOM 2822 C C . GLU A 1 352 ? 28.657 -0.499 -12.570 1.00 92.88 352 GLU A C 1
ATOM 2824 O O . GLU A 1 352 ? 27.925 -1.352 -13.063 1.00 92.88 352 GLU A O 1
ATOM 2829 N N . SER A 1 353 ? 28.664 -0.241 -11.259 1.00 94.06 353 SER A N 1
ATOM 2830 C CA . SER A 1 353 ? 27.834 -0.950 -10.278 1.00 94.06 353 SER A CA 1
ATOM 2831 C C . SER A 1 353 ? 26.329 -0.802 -10.523 1.00 94.06 353 SER A C 1
ATOM 2833 O O . SER A 1 353 ? 25.551 -1.633 -10.050 1.00 94.06 353 SER A O 1
ATOM 2835 N N . GLU A 1 354 ? 25.910 0.225 -11.260 1.00 94.25 354 GLU A N 1
ATOM 2836 C CA . GLU A 1 354 ? 24.514 0.524 -11.589 1.00 94.25 354 GLU A CA 1
ATOM 2837 C C . GLU A 1 354 ? 24.095 -0.093 -12.930 1.00 94.25 354 GLU A C 1
ATOM 2839 O O . GLU A 1 354 ? 22.911 -0.105 -13.271 1.00 94.25 354 GLU A O 1
ATOM 2844 N N . MET A 1 355 ? 25.049 -0.619 -13.699 1.00 96.62 355 MET A N 1
ATOM 2845 C CA . MET A 1 355 ? 24.796 -1.151 -15.028 1.00 96.62 355 MET A CA 1
ATOM 2846 C C . MET A 1 355 ? 24.693 -2.675 -15.043 1.00 96.62 355 MET A C 1
ATOM 2848 O O . MET A 1 355 ? 25.202 -3.380 -14.169 1.00 96.62 355 MET A O 1
ATOM 2852 N N . ARG A 1 356 ? 24.053 -3.186 -16.092 1.00 97.38 356 ARG A N 1
ATOM 2853 C CA . ARG A 1 356 ? 24.055 -4.592 -16.490 1.00 97.38 356 ARG A CA 1
ATOM 2854 C C . ARG A 1 356 ? 24.383 -4.677 -17.974 1.00 97.38 356 ARG A C 1
ATOM 2856 O O . ARG A 1 356 ? 23.743 -4.000 -18.776 1.00 97.38 356 ARG A O 1
ATOM 2863 N N . TYR A 1 357 ? 25.368 -5.495 -18.331 1.00 97.69 357 TYR A N 1
ATOM 2864 C CA . TYR A 1 357 ? 25.542 -5.910 -19.718 1.00 97.69 357 TYR A CA 1
ATOM 2865 C C . TYR A 1 357 ? 24.640 -7.103 -19.999 1.00 97.69 357 TYR A C 1
ATOM 2867 O O . TYR A 1 357 ? 24.565 -8.020 -19.180 1.00 97.69 357 TYR A O 1
ATOM 2875 N N . VAL A 1 358 ? 23.976 -7.099 -21.148 1.00 97.50 358 VAL A N 1
ATOM 2876 C CA . VAL A 1 358 ? 23.206 -8.244 -21.634 1.00 97.50 358 VAL A CA 1
ATOM 2877 C C . VAL A 1 358 ? 23.578 -8.543 -23.076 1.00 97.50 358 VAL A C 1
ATOM 2879 O O . VAL A 1 358 ? 23.836 -7.626 -23.856 1.00 97.50 358 VAL A O 1
ATOM 2882 N N . GLU A 1 359 ? 23.564 -9.823 -23.428 1.00 96.94 359 GLU A N 1
ATOM 2883 C CA . GLU A 1 359 ? 23.633 -10.281 -24.813 1.00 96.94 359 GLU A CA 1
ATOM 2884 C C . GLU A 1 359 ? 22.256 -10.195 -25.483 1.00 96.94 359 GLU A C 1
ATOM 2886 O O . GLU A 1 359 ? 21.209 -10.120 -24.819 1.00 96.94 359 GLU A O 1
ATOM 2891 N N . HIS A 1 360 ? 22.258 -10.211 -26.815 1.00 95.56 360 HIS A N 1
ATOM 2892 C CA . HIS A 1 360 ? 21.033 -10.245 -27.599 1.00 95.56 360 HIS A CA 1
ATOM 2893 C C . HIS A 1 360 ? 20.255 -11.545 -27.342 1.00 95.56 360 HIS A C 1
ATOM 2895 O O . HIS A 1 360 ? 20.814 -12.635 -27.430 1.00 95.56 360 HIS A O 1
ATOM 2901 N N . ASN A 1 361 ? 18.962 -11.434 -27.029 1.00 94.00 361 ASN A N 1
ATOM 2902 C CA . ASN A 1 361 ? 18.071 -12.580 -26.853 1.00 94.00 361 ASN A CA 1
ATOM 2903 C C . ASN A 1 361 ? 16.614 -12.156 -27.108 1.00 94.00 361 ASN A C 1
ATOM 2905 O O . ASN A 1 361 ? 16.045 -11.393 -26.326 1.00 94.00 361 ASN A O 1
ATOM 2909 N N . GLY A 1 362 ? 16.014 -12.640 -28.198 1.00 90.56 362 GLY A N 1
ATOM 2910 C CA . GLY A 1 362 ? 14.664 -12.235 -28.601 1.00 90.56 362 GLY A CA 1
ATOM 2911 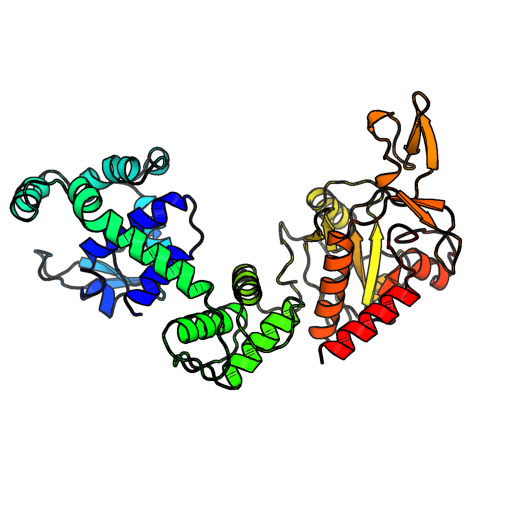C C . GLY A 1 362 ? 14.582 -10.727 -28.866 1.00 90.56 362 GLY A C 1
ATOM 2912 O O . GLY A 1 362 ? 15.445 -10.169 -29.543 1.00 90.56 362 GLY A O 1
ATOM 2913 N N . SER A 1 363 ? 13.577 -10.056 -28.296 1.00 90.06 363 SER A N 1
ATOM 2914 C CA . SER A 1 363 ? 13.430 -8.592 -28.374 1.00 90.06 363 SER A CA 1
ATOM 2915 C C . SER A 1 363 ? 14.524 -7.837 -27.602 1.00 90.06 363 SER A C 1
ATOM 2917 O O . SER A 1 363 ? 14.835 -6.681 -27.911 1.00 90.06 363 SER A O 1
ATOM 2919 N N . ARG A 1 364 ? 15.167 -8.493 -26.619 1.00 94.31 364 ARG A N 1
ATOM 2920 C CA . ARG A 1 364 ? 16.217 -7.885 -25.799 1.00 94.31 364 ARG A CA 1
ATOM 2921 C C . ARG A 1 364 ? 17.461 -7.645 -26.645 1.00 94.31 364 ARG A C 1
ATOM 2923 O O . ARG A 1 364 ? 18.085 -8.564 -27.182 1.00 94.31 364 ARG A O 1
ATOM 2930 N N . ARG A 1 365 ? 17.859 -6.380 -26.730 1.00 94.50 365 ARG A N 1
ATOM 2931 C CA . ARG A 1 365 ? 19.041 -5.941 -27.478 1.00 94.50 365 ARG A CA 1
ATOM 2932 C C . ARG A 1 365 ? 20.301 -6.036 -26.636 1.00 94.50 365 ARG A C 1
ATOM 2934 O O . ARG A 1 365 ? 20.280 -5.736 -25.447 1.00 94.50 365 ARG A O 1
ATOM 2941 N N . GLU A 1 366 ? 21.404 -6.381 -27.289 1.00 96.81 366 GLU A N 1
ATOM 2942 C CA . GLU A 1 366 ? 22.721 -6.392 -26.662 1.00 96.81 366 GLU A CA 1
ATOM 2943 C C . GLU A 1 366 ? 23.143 -4.988 -26.202 1.00 96.81 366 GLU A C 1
ATOM 2945 O O . GLU A 1 366 ? 22.935 -3.990 -26.906 1.00 96.81 366 GLU A O 1
ATOM 2950 N N . GLY A 1 367 ? 23.767 -4.896 -25.031 1.00 96.81 367 GLY A N 1
ATOM 2951 C CA . GLY A 1 367 ? 24.410 -3.672 -24.563 1.00 96.81 367 GLY A CA 1
ATOM 2952 C C . GLY A 1 367 ? 24.330 -3.461 -23.058 1.00 96.81 367 GLY A C 1
ATOM 2953 O O . GLY A 1 367 ? 23.916 -4.335 -22.299 1.00 96.81 367 GLY A O 1
ATOM 2954 N N . TRP A 1 368 ? 24.732 -2.262 -22.637 1.00 97.75 368 TRP A N 1
ATOM 2955 C CA . TRP A 1 368 ? 24.690 -1.833 -21.243 1.00 97.75 368 TRP A CA 1
ATOM 2956 C C . TRP A 1 368 ? 23.362 -1.157 -20.924 1.00 97.75 368 TRP A C 1
ATOM 2958 O O . TRP A 1 368 ? 22.903 -0.290 -21.664 1.00 97.75 368 TRP A O 1
ATOM 2968 N N . TYR A 1 369 ? 22.761 -1.540 -19.806 1.00 97.62 369 TYR A N 1
ATOM 2969 C CA . TYR A 1 369 ? 21.498 -1.004 -19.320 1.00 97.62 369 TYR A CA 1
ATOM 2970 C C . TYR A 1 369 ? 21.644 -0.539 -17.877 1.00 97.62 369 TYR A C 1
ATOM 2972 O O . TYR A 1 369 ? 22.259 -1.227 -17.064 1.00 97.62 369 TYR A O 1
ATOM 2980 N N . HIS A 1 370 ? 21.032 0.595 -17.542 1.00 96.62 370 HIS A N 1
ATOM 2981 C CA . HIS A 1 370 ? 20.780 0.976 -16.160 1.00 96.62 370 HIS A CA 1
ATOM 2982 C C . HIS A 1 370 ? 19.772 -0.007 -15.562 1.00 96.62 370 HIS A C 1
ATOM 2984 O O . HIS A 1 370 ? 18.602 -0.010 -15.944 1.00 96.62 370 HIS A O 1
ATOM 2990 N N . LYS A 1 371 ? 20.249 -0.872 -14.660 1.00 96.81 371 LYS A N 1
ATOM 2991 C CA . LYS A 1 371 ? 19.443 -1.965 -14.113 1.00 96.81 371 LYS A CA 1
ATOM 2992 C C . LYS A 1 371 ? 18.369 -1.456 -13.155 1.00 96.81 371 LYS A C 1
ATOM 2994 O O . LYS A 1 371 ? 18.598 -0.509 -12.390 1.00 96.81 371 LYS A O 1
ATOM 2999 N N . TYR A 1 372 ? 17.217 -2.116 -13.158 1.00 98.00 372 TYR A N 1
ATOM 3000 C CA . TYR A 1 372 ? 16.244 -1.978 -12.083 1.00 98.00 372 TYR A CA 1
ATOM 3001 C C . TYR A 1 372 ? 16.867 -2.391 -10.745 1.00 98.00 372 TYR A C 1
ATOM 3003 O O . TYR A 1 372 ? 17.775 -3.228 -10.693 1.00 98.00 372 TYR A O 1
ATOM 3011 N N . THR A 1 373 ? 16.442 -1.737 -9.664 1.00 96.38 373 THR A N 1
ATOM 3012 C CA . THR A 1 373 ? 16.851 -2.138 -8.313 1.00 96.38 373 THR A CA 1
ATOM 3013 C C . THR A 1 373 ? 16.159 -3.447 -7.920 1.00 96.38 373 THR A C 1
ATOM 3015 O O . THR A 1 373 ? 15.107 -3.769 -8.475 1.00 96.38 373 THR A O 1
ATOM 3018 N N . PRO A 1 374 ? 16.689 -4.182 -6.925 1.00 92.81 374 PRO A N 1
ATOM 3019 C CA . PRO A 1 374 ? 15.970 -5.312 -6.341 1.00 92.81 374 PRO A CA 1
ATOM 3020 C C . PRO A 1 374 ? 14.553 -4.939 -5.878 1.00 92.81 374 PRO A C 1
ATOM 3022 O O . PRO A 1 374 ? 13.610 -5.642 -6.214 1.00 92.81 374 PRO A O 1
ATOM 3025 N N . ALA A 1 375 ? 14.390 -3.786 -5.217 1.00 86.56 375 ALA A N 1
ATOM 3026 C CA . ALA A 1 375 ? 13.088 -3.308 -4.746 1.00 86.56 375 ALA A CA 1
ATOM 3027 C C . ALA A 1 375 ? 12.090 -3.048 -5.890 1.00 86.56 375 ALA A C 1
ATOM 3029 O O . ALA A 1 375 ? 10.897 -3.310 -5.746 1.00 86.56 375 ALA A O 1
ATOM 3030 N N . GLN A 1 376 ? 12.566 -2.563 -7.043 1.00 98.00 376 GLN A N 1
ATOM 3031 C CA . GLN A 1 376 ? 11.736 -2.394 -8.238 1.00 98.00 376 GLN A CA 1
ATOM 3032 C C . GLN A 1 376 ? 11.292 -3.734 -8.826 1.00 98.00 376 GLN A C 1
ATOM 3034 O O . GLN A 1 376 ? 10.122 -3.892 -9.158 1.00 98.00 376 GLN A O 1
ATOM 3039 N N . GLU A 1 377 ? 12.203 -4.699 -8.962 1.00 98.06 377 GLU A N 1
ATOM 3040 C CA . GLU A 1 377 ? 11.851 -6.015 -9.508 1.00 98.06 377 GLU A CA 1
ATOM 3041 C C . GLU A 1 377 ? 10.901 -6.777 -8.570 1.00 98.06 377 GLU A C 1
ATOM 3043 O O . GLU A 1 377 ? 9.906 -7.331 -9.034 1.00 98.06 377 GLU A O 1
ATOM 3048 N N . GLU A 1 378 ? 11.135 -6.719 -7.257 1.00 88.75 378 GLU A N 1
ATOM 3049 C CA . GLU A 1 378 ? 10.238 -7.268 -6.234 1.00 88.75 378 GLU A CA 1
ATOM 3050 C C . GLU A 1 378 ? 8.847 -6.619 -6.292 1.00 88.75 378 GLU A C 1
ATOM 3052 O O . GLU A 1 378 ? 7.830 -7.311 -6.353 1.00 88.75 378 GLU A O 1
ATOM 3057 N N . SER A 1 379 ? 8.789 -5.287 -6.367 1.00 90.69 379 SER A N 1
ATOM 3058 C CA . SER A 1 379 ? 7.521 -4.553 -6.450 1.00 90.69 379 SER A CA 1
ATOM 3059 C C . SER A 1 379 ? 6.785 -4.801 -7.768 1.00 90.69 379 SER A C 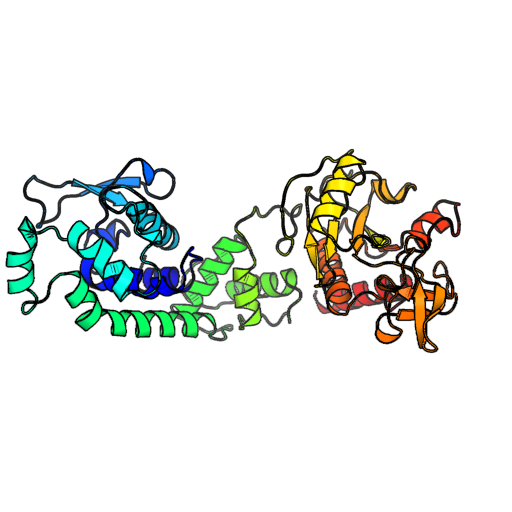1
ATOM 3061 O O . SER A 1 379 ? 5.555 -4.827 -7.788 1.00 90.69 379 SER A O 1
ATOM 3063 N N . LEU A 1 380 ? 7.508 -5.014 -8.873 1.00 98.50 380 LEU A N 1
ATOM 3064 C CA . LEU A 1 380 ? 6.921 -5.366 -10.166 1.00 98.50 380 LEU A CA 1
ATOM 3065 C C . LEU A 1 380 ? 6.285 -6.757 -10.119 1.00 98.50 380 LEU A C 1
ATOM 3067 O O . LEU A 1 380 ? 5.159 -6.924 -10.585 1.00 98.50 380 LEU A O 1
ATOM 3071 N N . ILE A 1 381 ? 6.981 -7.734 -9.536 1.00 95.56 381 ILE A N 1
ATOM 3072 C CA . ILE A 1 381 ? 6.449 -9.081 -9.309 1.00 95.56 381 ILE A CA 1
ATOM 3073 C C . ILE A 1 381 ? 5.186 -8.999 -8.449 1.00 95.56 381 ILE A C 1
ATOM 3075 O O . ILE A 1 381 ? 4.126 -9.453 -8.881 1.00 95.56 381 ILE A O 1
ATOM 3079 N N . LYS A 1 382 ? 5.272 -8.336 -7.288 1.00 86.94 382 LYS A N 1
ATOM 3080 C CA . LYS A 1 382 ? 4.147 -8.132 -6.366 1.00 86.94 382 LYS A CA 1
ATOM 3081 C C . LYS A 1 382 ? 2.938 -7.501 -7.059 1.00 86.94 382 LYS A C 1
ATOM 3083 O O . LYS A 1 382 ? 1.818 -7.992 -6.932 1.00 86.94 382 LYS A O 1
ATOM 3088 N N . LEU A 1 383 ? 3.158 -6.445 -7.842 1.00 95.50 383 LEU A N 1
ATOM 3089 C CA . LEU A 1 383 ? 2.110 -5.782 -8.615 1.00 95.50 383 LEU A CA 1
ATOM 3090 C C . LEU A 1 383 ? 1.433 -6.734 -9.606 1.00 95.50 383 LEU A C 1
ATOM 3092 O O . LEU A 1 383 ? 0.209 -6.779 -9.671 1.00 95.50 383 LEU A O 1
ATOM 3096 N N . LEU A 1 384 ? 2.208 -7.482 -10.391 1.00 97.50 384 LEU A N 1
ATOM 3097 C CA . LEU A 1 384 ? 1.665 -8.341 -11.445 1.00 97.50 384 LEU A CA 1
ATOM 3098 C C . LEU A 1 384 ? 0.933 -9.563 -10.879 1.00 97.50 384 LEU A C 1
ATOM 3100 O O . LEU A 1 384 ? -0.113 -9.939 -11.412 1.00 97.50 384 LEU A O 1
ATOM 3104 N N . LEU A 1 385 ? 1.432 -10.147 -9.785 1.00 84.69 385 LEU A N 1
ATOM 3105 C CA . LEU A 1 385 ? 0.727 -11.196 -9.043 1.00 84.69 385 LEU A CA 1
ATOM 3106 C C . LEU A 1 385 ? -0.595 -10.673 -8.467 1.00 84.69 385 LEU A C 1
ATOM 3108 O O . LEU A 1 385 ? -1.625 -11.335 -8.596 1.00 84.69 385 LEU A O 1
ATOM 3112 N N . TRP A 1 386 ? -0.595 -9.461 -7.903 1.00 86.94 386 TRP A N 1
ATOM 3113 C CA . TRP A 1 386 ? -1.811 -8.823 -7.402 1.00 86.94 386 TRP A CA 1
ATOM 3114 C C . TRP A 1 386 ? -2.822 -8.542 -8.525 1.00 86.94 386 TRP A C 1
ATOM 3116 O O . TRP A 1 386 ? -3.987 -8.911 -8.405 1.00 86.94 386 TRP A O 1
ATOM 3126 N N . LEU A 1 387 ? -2.394 -7.978 -9.661 1.00 92.00 387 LEU A N 1
ATOM 3127 C CA . LEU A 1 387 ? -3.271 -7.752 -10.822 1.00 92.00 387 LEU A CA 1
ATOM 3128 C C . LEU A 1 387 ? -3.926 -9.060 -11.297 1.00 92.00 387 LEU A C 1
ATOM 3130 O O . LEU A 1 387 ? -5.116 -9.084 -11.616 1.00 92.00 387 LEU A O 1
ATOM 3134 N N . LYS A 1 388 ? -3.167 -10.165 -11.295 1.00 90.12 388 LYS A N 1
ATOM 3135 C CA . LYS A 1 388 ? -3.698 -11.498 -11.593 1.00 90.12 388 LYS A CA 1
ATOM 3136 C C . LYS A 1 388 ? -4.720 -11.960 -10.555 1.00 90.12 388 LYS A C 1
ATOM 3138 O O . LYS A 1 388 ? -5.766 -12.470 -10.947 1.00 90.12 388 LYS A O 1
ATOM 3143 N N . SER A 1 389 ? -4.453 -11.783 -9.261 1.00 80.38 389 SER A N 1
ATOM 3144 C CA . SER A 1 389 ? -5.359 -12.235 -8.196 1.00 80.38 389 SER A CA 1
ATOM 3145 C C . SER A 1 389 ? -6.692 -11.481 -8.175 1.00 80.38 389 SER A C 1
ATOM 3147 O O . SER A 1 389 ? -7.716 -12.072 -7.845 1.00 80.38 389 SER A O 1
ATOM 3149 N N . GLN A 1 390 ? -6.713 -10.211 -8.594 1.00 82.56 390 GLN A N 1
ATOM 3150 C CA . GLN A 1 390 ? -7.939 -9.403 -8.633 1.00 82.56 390 GLN A CA 1
ATOM 3151 C C . GLN A 1 390 ? -8.891 -9.751 -9.785 1.00 82.56 390 GLN A C 1
ATOM 3153 O O . GLN A 1 390 ? -10.089 -9.454 -9.724 1.00 82.56 390 GLN A O 1
ATOM 3158 N N . ALA A 1 391 ? -8.370 -10.331 -10.865 1.00 84.44 391 ALA A N 1
ATOM 3159 C CA . ALA A 1 391 ? -9.159 -10.714 -12.028 1.00 84.44 391 ALA A CA 1
ATOM 3160 C C . ALA A 1 391 ? -8.535 -11.941 -12.718 1.00 84.44 391 ALA A C 1
ATOM 3162 O O . ALA A 1 391 ? -8.020 -11.817 -13.834 1.00 84.44 391 ALA A O 1
ATOM 3163 N N . PRO A 1 392 ? -8.574 -13.129 -12.084 1.00 84.38 392 PRO A N 1
ATOM 3164 C CA . PRO A 1 392 ? -7.860 -14.316 -12.558 1.00 84.38 392 PRO A CA 1
ATOM 3165 C C . PRO A 1 392 ? -8.322 -14.785 -13.941 1.00 84.38 392 PRO A C 1
ATOM 3167 O O . PRO A 1 392 ? -7.509 -15.318 -14.694 1.00 84.38 392 PRO A O 1
ATOM 3170 N N . ASP A 1 393 ? -9.576 -14.526 -14.311 1.00 88.38 393 ASP A N 1
ATOM 3171 C CA . ASP A 1 393 ? -10.121 -14.878 -15.628 1.00 88.38 393 ASP A CA 1
ATOM 3172 C C . ASP A 1 393 ? -9.855 -13.813 -16.707 1.00 88.38 393 ASP A C 1
ATOM 3174 O O . ASP A 1 393 ? -10.057 -14.072 -17.892 1.00 88.38 393 ASP A O 1
ATOM 3178 N N . VAL A 1 394 ? -9.395 -12.616 -16.316 1.00 93.75 394 VAL A N 1
ATOM 3179 C CA . VAL A 1 394 ? -9.158 -11.485 -17.230 1.00 93.75 394 VAL A CA 1
ATOM 3180 C C . VAL A 1 394 ? -7.667 -11.246 -17.441 1.00 93.75 394 VAL A C 1
ATOM 3182 O O . VAL A 1 394 ? -7.209 -11.182 -18.578 1.00 93.75 394 VAL A O 1
ATOM 3185 N N . PHE A 1 395 ? -6.898 -11.104 -16.361 1.00 96.94 395 PHE A N 1
ATOM 3186 C CA . PHE A 1 395 ? -5.478 -10.781 -16.437 1.00 96.94 395 PHE A CA 1
ATOM 3187 C C . PHE A 1 395 ? -4.659 -12.035 -16.766 1.00 96.94 395 PHE A C 1
ATOM 3189 O O . PHE A 1 395 ? -4.773 -13.071 -16.108 1.00 96.94 395 PHE A O 1
ATOM 3196 N N . SER A 1 396 ? -3.798 -11.955 -17.774 1.00 97.69 396 SER A N 1
ATOM 3197 C CA . SER A 1 396 ? -2.966 -13.054 -18.250 1.00 97.69 396 SER A CA 1
ATOM 3198 C C . SER A 1 396 ? -1.491 -12.690 -18.174 1.00 97.69 396 SER A C 1
ATOM 3200 O O . SER A 1 396 ? -1.061 -11.666 -18.704 1.00 97.69 396 SER A O 1
ATOM 3202 N N . PHE A 1 397 ? -0.683 -13.576 -17.585 1.00 98.25 397 PHE A N 1
ATOM 3203 C CA . PHE A 1 397 ? 0.771 -13.422 -17.625 1.00 98.25 397 PHE A CA 1
ATOM 3204 C C . PHE A 1 397 ? 1.330 -13.523 -19.045 1.00 98.25 397 PHE A C 1
ATOM 3206 O O . PHE A 1 397 ? 2.371 -12.941 -19.311 1.00 98.25 397 PHE A O 1
ATOM 3213 N N . ASP A 1 398 ? 0.641 -14.184 -19.980 1.00 97.88 398 ASP A N 1
ATOM 3214 C CA . ASP A 1 398 ? 1.061 -14.209 -21.390 1.00 97.88 398 ASP A CA 1
ATOM 3215 C C . ASP A 1 398 ? 0.949 -12.836 -22.070 1.00 97.88 398 ASP A C 1
ATOM 3217 O O . ASP A 1 398 ? 1.652 -12.558 -23.042 1.00 97.88 398 ASP A O 1
ATOM 3221 N N . ASP A 1 399 ? 0.125 -11.948 -21.511 1.00 98.31 399 ASP A N 1
ATOM 3222 C CA . ASP A 1 399 ? -0.020 -10.558 -21.936 1.00 98.31 399 ASP A CA 1
ATOM 3223 C C . ASP A 1 399 ? 0.834 -9.579 -21.112 1.00 98.31 399 ASP A C 1
ATOM 3225 O O . ASP A 1 399 ? 0.691 -8.363 -21.257 1.00 98.31 399 ASP A O 1
ATOM 3229 N N . VAL A 1 400 ? 1.734 -10.080 -20.257 1.00 98.62 400 VAL A N 1
ATOM 3230 C CA . VAL A 1 400 ? 2.777 -9.270 -19.614 1.00 98.62 400 VAL A CA 1
ATOM 3231 C C . VAL A 1 400 ? 3.978 -9.196 -20.547 1.00 98.62 400 VAL A C 1
ATOM 3233 O O . VAL A 1 400 ? 4.705 -10.176 -20.727 1.00 98.62 400 VAL A O 1
ATOM 3236 N N . LYS A 1 401 ? 4.183 -8.031 -21.159 1.00 98.50 401 LYS A N 1
ATOM 3237 C CA . LYS A 1 401 ? 5.155 -7.829 -22.239 1.00 98.50 401 LYS A CA 1
ATOM 3238 C C . LYS A 1 401 ? 6.094 -6.666 -21.955 1.00 98.50 401 LYS A C 1
ATOM 3240 O O . LYS A 1 401 ? 5.757 -5.729 -21.233 1.00 98.50 401 LYS A O 1
ATOM 3245 N N . GLY A 1 402 ? 7.270 -6.717 -22.563 1.00 98.38 402 GLY A N 1
ATOM 3246 C CA . GLY A 1 402 ? 8.108 -5.532 -22.705 1.00 98.38 402 GLY A CA 1
ATOM 3247 C C . GLY A 1 402 ? 7.578 -4.605 -23.798 1.00 98.38 402 GLY A C 1
ATOM 3248 O O . GLY A 1 402 ? 6.847 -5.039 -24.695 1.00 98.38 402 GLY A O 1
ATOM 3249 N N . HIS A 1 403 ? 7.912 -3.314 -23.752 1.00 98.19 403 HIS A N 1
ATOM 3250 C CA . HIS A 1 403 ? 7.582 -2.400 -24.854 1.00 98.19 403 HIS A CA 1
ATOM 3251 C C . HIS A 1 403 ? 8.317 -2.783 -26.150 1.00 98.19 403 HIS A C 1
ATOM 3253 O O . HIS A 1 403 ? 7.776 -2.605 -27.245 1.00 98.19 403 HIS A O 1
ATOM 3259 N N . ASP A 1 404 ? 9.518 -3.344 -26.028 1.00 96.81 404 ASP A N 1
ATOM 3260 C CA . ASP A 1 404 ? 10.282 -3.967 -27.105 1.00 96.81 404 ASP A CA 1
ATOM 3261 C C . ASP A 1 404 ? 9.503 -5.118 -27.767 1.00 96.81 404 ASP A C 1
ATOM 3263 O O . ASP A 1 4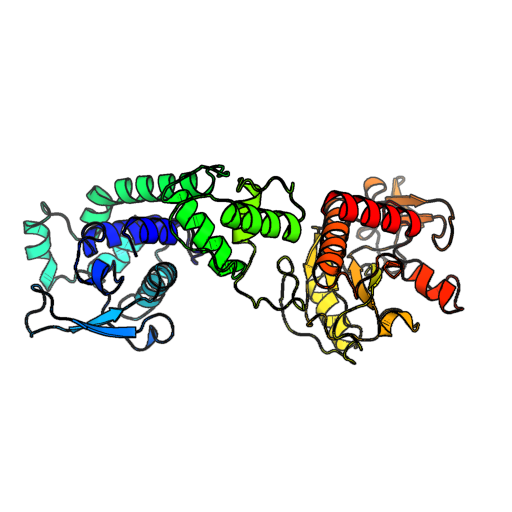04 ? 9.220 -5.027 -28.962 1.00 96.81 404 ASP A O 1
ATOM 3267 N N . GLU A 1 405 ? 9.035 -6.114 -27.003 1.00 97.69 405 GLU A N 1
ATOM 3268 C CA . GLU A 1 405 ? 8.179 -7.206 -27.503 1.00 97.69 405 GLU A CA 1
ATOM 3269 C C . GLU A 1 405 ? 6.905 -6.662 -28.166 1.00 97.69 405 GLU A C 1
ATOM 3271 O O . GLU A 1 405 ? 6.545 -7.070 -29.270 1.00 97.69 405 GLU A O 1
ATOM 3276 N N . CYS A 1 406 ? 6.246 -5.681 -27.536 1.00 97.69 406 CYS A N 1
ATOM 3277 C CA . CYS A 1 406 ? 5.039 -5.065 -28.090 1.00 97.69 406 CYS A CA 1
ATOM 3278 C C . CYS A 1 406 ? 5.285 -4.410 -29.454 1.00 97.69 406 CYS A C 1
ATOM 3280 O O . CYS A 1 406 ? 4.373 -4.360 -30.282 1.00 97.69 406 CYS A O 1
ATOM 3282 N N . CYS A 1 407 ? 6.469 -3.829 -29.671 1.00 96.38 407 CYS A N 1
ATOM 3283 C CA . CYS A 1 407 ? 6.833 -3.195 -30.935 1.00 96.38 407 CYS A CA 1
ATOM 3284 C C . CYS A 1 407 ? 7.221 -4.219 -31.996 1.00 96.38 407 CYS A C 1
ATOM 3286 O O . CYS A 1 407 ? 6.802 -4.054 -33.141 1.00 96.38 407 CYS A O 1
ATOM 3288 N N . ASP A 1 408 ? 7.949 -5.268 -31.618 1.00 95.12 408 ASP A N 1
ATOM 3289 C CA . ASP A 1 408 ? 8.272 -6.393 -32.495 1.00 95.12 408 ASP A CA 1
ATOM 3290 C C . ASP A 1 408 ? 6.987 -7.060 -33.015 1.00 95.12 408 ASP A C 1
ATOM 3292 O O . ASP A 1 408 ? 6.783 -7.147 -34.228 1.00 95.12 408 ASP A O 1
ATOM 3296 N N . GLU A 1 409 ? 6.056 -7.404 -32.120 1.00 96.06 409 GLU A N 1
ATOM 3297 C CA . GLU A 1 409 ? 4.750 -7.987 -32.466 1.00 96.06 409 GLU A CA 1
ATOM 3298 C C . GLU A 1 409 ? 3.848 -7.016 -33.242 1.00 96.06 409 GLU A C 1
ATOM 3300 O O . GLU A 1 409 ? 3.053 -7.422 -34.087 1.00 96.06 409 GLU A O 1
ATOM 3305 N N . GLY A 1 410 ? 3.995 -5.713 -32.996 1.00 94.31 410 GLY A N 1
ATOM 3306 C CA . GLY A 1 410 ? 3.293 -4.656 -33.723 1.00 94.31 410 GLY A CA 1
ATOM 3307 C C . GLY A 1 410 ? 3.897 -4.304 -35.086 1.00 94.31 410 GLY A C 1
ATOM 3308 O O . GLY A 1 410 ? 3.551 -3.257 -35.634 1.00 94.31 410 GLY A O 1
ATOM 3309 N N . GLY A 1 411 ? 4.831 -5.106 -35.612 1.00 94.00 411 GLY A N 1
ATOM 3310 C CA . GLY A 1 411 ? 5.441 -4.900 -36.930 1.00 94.00 411 GLY A CA 1
ATOM 3311 C C . GLY A 1 411 ? 6.451 -3.751 -36.992 1.00 94.00 411 GLY A C 1
ATOM 3312 O O . GLY A 1 411 ? 6.756 -3.246 -38.072 1.00 94.00 411 GLY A O 1
ATOM 3313 N N . ARG A 1 412 ? 6.973 -3.312 -35.843 1.00 93.69 412 ARG A N 1
ATOM 3314 C CA . ARG A 1 412 ? 7.985 -2.251 -35.720 1.00 93.69 412 ARG A CA 1
ATOM 3315 C C . ARG A 1 412 ? 9.196 -2.760 -34.932 1.00 93.69 412 ARG A C 1
ATOM 3317 O O . ARG A 1 412 ? 9.522 -2.178 -33.889 1.00 93.69 412 ARG A O 1
ATOM 3324 N N . PRO A 1 413 ? 9.850 -3.840 -35.398 1.00 91.94 413 PRO A N 1
ATOM 3325 C CA . PRO A 1 413 ? 10.860 -4.512 -34.613 1.00 91.94 413 PRO A CA 1
ATOM 3326 C C . PRO A 1 413 ? 12.008 -3.582 -34.255 1.00 91.94 413 PRO A C 1
ATOM 3328 O O . PRO A 1 413 ? 12.568 -2.881 -35.102 1.00 91.94 413 PRO A O 1
ATOM 3331 N N . GLY A 1 414 ? 12.326 -3.535 -32.966 1.00 88.50 414 GLY A N 1
ATOM 3332 C CA . GLY A 1 414 ? 13.385 -2.683 -32.462 1.00 88.50 414 GLY A CA 1
ATOM 3333 C C . GLY A 1 414 ? 13.097 -1.171 -32.488 1.00 88.50 414 GLY A C 1
ATOM 3334 O O . GLY A 1 414 ? 14.009 -0.359 -32.290 1.00 88.50 414 GLY A O 1
ATOM 3335 N N . ALA A 1 415 ? 11.851 -0.742 -32.686 1.00 93.44 415 ALA A N 1
ATOM 3336 C CA . ALA A 1 415 ? 11.482 0.657 -32.449 1.00 93.44 415 ALA A CA 1
ATOM 3337 C C . ALA A 1 415 ? 11.659 1.059 -30.971 1.00 93.44 415 ALA A C 1
ATOM 3339 O O . ALA A 1 415 ? 11.798 2.241 -30.654 1.00 93.44 415 ALA A O 1
ATOM 3340 N N . LYS A 1 416 ? 11.666 0.065 -30.078 1.00 94.94 416 LYS A N 1
ATOM 3341 C CA . LYS A 1 416 ? 11.814 0.198 -28.630 1.00 94.94 416 LYS A CA 1
ATOM 3342 C C . LYS A 1 416 ? 12.864 -0.768 -28.091 1.00 94.94 416 LYS A C 1
ATOM 3344 O O . LYS A 1 416 ? 13.374 -1.616 -28.823 1.00 94.94 416 LYS A O 1
ATOM 3349 N N . ASN A 1 417 ? 13.299 -0.537 -26.860 1.00 94.81 417 ASN A N 1
ATOM 3350 C CA . ASN A 1 417 ? 14.359 -1.313 -26.206 1.00 94.81 417 ASN A CA 1
ATOM 3351 C C . ASN A 1 417 ? 14.118 -1.501 -24.702 1.00 94.81 417 ASN A C 1
ATOM 3353 O O . ASN A 1 417 ? 15.026 -1.941 -23.996 1.00 94.81 417 ASN A O 1
ATOM 3357 N N . ASP A 1 418 ? 12.931 -1.140 -24.237 1.00 95.50 418 ASP A N 1
ATOM 3358 C CA . ASP A 1 418 ? 12.456 -1.217 -22.870 1.00 95.50 418 ASP A CA 1
ATOM 3359 C C . ASP A 1 418 ? 11.528 -2.429 -22.663 1.00 95.50 418 ASP A C 1
ATOM 3361 O O . ASP A 1 418 ? 10.771 -2.767 -23.569 1.00 95.50 418 ASP A O 1
ATOM 3365 N N . PRO A 1 419 ? 11.595 -3.109 -21.502 1.00 97.44 419 PRO A N 1
ATOM 3366 C CA . PRO A 1 419 ? 12.546 -2.876 -20.414 1.00 97.44 419 PRO A CA 1
ATOM 3367 C C . PRO A 1 419 ? 13.962 -3.372 -20.765 1.00 97.44 419 PRO A C 1
ATOM 3369 O O . PRO A 1 419 ? 14.941 -2.939 -20.154 1.00 97.44 419 PRO A O 1
ATOM 3372 N N . GLY A 1 420 ? 14.095 -4.236 -21.779 1.00 96.25 420 GLY A N 1
ATOM 3373 C CA . GLY A 1 420 ? 15.375 -4.744 -22.265 1.00 96.25 420 GLY A CA 1
ATOM 3374 C C . GLY A 1 420 ? 16.238 -5.339 -21.150 1.00 96.25 420 GLY A C 1
ATOM 3375 O O . GLY A 1 420 ? 15.761 -6.101 -20.316 1.00 96.25 420 GLY A O 1
ATOM 3376 N N . GLY A 1 421 ? 17.525 -4.984 -21.121 1.00 97.25 421 GLY A N 1
ATOM 3377 C CA . GLY A 1 421 ? 18.455 -5.430 -20.078 1.00 97.25 421 GLY A CA 1
ATOM 3378 C C . GLY A 1 421 ? 18.313 -4.720 -18.727 1.00 97.25 421 GLY A C 1
ATOM 3379 O O . GLY A 1 421 ? 19.067 -5.039 -17.803 1.00 97.25 421 GLY A O 1
ATOM 3380 N N . ALA A 1 422 ? 17.391 -3.755 -18.591 1.00 97.88 422 ALA A N 1
ATOM 3381 C CA . ALA A 1 422 ? 17.130 -3.121 -17.300 1.00 97.88 422 ALA A CA 1
ATOM 3382 C C . ALA A 1 422 ? 16.499 -4.122 -16.317 1.00 97.88 422 ALA A C 1
ATOM 3384 O O . ALA A 1 422 ? 16.894 -4.154 -15.150 1.00 97.88 422 ALA A O 1
ATOM 3385 N N . LEU A 1 423 ? 15.618 -4.998 -16.812 1.00 98.25 423 LEU A N 1
ATOM 3386 C CA . LEU A 1 423 ? 15.110 -6.161 -16.084 1.00 98.25 423 LEU A CA 1
ATOM 3387 C C . LEU A 1 423 ? 16.184 -7.261 -16.009 1.00 98.25 423 LEU A C 1
ATOM 3389 O O . LEU A 1 423 ? 16.934 -7.474 -16.964 1.00 98.25 423 LEU A O 1
ATOM 3393 N N . SER A 1 424 ? 16.301 -7.933 -14.861 1.00 97.50 424 SER A N 1
ATOM 3394 C CA . SER A 1 424 ? 17.321 -8.970 -14.610 1.00 97.50 424 SER A CA 1
ATOM 3395 C C . SER A 1 424 ? 17.224 -10.207 -15.485 1.00 97.50 424 SER A C 1
ATOM 3397 O O . SER A 1 424 ? 18.225 -10.899 -15.666 1.00 97.50 424 SER A O 1
ATOM 3399 N N . MET A 1 425 ? 16.058 -10.445 -16.068 1.00 96.88 425 MET A N 1
ATOM 3400 C CA . MET A 1 425 ? 15.757 -11.596 -16.902 1.00 96.88 425 MET A CA 1
ATOM 3401 C C . MET A 1 425 ? 15.029 -11.164 -18.174 1.00 96.88 425 MET A C 1
ATOM 3403 O O . MET A 1 425 ? 14.602 -10.018 -18.319 1.00 96.88 425 MET A O 1
ATOM 3407 N N . THR A 1 426 ? 14.939 -12.068 -19.141 1.00 97.69 426 THR A N 1
ATOM 3408 C CA . THR A 1 426 ? 14.126 -11.856 -20.341 1.00 97.69 426 THR A CA 1
ATOM 3409 C C . THR A 1 426 ? 12.639 -11.850 -19.985 1.00 97.69 426 THR A C 1
ATOM 3411 O O . THR A 1 426 ? 12.222 -12.438 -18.990 1.00 97.69 426 THR A O 1
ATOM 3414 N N . MET A 1 427 ? 11.805 -11.225 -20.816 1.00 97.88 427 MET A N 1
ATOM 3415 C CA . MET A 1 427 ? 10.356 -11.242 -20.605 1.00 97.88 427 MET A CA 1
ATOM 3416 C C . MET A 1 427 ? 9.743 -12.663 -20.610 1.00 97.88 427 MET A C 1
ATOM 3418 O O . MET A 1 427 ? 8.885 -12.921 -19.766 1.00 97.88 427 MET A O 1
ATOM 3422 N N . PRO A 1 428 ? 10.180 -13.624 -21.458 1.00 97.81 428 PRO A N 1
ATOM 3423 C CA . PRO A 1 428 ? 9.774 -15.027 -21.329 1.00 97.81 428 PRO A CA 1
ATOM 3424 C C . PRO A 1 428 ? 10.118 -15.659 -19.974 1.00 97.81 428 PRO A C 1
ATOM 3426 O O . PRO A 1 428 ? 9.251 -16.290 -19.369 1.00 97.81 428 PRO A O 1
ATOM 3429 N N . GLU A 1 429 ? 11.345 -15.469 -19.477 1.00 98.12 429 GLU A N 1
ATOM 3430 C CA . GLU A 1 429 ? 11.754 -15.947 -18.145 1.00 98.12 429 GLU A CA 1
ATOM 3431 C C . GLU A 1 429 ? 10.917 -15.282 -17.046 1.00 98.12 429 GLU A C 1
ATOM 3433 O O . GLU A 1 429 ? 10.447 -15.954 -16.131 1.00 98.12 429 GLU A O 1
ATOM 3438 N N . PHE A 1 430 ? 10.647 -13.983 -17.183 1.00 98.44 430 PHE A N 1
ATOM 3439 C CA . PHE A 1 430 ? 9.837 -13.229 -16.234 1.00 98.44 430 PHE A CA 1
ATOM 3440 C C . PHE A 1 430 ? 8.393 -13.735 -16.166 1.00 98.44 430 PHE A C 1
ATOM 3442 O O . PHE A 1 430 ? 7.858 -13.962 -15.084 1.00 98.44 430 PHE A O 1
ATOM 3449 N N . ARG A 1 431 ? 7.759 -13.997 -17.315 1.00 98.38 431 ARG A N 1
ATOM 3450 C CA . ARG A 1 431 ? 6.425 -14.616 -17.361 1.00 98.38 431 ARG A CA 1
ATOM 3451 C C . ARG A 1 431 ? 6.417 -16.015 -16.749 1.00 98.38 431 ARG A C 1
ATOM 3453 O O . ARG A 1 431 ? 5.443 -16.373 -16.089 1.00 98.38 431 ARG A O 1
ATOM 3460 N N . ALA A 1 432 ? 7.471 -16.806 -16.962 1.00 97.81 432 ALA A N 1
ATOM 3461 C CA . ALA A 1 432 ? 7.598 -18.128 -16.352 1.00 97.81 432 ALA A CA 1
ATOM 3462 C C . ALA A 1 432 ? 7.698 -18.033 -14.821 1.00 97.81 432 ALA A C 1
ATOM 3464 O O . ALA A 1 432 ? 6.981 -18.755 -14.130 1.00 97.81 432 ALA A O 1
ATOM 3465 N N . LEU A 1 433 ? 8.493 -17.088 -14.306 1.00 95.44 433 LEU A N 1
ATOM 3466 C CA . LEU A 1 433 ? 8.592 -16.792 -12.875 1.00 95.44 433 LEU A CA 1
ATOM 3467 C C . LEU A 1 433 ? 7.231 -16.403 -12.280 1.00 95.44 433 LEU A C 1
ATOM 3469 O O . LEU A 1 433 ? 6.826 -16.965 -11.268 1.00 95.44 433 LEU A O 1
ATOM 3473 N N . LEU A 1 434 ? 6.496 -15.494 -12.930 1.00 94.19 434 LEU A N 1
ATOM 3474 C CA . LEU A 1 434 ? 5.166 -15.072 -12.471 1.00 94.19 434 LEU A CA 1
ATOM 3475 C C . LEU A 1 434 ? 4.177 -16.243 -12.418 1.00 94.19 434 LEU A C 1
ATOM 3477 O O . LEU A 1 434 ? 3.443 -16.389 -11.445 1.00 94.19 434 LEU A O 1
ATOM 3481 N N . LYS A 1 435 ? 4.171 -17.104 -13.444 1.00 94.19 435 LYS A N 1
ATOM 3482 C CA . LYS A 1 435 ? 3.324 -18.308 -13.477 1.00 94.19 435 LYS A CA 1
ATOM 3483 C C . LYS A 1 435 ? 3.678 -19.286 -12.360 1.00 94.19 435 LYS A C 1
ATOM 3485 O O . LYS A 1 435 ? 2.768 -19.835 -11.745 1.00 94.19 435 LYS A O 1
ATOM 3490 N N . GLN A 1 436 ? 4.970 -19.492 -12.106 1.00 89.81 436 GLN A N 1
ATOM 3491 C CA . GLN A 1 436 ? 5.439 -20.349 -11.021 1.00 89.81 436 GLN A CA 1
ATOM 3492 C C . GLN A 1 436 ? 4.983 -19.807 -9.662 1.00 89.81 436 GLN A C 1
ATOM 3494 O O . GLN A 1 436 ? 4.288 -20.512 -8.936 1.00 89.81 436 GLN A O 1
ATOM 3499 N N . GLN A 1 437 ? 5.308 -18.550 -9.350 1.00 81.75 437 GLN A N 1
ATOM 3500 C CA . GLN A 1 437 ? 4.983 -17.946 -8.055 1.00 81.75 437 GLN A CA 1
ATOM 3501 C C . GLN A 1 437 ? 3.475 -17.849 -7.817 1.00 81.75 437 GLN A C 1
ATOM 3503 O O . GLN A 1 437 ? 3.006 -18.087 -6.709 1.00 81.75 437 GLN A O 1
ATOM 3508 N N . TYR A 1 438 ? 2.691 -17.558 -8.860 1.00 78.25 438 TYR A N 1
ATOM 3509 C CA . TYR A 1 438 ? 1.237 -17.567 -8.736 1.00 78.25 438 TYR A CA 1
ATOM 3510 C C . TYR A 1 438 ? 0.702 -18.974 -8.439 1.00 78.25 438 TYR A C 1
ATOM 3512 O O . TYR A 1 438 ? -0.177 -19.123 -7.598 1.00 78.25 438 TYR A O 1
ATOM 3520 N N . GLY A 1 439 ? 1.253 -20.010 -9.080 1.00 73.75 439 GLY A N 1
ATOM 3521 C CA . GLY A 1 439 ? 0.884 -21.403 -8.813 1.00 73.75 439 GLY A CA 1
ATOM 3522 C C . GLY A 1 439 ? 1.242 -21.880 -7.402 1.00 73.75 439 GLY A C 1
ATOM 3523 O O . GLY A 1 439 ? 0.491 -22.658 -6.833 1.00 73.75 439 GLY A O 1
ATOM 3524 N N . GLU A 1 440 ? 2.346 -21.396 -6.829 1.00 53.28 440 GLU A N 1
ATOM 3525 C CA . GLU A 1 440 ? 2.743 -21.669 -5.436 1.00 53.28 440 GLU A CA 1
ATOM 3526 C C . GLU A 1 440 ? 1.853 -20.939 -4.405 1.00 53.28 440 GLU A C 1
ATOM 3528 O O . GLU A 1 440 ? 1.835 -21.318 -3.237 1.00 53.28 440 GLU A O 1
ATOM 3533 N N . SER A 1 441 ? 1.111 -19.908 -4.831 1.00 45.28 441 SER A N 1
ATOM 3534 C CA . SER A 1 441 ? 0.230 -19.084 -3.982 1.00 45.28 441 SER A CA 1
ATOM 3535 C C . SER A 1 441 ? -1.258 -19.488 -3.988 1.00 45.28 441 SER A C 1
ATOM 3537 O O . SER A 1 441 ? -2.048 -18.918 -3.227 1.00 45.28 441 SER A O 1
ATOM 3539 N N . LEU A 1 442 ? -1.640 -20.429 -4.863 1.00 42.03 442 LEU A N 1
ATOM 3540 C CA . LEU A 1 442 ? -2.979 -21.034 -4.967 1.00 42.03 442 LEU A CA 1
ATOM 3541 C C . LEU A 1 442 ? -3.063 -22.303 -4.116 1.00 42.03 442 LEU A C 1
ATOM 3543 O O . LEU A 1 442 ? -4.138 -22.505 -3.503 1.00 42.03 442 LEU A O 1
#

Foldseek 3Di:
DALLQLLLLLLQADDPQNQCSLLVVLQLCVQCVSQVRPCCVVQVQSNQAADDPLLPPLWDWDWDADPPDPPRTGIGTGGPGSNSNVVSVVSSCCDPPNPPLVVQRPHSLSSCVRCQCVVQPPVRQVVVCVVQVNDRRSRSSVVPRSVVSVVSSVVSVVLLQDKDAAAFFDDSQLVLQVLLCQQPVLVDDSHRHRHPSQLVSLLVLCLLQVHPNPSICHNVSSVSSSLQDSDDPALQDRRQADEPEAADFDDFAPVLAAQEAAFFEPQAPQDQVVSCRVCRVVRAHAWEAHLQLHIYHRGGRRTFTDHLVFCLRNRYHYYYYYFNFFWDWDADPNATWTHRPPDDDPVSTHDPVQWDADDDDVLAHGHITRARDPSNLVSVLSVLSNSCVSCVPRYALVSHYYSQVRCVVRVNHPPDNPPHVNYVDHSVVVSVVSVVSSVVSD

pLDDT: mean 89.45, std 10.38, range [41.16, 98.81]

Secondary structure (DSSP, 8-state):
--HHHHHHHHHHS--S-GGGHHHHHHHHHHHHTTTTSHHHHHH--TT-PBP-GGGBTTEEEEEE--TT-TTS-EEEEEESSHHHHHHHHHHHHSSTTSTTGGGG-S-HHHHHHHHHHHHS-HHHHHHHHHHTTT--HHHHIIIIIHHHHHHHHHHHHHHHT--B-TT-BSHHHHHHHHHHHHHH------SSB--HHHHHHHHHHHHHHT---SS-B-HHHHHHHHH--S--S-TTS-TTEE--------EE-TTSS-SEEEEEE-SS---HHHHHHHHHHTT--EEEE-TT--EE--S-TTEE--SSSSGGGGTEEEEEE----EEEEEEETTEEEEEETT--SGGGPBPGGGEEEE--BTTBPSEEEEPPPHHHHHHHHHHHHHHHHH-TTT--GGGEEEHHHHHHHTT-TTS---SGGGSSS-HHHHHHHHHHHHHHT-

Radius of gyration: 27.88 Å; chains: 1; bounding box: 70×51×85 Å